Protein AF-A0A843HE97-F1 (afdb_monomer_lite)

pLDDT: mean 74.87, std 20.4, range [22.38, 97.94]

Secondary structure (DSSP, 8-state):
------HHHHHHHHHHHHHS-HHHHHHHHHHHHHSEEEEEEEETTEEEEEEEEETTEEEEEEEEEPPPPHHHHHHHHHHHTSHHHHHHHHTT---HHHHHHHHHTT---SPPGGGEEEEE-SSS--TT-HHHHHHHHHHHHHHHH-TTHHHHHTT---SS-------------------------------------------PPPBTTHHHH-------TTS-PPPGGGPPP-HHHHHHHHHTSTT--HHHHHHHHHHHHHHHHIIIIIIHHTGGGTTTSTTT---TT--TT----HHHHHHHHT-GGG----EEEE-TTS-EEEEE-SS--GGGT---HHHHHHHHHHHHH-SS----HHHHHHHHHHHHHHHHHHTT-EEEEEEEETTEEEEEEEE-TTSHHHHHHHHHHHHT--TTSEEETTEEPPHHHHHHHHHHHHHHHHHHHHHHTS-HHHHHHHTTSHHHHHHTT-TTS----

Radius of gyration: 26.3 Å; chains: 1; bounding box: 69×64×72 Å

Structure (mmCIF, N/CA/C/O backbone):
data_AF-A0A843HE97-F1
#
_entry.id   AF-A0A843HE97-F1
#
loop_
_atom_site.group_PDB
_atom_site.id
_atom_site.type_symbol
_atom_site.label_atom_id
_atom_site.label_alt_id
_atom_site.label_comp_id
_atom_site.label_asym_id
_atom_site.label_entity_id
_atom_site.label_seq_id
_atom_site.pdbx_PDB_ins_code
_atom_site.Cartn_x
_atom_site.Cartn_y
_atom_site.Cartn_z
_atom_site.occupancy
_atom_site.B_iso_or_equiv
_atom_site.auth_seq_id
_atom_site.auth_comp_id
_atom_site.auth_asym_id
_atom_site.auth_atom_id
_atom_site.pdbx_PDB_model_num
ATOM 1 N N . MET A 1 1 ? 25.487 17.478 -10.985 1.00 32.12 1 MET A N 1
ATOM 2 C CA . MET A 1 1 ? 25.080 17.901 -12.340 1.00 32.12 1 MET A CA 1
ATOM 3 C C . MET A 1 1 ? 23.581 18.150 -12.296 1.00 32.12 1 MET A C 1
ATOM 5 O O . MET A 1 1 ? 22.857 17.231 -11.945 1.00 32.12 1 MET A O 1
ATOM 9 N N . LYS A 1 2 ? 23.136 19.396 -12.489 1.00 36.72 2 LYS A N 1
ATOM 10 C CA . LYS A 1 2 ? 21.713 19.754 -12.587 1.00 36.72 2 LYS A CA 1
ATOM 11 C C . LYS A 1 2 ? 21.364 19.804 -14.073 1.00 36.72 2 LYS A C 1
ATOM 13 O O . LYS A 1 2 ? 21.473 20.862 -14.677 1.00 36.72 2 LYS A O 1
ATOM 18 N N . GLU A 1 3 ? 21.002 18.665 -14.642 1.00 47.72 3 GLU A N 1
ATOM 19 C CA . GLU A 1 3 ? 20.164 18.641 -15.840 1.00 47.72 3 GLU A CA 1
ATOM 20 C C . GLU A 1 3 ? 18.729 18.453 -15.365 1.00 47.72 3 GLU A C 1
ATOM 22 O O . GLU A 1 3 ? 18.424 17.564 -14.564 1.00 47.72 3 GLU A O 1
ATOM 27 N N . THR A 1 4 ? 17.860 19.373 -15.762 1.00 68.81 4 THR A N 1
ATOM 28 C CA . THR A 1 4 ? 16.446 19.343 -15.409 1.00 68.81 4 THR A CA 1
ATOM 29 C C . THR A 1 4 ? 15.796 18.248 -16.250 1.00 68.81 4 THR A C 1
ATOM 31 O O . THR A 1 4 ? 15.420 18.500 -17.387 1.00 68.81 4 THR A O 1
ATOM 34 N N . LEU A 1 5 ? 15.710 17.025 -15.713 1.00 80.75 5 LEU A N 1
ATOM 35 C CA . LEU A 1 5 ? 15.027 15.894 -16.359 1.00 80.75 5 LEU A CA 1
ATOM 36 C C . LEU A 1 5 ? 13.659 16.324 -16.902 1.00 80.75 5 LEU A C 1
ATOM 38 O O . LEU A 1 5 ? 12.946 17.042 -16.202 1.00 80.75 5 LEU A O 1
ATOM 42 N N . LEU A 1 6 ? 13.259 15.856 -18.084 1.00 86.88 6 LEU A N 1
ATOM 43 C CA . LEU A 1 6 ? 11.917 16.070 -18.636 1.00 86.88 6 LEU A CA 1
ATOM 44 C C . LEU A 1 6 ? 10.849 15.416 -17.744 1.00 86.88 6 LEU A C 1
ATOM 46 O O . LEU A 1 6 ? 11.136 14.495 -16.976 1.00 86.88 6 LEU A O 1
ATOM 50 N N . TRP A 1 7 ? 9.599 15.882 -17.821 1.00 87.69 7 TRP A N 1
ATOM 51 C CA . TRP A 1 7 ? 8.545 15.406 -16.915 1.00 87.69 7 TRP A CA 1
ATOM 52 C C . TRP A 1 7 ? 8.314 13.894 -17.034 1.00 87.69 7 TRP A C 1
ATOM 54 O O . TRP A 1 7 ? 8.219 13.224 -16.013 1.00 87.69 7 TRP A O 1
ATOM 64 N N . HIS A 1 8 ? 8.336 13.334 -18.245 1.00 85.75 8 HIS A N 1
ATOM 65 C CA . HIS A 1 8 ? 8.151 11.900 -18.484 1.00 85.75 8 HIS A CA 1
ATOM 66 C C . HIS A 1 8 ? 9.346 11.053 -18.022 1.00 85.75 8 HIS A C 1
ATOM 68 O O . HIS A 1 8 ? 9.160 9.913 -17.600 1.00 85.75 8 HIS A O 1
ATOM 74 N N . GLN A 1 9 ? 10.561 11.615 -18.022 1.00 89.19 9 GLN A N 1
ATOM 75 C CA . GLN A 1 9 ? 11.739 10.982 -17.417 1.00 89.19 9 GLN A CA 1
ATOM 76 C C . GLN A 1 9 ? 11.597 10.908 -15.894 1.00 89.19 9 GLN A C 1
ATOM 78 O O . GLN A 1 9 ? 11.837 9.858 -15.295 1.00 89.19 9 GLN A O 1
ATOM 83 N N . ARG A 1 10 ? 11.162 12.011 -15.265 1.00 86.50 10 ARG A N 1
ATOM 84 C CA . ARG A 1 10 ? 10.869 12.047 -13.823 1.00 86.50 10 ARG A CA 1
ATOM 85 C C . ARG A 1 10 ? 9.751 11.070 -13.474 1.00 86.50 10 ARG A C 1
ATOM 87 O O . ARG A 1 10 ? 9.948 10.234 -12.601 1.00 86.50 10 ARG A O 1
ATOM 94 N N . TYR A 1 11 ? 8.656 11.100 -14.233 1.00 83.88 11 TYR A N 1
ATOM 95 C CA . TYR A 1 11 ? 7.514 10.202 -14.078 1.00 83.88 11 TYR A CA 1
ATOM 96 C C . TYR A 1 11 ? 7.955 8.733 -14.128 1.00 83.88 11 TYR A C 1
ATOM 98 O O . TYR A 1 11 ? 7.588 7.944 -13.260 1.00 83.88 11 TYR A O 1
ATOM 106 N N . TRP A 1 12 ? 8.792 8.358 -15.101 1.00 88.69 12 TRP A N 1
ATOM 107 C CA . TRP A 1 12 ? 9.339 7.004 -15.186 1.00 88.69 12 TRP A CA 1
ATOM 108 C C . TRP A 1 12 ? 10.190 6.628 -13.973 1.00 88.69 12 TRP A C 1
ATOM 110 O O . TRP A 1 12 ? 9.986 5.562 -13.393 1.00 88.69 12 TRP A O 1
ATOM 120 N N . ILE A 1 13 ? 11.129 7.490 -13.567 1.00 85.31 13 ILE A N 1
ATOM 121 C CA . ILE A 1 13 ? 11.951 7.253 -12.373 1.00 85.31 13 ILE A CA 1
ATOM 122 C C . ILE A 1 13 ? 11.062 7.080 -11.138 1.00 85.31 13 ILE A C 1
ATOM 124 O O . ILE A 1 13 ? 11.325 6.204 -10.315 1.00 85.31 13 ILE A O 1
ATOM 128 N N . ASP A 1 14 ? 10.006 7.878 -11.010 1.00 79.75 14 ASP A N 1
ATOM 129 C CA . ASP A 1 14 ? 9.072 7.767 -9.899 1.00 79.75 14 ASP A CA 1
ATOM 130 C C . ASP A 1 14 ? 8.335 6.423 -9.946 1.00 79.75 14 ASP A C 1
ATOM 132 O O . ASP A 1 14 ? 8.301 5.732 -8.929 1.00 79.75 14 ASP A O 1
ATOM 136 N N . CYS A 1 15 ? 7.896 5.954 -11.123 1.00 77.69 15 CYS A N 1
ATOM 137 C CA . CYS A 1 15 ? 7.412 4.579 -11.308 1.00 77.69 15 CYS A CA 1
ATOM 138 C C . CYS A 1 15 ? 8.426 3.528 -10.821 1.00 77.69 15 CYS A C 1
ATOM 140 O O . CYS A 1 15 ? 8.042 2.592 -10.117 1.00 77.69 15 CYS A O 1
ATOM 142 N N . LEU A 1 16 ? 9.719 3.682 -11.134 1.00 81.00 16 LEU A N 1
ATOM 143 C CA . LEU A 1 16 ? 10.760 2.761 -10.660 1.00 81.00 16 LEU A CA 1
ATOM 144 C C . LEU A 1 16 ? 10.890 2.765 -9.133 1.00 81.00 16 LEU A C 1
ATOM 146 O O . LEU A 1 16 ? 11.023 1.694 -8.541 1.00 81.00 16 LEU A O 1
ATOM 150 N N . LYS A 1 17 ? 10.814 3.935 -8.484 1.00 75.25 17 LYS A N 1
ATOM 151 C CA . LYS A 1 17 ? 10.891 4.060 -7.016 1.00 75.25 17 LYS A CA 1
ATOM 152 C C . LYS A 1 17 ? 9.741 3.351 -6.297 1.00 75.25 17 LYS A C 1
ATOM 154 O O . LYS A 1 17 ? 9.944 2.871 -5.186 1.00 75.25 17 LYS A O 1
ATOM 159 N N . TYR A 1 18 ? 8.564 3.238 -6.918 1.00 67.12 18 TYR A N 1
ATOM 160 C CA . TYR A 1 18 ? 7.447 2.468 -6.347 1.00 67.12 18 TYR A CA 1
ATOM 161 C C . TYR A 1 18 ? 7.677 0.960 -6.364 1.00 67.12 18 TYR A C 1
ATOM 163 O O . TYR A 1 18 ? 7.114 0.231 -5.548 1.00 67.12 18 TYR A O 1
ATOM 171 N N . ILE A 1 19 ? 8.474 0.488 -7.318 1.00 64.75 19 ILE A N 1
ATOM 172 C CA . ILE A 1 19 ? 8.639 -0.933 -7.609 1.00 64.75 19 ILE A CA 1
ATOM 173 C C . ILE A 1 19 ? 9.939 -1.477 -7.000 1.00 64.75 19 ILE A C 1
ATOM 175 O O . ILE A 1 19 ? 10.031 -2.659 -6.657 1.00 64.75 19 ILE A O 1
ATOM 179 N N . ILE A 1 20 ? 10.959 -0.626 -6.885 1.00 70.12 20 ILE A N 1
ATOM 180 C CA . ILE A 1 20 ? 12.327 -1.006 -6.547 1.00 70.12 20 ILE A CA 1
ATOM 181 C C . ILE A 1 20 ? 12.731 -0.282 -5.258 1.00 70.12 20 ILE A C 1
ATOM 183 O O . ILE A 1 20 ? 12.726 0.949 -5.230 1.00 70.12 20 ILE A O 1
ATOM 187 N N . PRO A 1 21 ? 13.142 -1.011 -4.199 1.00 66.44 21 PRO A N 1
ATOM 188 C CA . PRO A 1 21 ? 13.618 -0.390 -2.967 1.00 66.44 21 PRO A CA 1
ATOM 189 C C . PRO A 1 21 ? 14.723 0.637 -3.239 1.00 66.44 21 PRO A C 1
ATOM 191 O O . PRO A 1 21 ? 15.669 0.334 -3.966 1.00 66.44 21 PRO A O 1
ATOM 194 N N . THR A 1 22 ? 14.658 1.813 -2.608 1.00 69.31 22 THR A N 1
ATOM 195 C CA . THR A 1 22 ? 15.558 2.953 -2.882 1.00 69.31 22 THR A CA 1
ATOM 196 C C . THR A 1 22 ? 17.038 2.573 -2.866 1.00 69.31 22 THR A C 1
ATOM 198 O O . THR A 1 22 ? 17.769 2.921 -3.786 1.00 69.31 22 THR A O 1
ATOM 201 N N . LYS A 1 23 ? 17.474 1.792 -1.867 1.00 70.75 23 LYS A N 1
ATOM 202 C CA . LYS A 1 23 ? 18.858 1.301 -1.768 1.00 70.75 23 LYS A CA 1
ATOM 203 C C . LYS A 1 23 ? 19.263 0.485 -2.998 1.00 70.75 23 LYS A C 1
ATOM 205 O O . LYS A 1 23 ? 20.333 0.695 -3.548 1.00 70.75 23 LYS A O 1
ATOM 210 N N . ARG A 1 24 ? 18.380 -0.402 -3.457 1.00 72.25 24 ARG A N 1
ATOM 211 C CA . ARG A 1 24 ? 18.616 -1.287 -4.601 1.00 72.25 24 ARG A CA 1
ATOM 212 C C . ARG A 1 24 ? 18.571 -0.532 -5.929 1.00 72.25 24 ARG A C 1
ATOM 214 O O . ARG A 1 24 ? 19.325 -0.857 -6.837 1.00 72.25 24 ARG A O 1
ATOM 221 N N . LEU A 1 25 ? 17.719 0.489 -6.028 1.00 78.25 25 LEU A N 1
ATOM 222 C CA . LEU A 1 25 ? 17.719 1.409 -7.161 1.00 78.25 25 LEU A CA 1
ATOM 223 C C . LEU A 1 25 ? 19.035 2.196 -7.217 1.00 78.25 25 LEU A C 1
ATOM 225 O O . LEU A 1 25 ? 19.633 2.278 -8.280 1.00 78.25 25 LEU A O 1
ATOM 229 N N . HIS A 1 26 ? 19.521 2.710 -6.083 1.00 78.62 26 HIS A N 1
ATOM 230 C CA . HIS A 1 26 ? 20.814 3.398 -6.009 1.00 78.62 26 HIS A CA 1
ATOM 231 C C . HIS A 1 26 ? 21.975 2.470 -6.389 1.00 78.62 26 HIS A C 1
ATOM 233 O O . HIS A 1 26 ? 22.773 2.826 -7.247 1.00 78.62 26 HIS A O 1
ATOM 239 N N . GLU A 1 27 ? 22.018 1.254 -5.838 1.00 79.31 27 GLU A N 1
ATOM 240 C CA . GLU A 1 27 ? 23.018 0.241 -6.203 1.00 79.31 27 GLU A CA 1
ATOM 241 C C . GLU A 1 27 ? 23.002 -0.061 -7.709 1.00 79.31 27 GLU A C 1
ATOM 243 O O . GLU A 1 27 ? 24.054 -0.186 -8.329 1.00 79.31 27 GLU A O 1
ATOM 248 N N . ALA A 1 28 ? 21.820 -0.145 -8.323 1.00 80.81 28 ALA A N 1
ATOM 249 C CA . ALA A 1 28 ? 21.696 -0.374 -9.757 1.00 80.81 28 ALA A CA 1
ATOM 250 C C . ALA A 1 28 ? 22.067 0.856 -10.605 1.00 80.81 28 ALA A C 1
ATOM 252 O O . ALA A 1 28 ? 22.564 0.697 -11.721 1.00 80.81 28 ALA A O 1
ATOM 253 N N . ILE A 1 29 ? 21.865 2.076 -10.099 1.00 84.12 29 ILE A N 1
ATOM 254 C CA . ILE A 1 29 ? 22.361 3.310 -10.729 1.00 84.12 29 ILE A CA 1
ATOM 255 C C . ILE A 1 29 ? 23.892 3.308 -10.715 1.00 84.12 29 ILE A C 1
ATOM 257 O O . ILE A 1 29 ? 24.510 3.496 -11.761 1.00 84.12 29 ILE A O 1
ATOM 261 N N . ASP A 1 30 ? 24.505 3.006 -9.571 1.00 85.00 30 ASP A N 1
ATOM 262 C CA . ASP A 1 30 ? 25.960 2.868 -9.456 1.00 85.00 30 ASP A CA 1
ATOM 263 C C . ASP A 1 30 ? 26.485 1.762 -10.382 1.00 85.00 30 ASP A C 1
ATOM 265 O O . ASP A 1 30 ? 27.490 1.940 -11.074 1.00 85.00 30 ASP A O 1
ATOM 269 N N . TYR A 1 31 ? 25.762 0.643 -10.470 1.00 85.31 31 TYR A N 1
ATOM 270 C CA . TYR A 1 31 ? 26.064 -0.442 -11.399 1.00 85.31 31 TYR A CA 1
ATOM 271 C C . TYR A 1 31 ? 26.010 0.025 -12.864 1.00 85.31 31 TYR A C 1
ATOM 273 O O . TYR A 1 31 ? 26.931 -0.254 -13.625 1.00 85.31 31 TYR A O 1
ATOM 281 N N . THR A 1 32 ? 24.986 0.798 -13.243 1.00 88.62 32 THR A N 1
ATOM 282 C CA . THR A 1 32 ? 24.838 1.388 -14.592 1.00 88.62 32 THR A CA 1
ATOM 283 C C . THR A 1 32 ? 25.996 2.334 -14.923 1.00 88.62 32 THR A C 1
ATOM 285 O O . THR A 1 32 ? 26.431 2.396 -16.066 1.00 88.62 32 THR A O 1
ATOM 288 N N . ASN A 1 33 ? 26.514 3.062 -13.931 1.00 85.12 33 ASN A N 1
ATOM 289 C CA . ASN A 1 33 ? 27.622 4.002 -14.118 1.00 85.12 33 ASN A CA 1
ATOM 290 C C . ASN A 1 33 ? 28.992 3.314 -14.216 1.00 85.12 33 ASN A C 1
ATOM 292 O O . ASN A 1 33 ? 29.942 3.910 -14.717 1.00 85.12 33 ASN A O 1
ATOM 296 N N . THR A 1 34 ? 29.110 2.089 -13.703 1.00 85.50 34 THR A N 1
ATOM 297 C CA . THR A 1 34 ? 30.376 1.341 -13.627 1.00 85.50 34 THR A CA 1
ATOM 298 C C . THR A 1 34 ? 30.510 0.258 -14.693 1.00 85.50 34 THR A C 1
ATOM 300 O O . THR A 1 34 ? 31.623 -0.201 -14.937 1.00 85.50 34 THR A O 1
ATOM 303 N N . HIS A 1 35 ? 29.412 -0.127 -15.344 1.00 88.62 35 HIS A N 1
ATOM 304 C CA . HIS A 1 35 ? 29.376 -1.184 -16.351 1.00 88.62 35 HIS A CA 1
ATOM 305 C C . HIS A 1 35 ? 28.859 -0.663 -17.687 1.00 88.62 35 HIS A C 1
ATOM 307 O O . HIS A 1 35 ? 28.004 0.221 -17.750 1.00 88.62 35 HIS A O 1
ATOM 313 N N . GLU A 1 36 ? 29.353 -1.247 -18.774 1.00 90.31 36 GLU A N 1
ATOM 314 C CA . GLU A 1 36 ? 28.964 -0.830 -20.114 1.00 90.31 36 GLU A CA 1
ATOM 315 C C . GLU A 1 36 ? 27.665 -1.528 -20.544 1.00 90.31 36 GLU A C 1
ATOM 317 O O . GLU A 1 36 ? 27.580 -2.759 -20.601 1.00 90.31 36 GLU A O 1
ATOM 322 N N . ILE A 1 37 ? 26.644 -0.727 -20.858 1.00 91.88 37 ILE A N 1
ATOM 323 C CA . ILE A 1 37 ? 25.381 -1.192 -21.438 1.00 91.88 37 ILE A CA 1
ATOM 324 C C . ILE A 1 37 ? 25.408 -0.875 -22.929 1.00 91.88 37 ILE A C 1
ATOM 326 O O . ILE A 1 37 ? 25.419 0.287 -23.332 1.00 91.88 37 ILE A O 1
ATOM 330 N N . THR A 1 38 ? 25.407 -1.921 -23.744 1.00 89.81 38 THR A N 1
ATOM 331 C CA . THR A 1 38 ? 25.521 -1.849 -25.201 1.00 89.81 38 THR A CA 1
ATOM 332 C C . THR A 1 38 ? 24.326 -2.521 -25.874 1.00 89.81 38 THR A C 1
ATOM 334 O O . THR A 1 38 ? 23.485 -3.145 -25.226 1.00 89.81 38 THR A O 1
ATOM 337 N N . ASP A 1 39 ? 24.236 -2.395 -27.200 1.00 89.00 39 ASP A N 1
ATOM 338 C CA . ASP A 1 39 ? 23.237 -3.098 -28.020 1.00 89.00 39 ASP A CA 1
ATOM 339 C C . ASP A 1 39 ? 21.775 -2.794 -27.625 1.00 89.00 39 ASP A C 1
ATOM 341 O O . ASP A 1 39 ? 20.895 -3.643 -27.777 1.00 89.00 39 ASP A O 1
ATOM 345 N N . MET A 1 40 ? 21.517 -1.583 -27.110 1.00 91.94 40 MET A N 1
ATOM 346 C CA . MET A 1 40 ? 20.174 -1.126 -26.746 1.00 91.94 40 MET A CA 1
ATOM 347 C C . MET A 1 40 ? 19.304 -0.974 -27.987 1.00 91.94 40 MET A C 1
ATOM 349 O O . MET A 1 40 ? 19.636 -0.231 -28.914 1.00 91.94 40 MET A O 1
ATOM 353 N N . LYS A 1 41 ? 18.209 -1.731 -28.033 1.00 89.75 41 LYS A N 1
ATOM 354 C CA . LYS A 1 41 ? 17.350 -1.838 -29.213 1.00 89.75 41 LYS A CA 1
ATOM 355 C C . LYS A 1 41 ? 15.893 -2.012 -28.824 1.00 89.75 41 LYS A C 1
ATOM 357 O O . LYS A 1 41 ? 15.559 -2.760 -27.907 1.00 89.75 41 LYS A O 1
ATOM 362 N N . VAL A 1 42 ? 15.029 -1.392 -29.618 1.00 88.56 42 VAL A N 1
ATOM 363 C CA . VAL A 1 42 ? 13.593 -1.666 -29.642 1.00 88.56 42 VAL A CA 1
ATOM 364 C C . VAL A 1 42 ? 13.320 -2.681 -30.745 1.00 88.56 42 VAL A C 1
ATOM 366 O O . VAL A 1 42 ? 13.674 -2.464 -31.905 1.00 88.56 42 VAL A O 1
ATOM 369 N N . LYS A 1 43 ? 12.696 -3.807 -30.398 1.00 85.31 43 LYS A N 1
ATOM 370 C CA . LYS A 1 43 ? 12.225 -4.807 -31.360 1.00 85.31 43 LYS A CA 1
ATOM 371 C C . LYS A 1 43 ? 10.798 -5.209 -31.017 1.00 85.31 43 LYS A C 1
ATOM 373 O O . LYS A 1 43 ? 10.566 -5.948 -30.062 1.00 85.31 43 LYS A O 1
ATOM 378 N N . ASP A 1 44 ? 9.851 -4.767 -31.842 1.00 88.31 44 ASP A N 1
ATOM 379 C CA . ASP A 1 44 ? 8.419 -4.953 -31.591 1.00 88.31 44 ASP A CA 1
ATOM 380 C C . ASP A 1 44 ? 8.038 -4.391 -30.206 1.00 88.31 44 ASP A C 1
ATOM 382 O O . ASP A 1 44 ? 8.264 -3.214 -29.950 1.00 88.31 44 ASP A O 1
ATOM 386 N N . ASN A 1 45 ? 7.529 -5.217 -29.291 1.00 91.81 45 ASN A N 1
ATOM 387 C CA . ASN A 1 45 ? 7.215 -4.816 -27.922 1.00 91.81 45 ASN A CA 1
ATOM 388 C C . ASN A 1 45 ? 8.335 -5.092 -26.906 1.00 91.81 45 ASN A C 1
ATOM 390 O O . ASN A 1 45 ? 8.061 -5.185 -25.710 1.00 91.81 45 ASN A O 1
ATOM 394 N N . HIS A 1 46 ? 9.572 -5.279 -27.369 1.00 92.06 46 HIS A N 1
ATOM 395 C CA . HIS A 1 46 ? 10.714 -5.614 -26.522 1.00 92.06 46 HIS A CA 1
ATOM 396 C C . HIS A 1 46 ? 11.750 -4.497 -26.545 1.00 92.06 46 HIS A C 1
ATOM 398 O O . HIS A 1 46 ? 12.165 -4.048 -27.614 1.00 92.06 46 HIS A O 1
ATOM 404 N N . PHE A 1 47 ? 12.214 -4.118 -25.361 1.00 93.00 47 PHE A N 1
ATOM 405 C CA . PHE A 1 47 ? 13.411 -3.317 -25.174 1.00 93.00 47 PHE A CA 1
ATOM 406 C C . PHE A 1 47 ? 14.541 -4.241 -24.717 1.00 93.00 47 PHE A C 1
ATOM 408 O O . PHE A 1 47 ? 14.417 -4.919 -23.694 1.00 93.00 47 PHE A O 1
ATOM 415 N N . THR A 1 48 ? 15.608 -4.335 -25.506 1.00 91.88 48 THR A N 1
ATOM 416 C CA . THR A 1 48 ? 16.694 -5.303 -25.301 1.00 91.88 48 THR A CA 1
ATOM 417 C C . THR A 1 48 ? 18.031 -4.604 -25.163 1.00 91.88 48 THR A C 1
ATOM 419 O O . THR A 1 48 ? 18.258 -3.629 -25.871 1.00 91.88 48 THR A O 1
ATOM 422 N N . ALA A 1 49 ? 18.926 -5.138 -24.336 1.00 94.75 49 ALA A N 1
ATOM 423 C CA . ALA A 1 49 ? 20.303 -4.666 -24.232 1.00 94.75 49 ALA A CA 1
ATOM 424 C C . ALA A 1 49 ? 21.260 -5.783 -23.804 1.00 94.75 49 ALA A C 1
ATOM 426 O O . ALA A 1 49 ? 20.839 -6.827 -23.293 1.00 94.75 49 ALA A O 1
ATOM 427 N N . LYS A 1 50 ? 22.556 -5.520 -23.967 1.00 92.06 50 LYS A N 1
ATOM 428 C CA . LYS A 1 50 ? 23.651 -6.338 -23.447 1.00 92.06 50 LYS A CA 1
ATOM 429 C C . LYS A 1 50 ? 24.409 -5.569 -22.383 1.00 92.06 50 LYS A C 1
ATOM 431 O O . LYS A 1 50 ? 24.802 -4.429 -22.605 1.00 92.06 50 LYS A O 1
ATOM 436 N N . ILE A 1 51 ? 24.630 -6.205 -21.241 1.00 92.38 51 ILE A N 1
ATOM 437 C CA . ILE A 1 51 ? 25.353 -5.603 -20.122 1.00 92.38 51 ILE A CA 1
ATOM 438 C C . ILE A 1 51 ? 26.660 -6.356 -19.931 1.00 92.38 51 ILE A C 1
ATOM 440 O O . ILE A 1 51 ? 26.649 -7.556 -19.649 1.00 92.38 51 ILE A O 1
ATOM 444 N N . MET A 1 52 ? 27.776 -5.657 -20.122 1.00 88.56 52 MET A N 1
ATOM 445 C CA . MET A 1 52 ? 29.111 -6.222 -19.951 1.00 88.56 52 MET A CA 1
ATOM 446 C C . MET A 1 52 ? 29.517 -6.098 -18.487 1.00 88.56 52 MET A C 1
ATOM 448 O O . MET A 1 52 ? 29.694 -4.991 -17.978 1.00 88.56 52 MET A O 1
ATOM 452 N N . HIS A 1 53 ? 29.625 -7.235 -17.803 1.00 82.38 53 HIS A N 1
ATOM 453 C CA . HIS A 1 53 ? 30.053 -7.261 -16.408 1.00 82.38 53 HIS A CA 1
ATOM 454 C C . HIS A 1 53 ? 31.582 -7.251 -16.289 1.00 82.38 53 HIS A C 1
ATOM 456 O O . HIS A 1 53 ? 32.138 -6.552 -15.448 1.00 82.38 53 HIS A O 1
ATOM 462 N N . ASP A 1 54 ? 32.247 -8.000 -17.168 1.00 82.94 54 ASP A N 1
ATOM 463 C CA . ASP A 1 54 ? 33.697 -8.051 -17.341 1.00 82.94 54 ASP A CA 1
ATOM 464 C C . ASP A 1 54 ? 34.033 -8.514 -18.773 1.00 82.94 54 ASP A C 1
ATOM 466 O O . ASP A 1 54 ? 33.132 -8.732 -19.587 1.00 82.94 54 ASP A O 1
ATOM 470 N N . GLU A 1 55 ? 35.322 -8.678 -19.091 1.00 77.88 55 GLU A N 1
ATOM 471 C CA . GLU A 1 55 ? 35.796 -9.077 -20.428 1.00 77.88 55 GLU A CA 1
ATOM 472 C C . GLU A 1 55 ? 35.212 -10.411 -20.934 1.00 77.88 55 GLU A C 1
ATOM 474 O O . GLU A 1 55 ? 35.160 -10.637 -22.142 1.00 77.88 55 GLU A O 1
ATOM 479 N N . ASN A 1 56 ? 34.763 -11.293 -20.034 1.00 81.81 56 ASN A N 1
ATOM 480 C CA . ASN A 1 56 ? 34.290 -12.639 -20.366 1.00 81.81 56 ASN A CA 1
ATOM 481 C C . ASN A 1 56 ? 32.790 -12.842 -20.108 1.00 81.81 56 ASN A C 1
ATOM 483 O O . ASN A 1 56 ? 32.249 -13.890 -20.472 1.00 81.81 56 ASN A O 1
ATOM 487 N N . THR A 1 57 ? 32.112 -11.870 -19.493 1.00 83.62 57 THR A N 1
ATOM 488 C CA . THR A 1 57 ? 30.742 -12.031 -19.002 1.00 83.62 57 THR A CA 1
ATOM 489 C C . THR A 1 57 ? 29.829 -10.943 -19.552 1.00 83.62 57 THR A C 1
ATOM 491 O O . THR A 1 57 ? 29.918 -9.773 -19.177 1.00 83.62 57 THR A O 1
ATOM 494 N N . VAL A 1 58 ? 28.890 -11.356 -20.406 1.00 89.56 58 VAL A N 1
ATOM 495 C CA . VAL A 1 58 ? 27.859 -10.491 -20.992 1.00 89.56 58 VAL A CA 1
ATOM 496 C C . VAL A 1 58 ? 26.485 -11.055 -20.663 1.00 89.56 58 VAL A C 1
ATOM 498 O O . VAL A 1 58 ? 26.223 -12.226 -20.929 1.00 89.56 58 VAL A O 1
ATOM 501 N N . PHE A 1 59 ? 25.606 -10.211 -20.126 1.00 89.06 59 PHE A N 1
ATOM 502 C CA . PHE A 1 59 ? 24.223 -10.570 -19.823 1.00 89.06 59 PHE A CA 1
ATOM 503 C C . PHE A 1 59 ? 23.259 -9.978 -20.849 1.00 89.06 59 PHE A C 1
ATOM 505 O O . PHE A 1 59 ? 23.290 -8.776 -21.123 1.00 89.06 59 PHE A O 1
ATOM 512 N N . ASN A 1 60 ? 22.372 -10.811 -21.388 1.00 87.56 60 ASN A N 1
ATOM 513 C CA . ASN A 1 60 ? 21.299 -10.394 -22.282 1.00 87.56 60 ASN A CA 1
ATOM 514 C C . ASN A 1 60 ? 20.055 -10.062 -21.459 1.00 87.56 60 ASN A C 1
ATOM 516 O O . ASN A 1 60 ? 19.511 -10.910 -20.750 1.00 87.56 60 ASN A O 1
ATOM 520 N N . CYS A 1 61 ? 19.595 -8.820 -21.574 1.00 90.56 61 CYS A N 1
ATOM 521 C CA . CYS A 1 61 ? 18.449 -8.308 -20.836 1.00 90.56 61 CYS A CA 1
ATOM 522 C C . CYS A 1 61 ? 17.323 -7.929 -21.794 1.00 90.56 61 CYS A C 1
ATOM 524 O O . CYS A 1 61 ? 17.559 -7.321 -22.840 1.00 90.56 61 CYS A O 1
ATOM 526 N N . VAL A 1 62 ? 16.095 -8.277 -21.422 1.00 88.19 62 VAL A N 1
ATOM 527 C CA . VAL A 1 62 ? 14.887 -8.036 -22.208 1.00 88.19 62 VAL A CA 1
ATOM 528 C C . VAL A 1 62 ? 13.767 -7.561 -21.289 1.00 88.19 62 VAL A C 1
ATOM 530 O O . VAL A 1 62 ? 13.457 -8.209 -20.288 1.00 88.19 62 VAL A O 1
ATOM 533 N N . ILE A 1 63 ? 13.133 -6.454 -21.669 1.00 90.06 63 ILE A N 1
ATOM 534 C CA . ILE A 1 63 ? 11.896 -5.942 -21.076 1.00 90.06 63 ILE A CA 1
ATOM 535 C C . ILE A 1 63 ? 10.813 -6.013 -22.153 1.00 90.06 63 ILE A C 1
ATOM 537 O O . ILE A 1 63 ? 10.883 -5.308 -23.160 1.00 90.06 63 ILE A O 1
ATOM 541 N N . ALA A 1 64 ? 9.822 -6.876 -21.958 1.00 86.19 64 ALA A N 1
ATOM 542 C CA . ALA A 1 64 ? 8.682 -7.045 -22.848 1.00 86.19 64 ALA A CA 1
ATOM 543 C C . ALA A 1 64 ? 7.464 -6.290 -22.309 1.00 86.19 64 ALA A C 1
ATOM 545 O O . ALA A 1 64 ? 7.068 -6.459 -21.159 1.00 86.19 64 ALA A O 1
ATOM 546 N N . PHE A 1 65 ? 6.835 -5.484 -23.159 1.00 87.12 65 PHE A N 1
ATOM 547 C CA . PHE A 1 65 ? 5.679 -4.671 -22.799 1.00 87.12 65 PHE A CA 1
ATOM 548 C C . PHE A 1 65 ? 4.391 -5.279 -23.345 1.00 87.12 65 PHE A C 1
ATOM 550 O O . PHE A 1 65 ? 4.314 -5.711 -24.498 1.00 87.12 65 PHE A O 1
ATOM 557 N N . LYS A 1 66 ? 3.323 -5.258 -22.543 1.00 85.06 66 LYS A N 1
ATOM 558 C CA . LYS A 1 66 ? 1.986 -5.596 -23.040 1.00 85.06 66 LYS A CA 1
ATOM 559 C C . LYS A 1 66 ? 1.515 -4.555 -24.063 1.00 85.06 66 LYS A C 1
ATOM 561 O O . LYS A 1 66 ? 1.393 -3.370 -23.731 1.00 85.06 66 LYS A O 1
ATOM 566 N N . LYS A 1 67 ? 1.207 -5.018 -25.279 1.00 90.38 67 LYS A N 1
ATOM 567 C CA . LYS A 1 67 ? 0.690 -4.192 -26.382 1.00 90.38 67 LYS A CA 1
ATOM 568 C C . LYS A 1 67 ? -0.706 -3.643 -26.089 1.00 90.38 67 LYS A C 1
ATOM 570 O O . LYS A 1 67 ? -1.510 -4.300 -25.429 1.00 90.38 67 LYS A O 1
ATOM 575 N N . PHE A 1 68 ? -1.006 -2.479 -26.659 1.00 90.25 68 PHE A N 1
ATOM 576 C CA . PHE A 1 68 ? -2.356 -1.926 -26.663 1.00 90.25 68 PHE A CA 1
ATOM 577 C C . PHE A 1 68 ? -3.316 -2.801 -27.475 1.00 90.25 68 PHE A C 1
ATOM 579 O O . PHE A 1 68 ? -3.007 -3.265 -28.578 1.00 90.25 68 PHE A O 1
ATOM 586 N N . THR A 1 69 ? -4.518 -2.971 -26.947 1.00 89.88 69 THR A N 1
ATOM 587 C CA . THR A 1 69 ? -5.674 -3.540 -27.633 1.00 89.88 69 THR A CA 1
ATOM 588 C C . THR A 1 69 ? -6.174 -2.603 -28.733 1.00 89.88 69 THR A C 1
ATOM 590 O O . THR A 1 69 ? -5.959 -1.392 -28.697 1.00 89.88 69 THR A O 1
ATOM 593 N N . ASN A 1 70 ? -6.919 -3.137 -29.704 1.00 92.06 70 ASN A N 1
ATOM 594 C CA . ASN A 1 70 ? -7.508 -2.320 -30.774 1.00 92.06 70 ASN A CA 1
ATOM 595 C C . ASN A 1 70 ? -8.436 -1.219 -30.231 1.00 92.06 70 ASN A C 1
ATOM 597 O O . ASN A 1 70 ? -8.484 -0.125 -30.790 1.00 92.06 70 ASN A O 1
ATOM 601 N N . LYS A 1 71 ? -9.131 -1.489 -29.117 1.00 89.94 71 LYS A N 1
ATOM 602 C CA . LYS A 1 71 ? -9.980 -0.507 -28.434 1.00 89.94 71 LYS A CA 1
ATOM 603 C C . LYS A 1 71 ? -9.150 0.652 -27.880 1.00 89.94 71 LYS A C 1
ATOM 605 O O . LYS A 1 71 ? -9.475 1.803 -28.151 1.00 89.94 71 LYS A O 1
ATOM 610 N N . GLU A 1 72 ? -8.067 0.354 -27.164 1.00 89.94 72 GLU A N 1
ATOM 611 C CA . GLU A 1 72 ? -7.152 1.376 -26.636 1.00 89.94 72 GLU A CA 1
ATOM 612 C C . GLU A 1 72 ? -6.536 2.199 -27.771 1.00 89.94 72 GLU A C 1
ATOM 614 O O . GLU A 1 72 ? -6.577 3.423 -27.720 1.00 89.94 72 GLU A O 1
ATOM 619 N N . LYS A 1 73 ? -6.078 1.557 -28.856 1.00 94.56 73 LYS A N 1
ATOM 620 C CA . LYS A 1 73 ? -5.549 2.263 -30.039 1.00 94.56 73 LYS A CA 1
ATOM 621 C C . LYS A 1 73 ? -6.572 3.216 -30.662 1.00 94.56 73 LYS A C 1
ATOM 623 O O . LYS A 1 73 ? -6.221 4.327 -31.045 1.00 94.56 73 LYS A O 1
ATOM 628 N N . SER A 1 74 ? -7.840 2.810 -30.751 1.00 90.69 74 SER A N 1
ATOM 629 C CA . SER A 1 74 ? -8.914 3.672 -31.264 1.00 90.69 74 SER A CA 1
ATOM 630 C C . SER A 1 74 ? -9.141 4.903 -30.383 1.00 90.69 74 SER A C 1
ATOM 632 O O . SER A 1 74 ? -9.374 6.000 -30.889 1.00 90.69 74 SER A O 1
ATOM 634 N N . ILE A 1 75 ? -9.059 4.734 -29.064 1.00 90.25 75 ILE A N 1
ATOM 635 C CA . ILE A 1 75 ? -9.192 5.835 -28.110 1.00 90.25 75 ILE A CA 1
ATOM 636 C C . ILE A 1 75 ? -7.981 6.772 -28.204 1.00 90.25 75 ILE A C 1
ATOM 638 O O . ILE A 1 75 ? -8.169 7.982 -28.298 1.00 90.25 75 ILE A O 1
ATOM 642 N N . ILE A 1 76 ? -6.760 6.227 -28.266 1.00 93.75 76 ILE A N 1
ATOM 643 C CA . ILE A 1 76 ? -5.526 7.009 -28.440 1.00 93.75 76 ILE A CA 1
ATOM 644 C C . ILE A 1 76 ? -5.600 7.847 -29.724 1.00 93.75 76 ILE A C 1
ATOM 646 O O . ILE A 1 76 ? -5.294 9.034 -29.689 1.00 93.75 76 ILE A O 1
ATOM 650 N N . ASN A 1 77 ? -6.069 7.273 -30.839 1.00 91.75 77 ASN A N 1
ATOM 651 C CA . ASN A 1 77 ? -6.294 8.011 -32.089 1.00 91.75 77 ASN A CA 1
ATOM 652 C C . ASN A 1 77 ? -7.275 9.178 -31.911 1.00 91.75 77 ASN A C 1
ATOM 654 O O . ASN A 1 77 ? -7.046 10.267 -32.433 1.00 91.75 77 ASN A O 1
ATOM 658 N N . THR A 1 78 ? -8.349 8.955 -31.152 1.00 91.56 78 THR A N 1
ATOM 659 C CA . THR A 1 78 ? -9.352 9.988 -30.869 1.00 91.56 78 THR A CA 1
ATOM 660 C C . THR A 1 78 ? -8.729 11.146 -30.089 1.00 91.56 78 THR A C 1
ATOM 662 O O . THR A 1 78 ? -8.907 12.298 -30.474 1.00 91.56 78 THR A O 1
ATOM 665 N N . ILE A 1 79 ? -7.943 10.856 -29.047 1.00 91.06 79 ILE A N 1
ATOM 666 C CA . ILE A 1 79 ? -7.250 11.881 -28.249 1.00 91.06 79 ILE A CA 1
ATOM 667 C C . ILE A 1 79 ? -6.209 12.611 -29.104 1.00 91.06 79 ILE A C 1
ATOM 669 O O . ILE A 1 79 ? -6.230 13.834 -29.184 1.00 91.06 79 ILE A O 1
ATOM 673 N N . LYS A 1 80 ? -5.349 11.871 -29.816 1.00 90.38 80 LYS A N 1
ATOM 674 C CA . LYS A 1 80 ? -4.318 12.427 -30.711 1.00 90.38 80 LYS A CA 1
ATOM 675 C C . LYS A 1 80 ? -4.895 13.387 -31.754 1.00 90.38 80 LYS A C 1
ATOM 677 O O . LYS A 1 80 ? -4.230 14.346 -32.126 1.00 90.38 80 LYS A O 1
ATOM 682 N N . SER A 1 81 ? -6.112 13.135 -32.238 1.00 86.81 81 SER A N 1
ATOM 683 C CA . SER A 1 81 ? -6.759 13.979 -33.250 1.00 86.81 81 SER A CA 1
ATOM 684 C C . SER A 1 81 ? -7.267 15.330 -32.728 1.00 86.81 81 SER A C 1
ATOM 686 O O . SER A 1 81 ? -7.645 16.182 -33.529 1.00 86.81 81 SER A O 1
ATOM 688 N N . GLN A 1 82 ? -7.276 15.548 -31.409 1.00 89.00 82 GLN A N 1
ATOM 689 C CA . GLN A 1 82 ? -7.706 16.815 -30.827 1.00 89.00 82 GLN A CA 1
ATOM 690 C C . GLN A 1 82 ? -6.687 17.928 -31.120 1.00 89.00 82 GLN A C 1
ATOM 692 O O . GLN A 1 82 ? -5.480 17.752 -30.935 1.00 89.00 82 GLN A O 1
ATOM 697 N N . ASN A 1 83 ? -7.180 19.112 -31.503 1.00 86.25 83 ASN A N 1
ATOM 698 C CA . ASN A 1 83 ? -6.341 20.256 -31.888 1.00 86.25 83 ASN A CA 1
ATOM 699 C C . ASN A 1 83 ? -5.288 20.632 -30.832 1.00 86.25 83 ASN A C 1
ATOM 701 O O . ASN A 1 83 ? -4.188 21.035 -31.198 1.00 86.25 83 ASN A O 1
ATOM 705 N N . LYS A 1 84 ? -5.601 20.461 -29.540 1.00 91.25 84 LYS A N 1
ATOM 706 C CA . LYS A 1 84 ? -4.702 20.808 -28.430 1.00 91.25 84 LYS A CA 1
ATOM 707 C C . LYS A 1 84 ? -3.447 19.935 -28.307 1.00 91.25 84 LYS A C 1
ATOM 709 O O . LYS A 1 84 ? -2.503 20.376 -27.676 1.00 91.25 84 LYS A O 1
ATOM 714 N N . TYR A 1 85 ? -3.421 18.736 -28.894 1.00 91.00 85 TYR A N 1
ATOM 715 C CA . TYR A 1 85 ? -2.264 17.827 -28.817 1.00 91.00 85 TYR A CA 1
ATOM 716 C C . TYR A 1 85 ? -1.539 17.657 -30.143 1.00 91.00 85 TYR A C 1
ATOM 718 O O . TYR A 1 85 ? -0.411 17.174 -30.183 1.00 91.00 85 TYR A O 1
ATOM 726 N N . ARG A 1 86 ? -2.203 18.019 -31.243 1.00 85.88 86 ARG A N 1
ATOM 727 C CA . ARG A 1 86 ? -1.710 17.759 -32.589 1.00 85.88 86 ARG A CA 1
ATOM 728 C C . ARG A 1 86 ? -0.333 18.383 -32.821 1.00 85.88 86 ARG A C 1
ATOM 730 O O . ARG A 1 86 ? 0.560 17.678 -33.274 1.00 85.88 86 ARG A O 1
ATOM 737 N N . LYS A 1 87 ? -0.181 19.670 -32.492 1.00 86.94 87 LYS A N 1
ATOM 738 C CA . LYS A 1 87 ? 1.071 20.409 -32.690 1.00 86.94 87 LYS A CA 1
ATOM 739 C C . LYS A 1 87 ? 2.197 19.847 -31.823 1.00 86.94 87 LYS A C 1
ATOM 741 O O . LYS A 1 87 ? 3.244 19.515 -32.355 1.00 86.94 87 LYS A O 1
ATOM 746 N N . ASP A 1 88 ? 1.947 19.647 -30.531 1.00 89.62 88 ASP A N 1
ATOM 747 C CA . ASP A 1 88 ? 2.957 19.109 -29.615 1.00 89.62 88 ASP A CA 1
ATOM 748 C C . ASP A 1 88 ? 3.456 17.727 -30.067 1.00 89.62 88 ASP A C 1
ATOM 750 O O . ASP A 1 88 ? 4.657 17.487 -30.119 1.00 89.62 88 ASP A O 1
ATOM 754 N N . ILE A 1 89 ? 2.550 16.830 -30.479 1.00 89.81 89 ILE A N 1
ATOM 755 C CA . ILE A 1 89 ? 2.925 15.497 -30.978 1.00 89.81 89 ILE A CA 1
ATOM 756 C C . ILE A 1 89 ? 3.699 15.583 -32.305 1.00 89.81 89 ILE A C 1
ATOM 758 O O . ILE A 1 89 ? 4.615 14.787 -32.521 1.00 89.81 89 ILE A O 1
ATOM 762 N N . GLU A 1 90 ? 3.340 16.516 -33.197 1.00 86.06 90 GLU A N 1
ATOM 763 C CA . GLU A 1 90 ? 4.087 16.795 -34.435 1.00 86.06 90 GLU A CA 1
ATOM 764 C C . GLU A 1 90 ? 5.505 17.314 -34.131 1.00 86.06 90 GLU A C 1
ATOM 766 O O . GLU A 1 90 ? 6.460 16.864 -34.763 1.00 86.06 90 GLU A O 1
ATOM 771 N N . ASP A 1 91 ? 5.650 18.155 -33.106 1.00 87.06 91 ASP A N 1
ATOM 772 C CA . ASP A 1 91 ? 6.921 18.713 -32.625 1.00 87.06 91 ASP A CA 1
ATOM 773 C C . ASP A 1 91 ? 7.715 17.729 -31.729 1.00 87.06 91 ASP A C 1
ATOM 775 O O . ASP A 1 91 ? 8.723 18.094 -31.126 1.00 87.06 91 ASP A O 1
ATOM 779 N N . ASN A 1 92 ? 7.290 16.460 -31.654 1.00 87.69 92 ASN A N 1
ATOM 780 C CA . ASN A 1 92 ? 7.883 15.402 -30.825 1.00 87.69 92 ASN A CA 1
ATOM 781 C C . ASN A 1 92 ? 7.877 15.706 -29.312 1.00 87.69 92 ASN A C 1
ATOM 783 O O . ASN A 1 92 ? 8.680 15.166 -28.555 1.00 87.69 92 ASN A O 1
ATOM 787 N N . ILE A 1 93 ? 6.961 16.557 -28.856 1.00 89.00 93 ILE A N 1
ATOM 788 C CA . ILE A 1 93 ? 6.753 16.901 -27.451 1.00 89.00 93 ILE A CA 1
ATOM 789 C C . ILE A 1 93 ? 5.655 15.996 -26.903 1.00 89.00 93 ILE A C 1
ATOM 791 O O . ILE A 1 93 ? 4.546 15.967 -27.431 1.00 89.00 93 ILE A O 1
ATOM 795 N N . PHE A 1 94 ? 5.937 15.271 -25.818 1.00 91.44 94 PHE A N 1
ATOM 796 C CA . PHE A 1 94 ? 4.922 14.500 -25.104 1.00 91.44 94 PHE A CA 1
ATOM 797 C C . PHE A 1 94 ? 4.254 15.380 -24.034 1.00 91.44 94 PHE A C 1
ATOM 799 O O . PHE A 1 94 ? 4.915 15.705 -23.048 1.00 91.44 94 PHE A O 1
ATOM 806 N N . PRO A 1 95 ? 2.974 15.783 -24.174 1.00 90.94 95 PRO A N 1
ATOM 807 C CA . PRO A 1 95 ? 2.317 16.635 -23.183 1.00 90.94 95 PRO A CA 1
ATOM 808 C C . PRO A 1 95 ? 1.862 15.824 -21.965 1.00 90.94 95 PRO A C 1
ATOM 810 O O . PRO A 1 95 ? 1.243 14.771 -22.119 1.00 90.94 95 PRO A O 1
ATOM 813 N N . GLU A 1 96 ? 2.083 16.340 -20.755 1.00 87.94 96 GLU A N 1
ATOM 814 C CA . GLU A 1 96 ? 1.603 15.714 -19.508 1.00 87.94 96 GLU A CA 1
ATOM 815 C C . GLU A 1 96 ? 0.073 15.563 -19.511 1.00 87.94 96 GLU A C 1
ATOM 817 O O . GLU A 1 96 ? -0.467 14.493 -19.234 1.00 87.94 96 GLU A O 1
ATOM 822 N N . THR A 1 97 ? -0.625 16.579 -20.021 1.00 86.38 97 THR A N 1
ATOM 823 C CA . THR A 1 97 ? -2.083 16.573 -20.197 1.00 86.38 97 THR A CA 1
ATOM 824 C C . THR A 1 97 ? -2.582 15.524 -21.199 1.00 86.38 97 THR A C 1
ATOM 826 O O . THR A 1 97 ? -3.771 15.203 -21.202 1.00 86.38 97 THR A O 1
ATOM 829 N N . PHE A 1 98 ? -1.721 14.983 -22.072 1.00 89.56 98 PHE A N 1
ATOM 830 C CA . PHE A 1 98 ? -2.068 13.848 -22.935 1.00 89.56 98 PHE A CA 1
ATOM 831 C C . PHE A 1 98 ? -2.072 12.541 -22.140 1.00 89.56 98 PHE A C 1
ATOM 833 O O . PHE A 1 98 ? -2.964 11.711 -22.320 1.00 89.56 98 PHE A O 1
ATOM 840 N N . LEU A 1 99 ? -1.089 12.356 -21.250 1.00 86.25 99 LEU A N 1
ATOM 841 C CA . LEU A 1 99 ? -1.046 11.208 -20.346 1.00 86.25 99 LEU A CA 1
ATOM 842 C C . LEU A 1 99 ? -2.248 11.207 -19.402 1.00 86.25 99 LEU A C 1
ATOM 844 O O . LEU A 1 99 ? -2.840 10.148 -19.189 1.00 86.25 99 LEU A O 1
ATOM 848 N N . ASP A 1 100 ? -2.629 12.376 -18.887 1.00 79.25 100 ASP A N 1
ATOM 849 C CA . ASP A 1 100 ? -3.819 12.512 -18.054 1.00 79.25 100 ASP A CA 1
ATOM 850 C C . ASP A 1 100 ? -5.050 11.982 -18.789 1.00 79.25 100 ASP A C 1
ATOM 852 O O . ASP A 1 100 ? -5.666 11.040 -18.300 1.00 79.25 100 ASP A O 1
ATOM 856 N N . GLU A 1 101 ? -5.334 12.450 -20.013 1.00 83.00 101 GLU A N 1
ATOM 857 C CA . GLU A 1 101 ? -6.476 11.967 -20.808 1.00 83.00 101 GLU A CA 1
ATOM 858 C C . GLU A 1 101 ? -6.464 10.458 -21.084 1.00 83.00 101 GLU A C 1
ATOM 860 O O . GLU A 1 101 ? -7.526 9.827 -21.142 1.00 83.00 101 GLU A O 1
ATOM 865 N N . LEU A 1 102 ? -5.284 9.858 -21.260 1.00 83.00 102 LEU A N 1
ATOM 866 C CA . LEU A 1 102 ? -5.169 8.405 -21.379 1.00 83.00 102 LEU A CA 1
ATOM 867 C C . LEU A 1 102 ? -5.580 7.711 -20.080 1.00 83.00 102 LEU A C 1
ATOM 869 O O . LEU A 1 102 ? -6.386 6.774 -20.115 1.00 83.00 102 LEU A O 1
ATOM 873 N N . ASN A 1 103 ? -5.083 8.200 -18.944 1.00 76.62 103 ASN A N 1
ATOM 874 C CA . ASN A 1 103 ? -5.414 7.668 -17.627 1.00 76.62 103 ASN A CA 1
ATOM 875 C C . ASN A 1 103 ? -6.916 7.808 -17.326 1.00 76.62 103 ASN A C 1
ATOM 877 O O . ASN A 1 103 ? -7.523 6.831 -16.885 1.00 76.62 103 ASN A O 1
ATOM 881 N N . MET A 1 104 ? -7.546 8.941 -17.676 1.00 70.06 104 MET A N 1
ATOM 882 C CA . MET A 1 104 ? -9.001 9.147 -17.527 1.00 70.06 104 MET A CA 1
ATOM 883 C C . MET A 1 104 ? -9.823 8.068 -18.249 1.00 70.06 104 MET A C 1
ATOM 885 O O . MET A 1 104 ? -10.938 7.734 -17.851 1.00 70.06 104 MET A O 1
ATOM 889 N N . ARG A 1 105 ? -9.281 7.509 -19.338 1.00 73.06 105 ARG A N 1
ATOM 890 C CA . ARG A 1 105 ? -9.934 6.485 -20.166 1.00 73.06 105 ARG A CA 1
ATOM 891 C C . ARG A 1 105 ? -9.468 5.064 -19.844 1.00 73.06 105 ARG A C 1
ATOM 893 O O . ARG A 1 105 ? -9.733 4.151 -20.630 1.00 73.06 105 ARG A O 1
ATOM 900 N N . ASN A 1 106 ? -8.819 4.869 -18.693 1.00 75.19 106 ASN A N 1
ATOM 901 C CA . ASN A 1 106 ? -8.242 3.604 -18.233 1.00 75.19 106 ASN A CA 1
ATOM 902 C C . ASN A 1 106 ? -7.181 3.025 -19.188 1.00 75.19 106 ASN A C 1
ATOM 904 O O . ASN A 1 106 ? -7.045 1.807 -19.302 1.00 75.19 106 ASN A O 1
ATOM 908 N N . ILE A 1 107 ? -6.437 3.885 -19.892 1.00 80.81 107 ILE A N 1
ATOM 909 C CA . ILE A 1 107 ? -5.337 3.477 -20.771 1.00 80.81 107 ILE A CA 1
ATOM 910 C C . ILE A 1 107 ? -4.017 3.728 -20.058 1.00 80.81 107 ILE A C 1
ATOM 912 O O . ILE A 1 107 ? -3.529 4.850 -19.980 1.00 80.81 107 ILE A O 1
ATOM 916 N N . THR A 1 108 ? -3.411 2.654 -19.567 1.00 81.75 108 THR A N 1
ATOM 917 C CA . THR A 1 108 ? -2.146 2.731 -18.837 1.00 81.75 108 THR A CA 1
ATOM 918 C C . THR A 1 108 ? -0.956 2.710 -19.802 1.00 81.75 108 THR A C 1
ATOM 920 O O . THR A 1 108 ? -0.628 1.669 -20.387 1.00 81.75 108 THR A O 1
ATOM 923 N N . LEU A 1 109 ? -0.292 3.860 -19.965 1.00 85.44 109 LEU A N 1
ATOM 924 C CA . LEU A 1 109 ? 0.934 3.980 -20.764 1.00 85.44 109 LEU A CA 1
ATOM 925 C C . LEU A 1 109 ? 2.163 3.488 -19.991 1.00 85.44 109 LEU A C 1
ATOM 927 O O . LEU A 1 109 ? 2.847 2.568 -20.443 1.00 85.44 109 LEU A O 1
ATOM 931 N N . PHE A 1 110 ? 2.418 4.086 -18.826 1.00 80.12 110 PHE A N 1
ATOM 932 C CA . PHE A 1 110 ? 3.548 3.730 -17.974 1.00 80.12 110 PHE A CA 1
ATOM 933 C C . PHE A 1 110 ? 3.284 2.379 -17.303 1.00 80.12 110 PHE A C 1
ATOM 935 O O . PHE A 1 110 ? 2.230 2.186 -16.698 1.00 80.12 110 PHE A O 1
ATOM 942 N N . PRO A 1 111 ? 4.192 1.406 -17.435 1.00 63.22 111 PRO A N 1
ATOM 943 C CA . PRO A 1 111 ? 3.977 0.073 -16.914 1.00 63.22 111 PRO A CA 1
ATOM 944 C C . PRO A 1 111 ? 3.917 0.084 -15.386 1.00 63.22 111 PRO A C 1
ATOM 946 O O . PRO A 1 111 ? 4.780 0.633 -14.709 1.00 63.22 111 PRO A O 1
ATOM 949 N N . SER A 1 112 ? 2.941 -0.637 -14.847 1.00 62.56 112 SER A N 1
ATOM 950 C CA . SER A 1 112 ? 3.117 -1.290 -13.554 1.00 62.56 112 SER A CA 1
ATOM 951 C C . SER A 1 112 ? 3.991 -2.532 -13.764 1.00 62.56 112 SER A C 1
ATOM 953 O O . SER A 1 112 ? 3.900 -3.161 -14.824 1.00 62.56 112 SER A O 1
ATOM 955 N N . ILE A 1 113 ? 4.807 -2.921 -12.774 1.00 54.66 113 ILE A N 1
ATOM 956 C CA . ILE A 1 113 ? 5.668 -4.123 -12.843 1.00 54.66 113 ILE A CA 1
ATOM 957 C C . ILE A 1 113 ? 4.879 -5.394 -13.209 1.00 54.66 113 ILE A C 1
ATOM 959 O O . ILE A 1 113 ? 5.439 -6.364 -13.702 1.00 54.66 113 ILE A O 1
ATOM 963 N N . PHE A 1 114 ? 3.560 -5.377 -12.996 1.00 49.72 114 PHE A N 1
ATOM 964 C CA . PHE A 1 114 ? 2.644 -6.475 -13.294 1.00 49.72 114 PHE A CA 1
ATOM 965 C C . PHE A 1 114 ? 2.281 -6.618 -14.782 1.00 49.72 114 PHE A C 1
ATOM 967 O O . PHE A 1 114 ? 1.688 -7.625 -15.157 1.00 49.72 114 PHE A O 1
ATOM 974 N N . ASN A 1 115 ? 2.615 -5.637 -15.629 1.00 60.03 115 ASN A N 1
ATOM 975 C CA . ASN A 1 115 ? 2.272 -5.608 -17.059 1.00 60.03 115 ASN A CA 1
ATOM 976 C C . ASN A 1 115 ? 3.504 -5.650 -17.984 1.00 60.03 115 ASN A C 1
ATOM 978 O O . ASN A 1 115 ? 3.386 -5.341 -19.178 1.00 60.03 115 ASN A O 1
ATOM 982 N N . ILE A 1 116 ? 4.667 -5.999 -17.429 1.00 74.38 116 ILE A N 1
ATOM 983 C CA . ILE A 1 116 ? 5.920 -6.181 -18.161 1.00 74.38 116 ILE A CA 1
ATOM 984 C C . ILE A 1 116 ? 6.521 -7.545 -17.842 1.00 74.38 116 ILE A C 1
ATOM 986 O O . ILE A 1 116 ? 6.547 -7.969 -16.688 1.00 74.38 116 ILE A O 1
ATOM 990 N N . ASP A 1 117 ? 7.021 -8.215 -18.873 1.00 73.00 117 ASP A N 1
ATOM 991 C CA . ASP A 1 117 ? 7.758 -9.463 -18.735 1.00 73.00 117 ASP A CA 1
ATOM 992 C C . ASP A 1 117 ? 9.255 -9.146 -18.746 1.00 73.00 117 ASP A C 1
ATOM 994 O O . ASP A 1 117 ? 9.761 -8.488 -19.658 1.00 73.00 117 ASP A O 1
ATOM 998 N N . LEU A 1 118 ? 9.970 -9.593 -17.716 1.00 82.19 118 LEU A N 1
ATOM 999 C CA . LEU A 1 118 ? 11.391 -9.303 -17.521 1.00 82.19 118 LEU A CA 1
ATOM 1000 C C . LEU A 1 118 ? 12.193 -10.583 -17.695 1.00 82.19 118 LEU A C 1
ATOM 1002 O O . LEU A 1 118 ? 11.906 -11.591 -17.048 1.00 82.19 118 LEU A O 1
ATOM 1006 N N . ASN A 1 119 ? 13.211 -10.539 -18.549 1.00 79.25 119 ASN A N 1
ATOM 1007 C CA . ASN A 1 119 ? 14.086 -11.676 -18.776 1.00 79.25 119 ASN A CA 1
ATOM 1008 C C . ASN A 1 119 ? 15.552 -11.240 -18.786 1.00 79.25 119 ASN A C 1
ATOM 1010 O O . ASN A 1 119 ? 15.938 -10.324 -19.510 1.00 79.25 119 ASN A O 1
ATOM 1014 N N . CYS A 1 120 ? 16.359 -11.916 -17.978 1.00 84.31 120 CYS A N 1
ATOM 1015 C CA . CYS A 1 120 ? 17.804 -11.774 -17.944 1.00 84.31 120 CYS A CA 1
ATOM 1016 C C . CYS A 1 120 ? 18.411 -13.168 -17.799 1.00 84.31 120 CYS A C 1
ATOM 1018 O O . CYS A 1 120 ? 17.966 -13.957 -16.967 1.00 84.31 120 CYS A O 1
ATOM 1020 N N . ASP A 1 121 ? 19.446 -13.458 -18.577 1.00 82.62 121 ASP A N 1
ATOM 1021 C CA . ASP A 1 121 ? 20.170 -14.734 -18.556 1.00 82.62 121 ASP A CA 1
ATOM 1022 C C . ASP A 1 121 ? 21.165 -14.869 -17.386 1.00 82.62 121 ASP A C 1
ATOM 1024 O O . ASP A 1 121 ? 21.959 -15.808 -17.336 1.00 82.62 121 ASP A O 1
ATOM 1028 N N . CYS A 1 122 ? 21.123 -13.962 -16.407 1.00 83.25 122 CYS A N 1
ATOM 1029 C CA . CYS A 1 122 ? 21.975 -14.055 -15.231 1.00 83.25 122 CYS A CA 1
ATOM 1030 C C . CYS A 1 122 ? 21.535 -15.187 -14.285 1.00 83.25 122 CYS A C 1
ATOM 1032 O O . CYS A 1 122 ? 20.352 -15.378 -14.013 1.00 83.25 122 CYS A O 1
ATOM 1034 N N . ASN A 1 123 ? 22.503 -15.875 -13.673 1.00 58.88 123 ASN A N 1
ATOM 1035 C CA . ASN A 1 123 ? 22.264 -16.990 -12.739 1.00 58.88 123 ASN A CA 1
ATOM 1036 C C . ASN A 1 123 ? 21.551 -16.594 -11.427 1.00 58.88 123 ASN A C 1
ATOM 1038 O O . ASN A 1 123 ? 21.234 -17.453 -10.600 1.00 58.88 123 ASN A O 1
ATOM 1042 N N . LYS A 1 124 ? 21.299 -15.298 -11.199 1.00 56.66 124 LYS A N 1
ATOM 1043 C CA . LYS A 1 124 ? 20.450 -14.832 -10.101 1.00 56.66 124 LYS A CA 1
ATOM 1044 C C . LYS A 1 124 ? 18.993 -15.007 -10.554 1.00 56.66 124 LYS A C 1
ATOM 1046 O O . LYS A 1 124 ? 18.493 -14.155 -11.275 1.00 56.66 124 LYS A O 1
ATOM 1051 N N . ASN A 1 125 ? 18.306 -16.065 -10.105 1.00 43.69 125 ASN A N 1
ATOM 1052 C CA . ASN A 1 125 ? 16.852 -16.277 -10.278 1.00 43.69 125 ASN A CA 1
ATOM 1053 C C . ASN A 1 125 ? 16.024 -15.163 -9.587 1.00 43.69 125 ASN A C 1
ATOM 1055 O O . ASN A 1 125 ? 15.353 -15.393 -8.582 1.00 43.69 125 ASN A O 1
ATOM 1059 N N . LYS A 1 126 ? 16.115 -13.926 -10.081 1.00 53.94 126 LYS A N 1
ATOM 1060 C CA . LYS A 1 126 ? 15.450 -12.726 -9.568 1.00 53.94 126 LYS A CA 1
ATOM 1061 C C . LYS A 1 126 ? 14.807 -11.998 -10.747 1.00 53.94 126 LYS A C 1
ATOM 1063 O O . LYS A 1 126 ? 15.510 -11.608 -11.671 1.00 53.94 126 LYS A O 1
ATOM 1068 N N . LEU A 1 127 ? 13.496 -11.763 -10.664 1.00 60.91 127 LEU A N 1
ATOM 1069 C CA . LEU A 1 127 ? 12.722 -11.018 -11.670 1.00 60.91 127 LEU A CA 1
ATOM 1070 C C . LEU A 1 127 ? 13.283 -9.594 -11.902 1.00 60.91 127 LEU A C 1
ATOM 1072 O O . LEU A 1 127 ? 13.274 -9.101 -13.021 1.00 60.91 127 LEU A O 1
ATOM 1076 N N . LEU A 1 128 ? 13.831 -8.967 -10.850 1.00 73.69 128 LEU A N 1
ATOM 1077 C CA . LEU A 1 128 ? 14.494 -7.652 -10.861 1.00 73.69 128 LEU A CA 1
ATOM 1078 C C . LEU A 1 128 ? 15.954 -7.770 -10.389 1.00 73.69 128 LEU A C 1
ATOM 1080 O O . LEU A 1 128 ? 16.336 -7.325 -9.295 1.00 73.69 128 LEU A O 1
ATOM 1084 N N . CYS A 1 129 ? 16.778 -8.454 -11.182 1.00 83.00 129 CYS A N 1
ATOM 1085 C CA . CYS A 1 129 ? 18.225 -8.454 -10.981 1.00 83.00 129 CYS A CA 1
ATOM 1086 C C . CYS A 1 129 ? 18.818 -7.059 -11.253 1.00 83.00 129 CYS A C 1
ATOM 1088 O O . CYS A 1 129 ? 18.156 -6.190 -11.821 1.00 83.00 129 CYS A O 1
ATOM 1090 N N . ASP A 1 130 ? 20.067 -6.850 -10.839 1.00 84.25 130 ASP A N 1
ATOM 1091 C CA . ASP A 1 130 ? 20.730 -5.545 -10.960 1.00 84.25 130 ASP A CA 1
ATOM 1092 C C . ASP A 1 130 ? 20.794 -5.112 -12.441 1.00 84.25 130 ASP A C 1
ATOM 1094 O O . ASP A 1 130 ? 20.514 -3.963 -12.753 1.00 84.25 130 ASP A O 1
ATOM 1098 N N . HIS A 1 131 ? 20.969 -6.067 -13.365 1.00 89.19 131 HIS A N 1
ATOM 1099 C CA . HIS A 1 131 ? 20.952 -5.840 -14.814 1.00 89.19 131 HIS A CA 1
ATOM 1100 C C . HIS A 1 131 ? 19.607 -5.322 -15.350 1.00 89.19 131 HIS A C 1
ATOM 1102 O O . HIS A 1 131 ? 19.577 -4.376 -16.135 1.00 89.19 131 HIS A O 1
ATOM 1108 N N . ILE A 1 132 ? 18.482 -5.911 -14.923 1.00 89.06 132 ILE A N 1
ATOM 1109 C CA . ILE A 1 132 ? 17.146 -5.458 -15.343 1.00 89.06 132 ILE A CA 1
ATOM 1110 C C . ILE A 1 132 ? 16.873 -4.056 -14.809 1.00 89.06 132 ILE A C 1
ATOM 1112 O O . ILE A 1 132 ? 16.372 -3.213 -15.548 1.00 89.06 132 ILE A O 1
ATOM 1116 N N . ILE A 1 133 ? 17.231 -3.787 -13.551 1.00 88.75 133 ILE A N 1
ATOM 1117 C CA . ILE A 1 133 ? 17.043 -2.459 -12.962 1.00 88.75 133 ILE A CA 1
ATOM 1118 C C . ILE A 1 133 ? 17.909 -1.429 -13.693 1.00 88.75 133 ILE A C 1
ATOM 1120 O O . ILE A 1 133 ? 17.416 -0.351 -14.015 1.00 88.75 133 ILE A O 1
ATOM 1124 N N . SER A 1 134 ? 19.161 -1.766 -14.015 1.00 91.38 134 SER A N 1
ATOM 1125 C CA . SER A 1 134 ? 20.035 -0.915 -14.823 1.00 91.38 134 SER A CA 1
ATOM 1126 C C . SER A 1 134 ? 19.454 -0.647 -16.210 1.00 91.38 134 SER A C 1
ATOM 1128 O O . SER A 1 134 ? 19.463 0.496 -16.657 1.00 91.38 134 SER A O 1
ATOM 1130 N N . LEU A 1 135 ? 18.870 -1.654 -16.872 1.00 92.38 135 LEU A N 1
ATOM 1131 C CA . LEU A 1 135 ? 18.204 -1.466 -18.164 1.00 92.38 135 LEU A CA 1
ATOM 1132 C C . LEU A 1 135 ? 16.956 -0.571 -18.052 1.00 92.38 135 LEU A C 1
ATOM 1134 O O . LEU A 1 135 ? 16.772 0.331 -18.868 1.00 92.38 135 LEU A O 1
ATOM 1138 N N . MET A 1 136 ? 16.127 -0.770 -17.022 1.00 90.50 136 MET A N 1
ATOM 1139 C CA . MET A 1 136 ? 14.972 0.090 -16.737 1.00 90.50 136 MET A CA 1
ATOM 1140 C C . MET A 1 136 ? 15.401 1.529 -16.442 1.00 90.50 136 MET A C 1
ATOM 1142 O O . MET A 1 136 ? 14.769 2.470 -16.913 1.00 90.50 136 MET A O 1
ATOM 1146 N N . TYR A 1 137 ? 16.481 1.719 -15.685 1.00 90.94 137 TYR A N 1
ATOM 1147 C CA . TYR A 1 137 ? 17.032 3.042 -15.422 1.00 90.94 137 TYR A CA 1
ATOM 1148 C C . TYR A 1 137 ? 17.565 3.680 -16.707 1.00 90.94 137 TYR A C 1
ATOM 1150 O O . TYR A 1 137 ? 17.268 4.845 -16.970 1.00 90.94 137 TYR A O 1
ATOM 1158 N N . LYS A 1 138 ? 18.271 2.917 -17.550 1.00 91.31 138 LYS A N 1
ATOM 1159 C CA . LYS A 1 138 ? 18.834 3.419 -18.807 1.00 91.31 138 LYS A CA 1
ATOM 1160 C C . LYS A 1 138 ? 17.757 3.875 -19.794 1.00 91.31 138 LYS A C 1
ATOM 1162 O O . LYS A 1 138 ? 17.939 4.890 -20.458 1.00 91.31 138 LYS A O 1
ATOM 1167 N N . MET A 1 139 ? 16.601 3.213 -19.786 1.00 91.19 139 MET A N 1
ATOM 1168 C CA . MET A 1 139 ? 15.417 3.620 -20.546 1.00 91.19 139 MET A CA 1
ATOM 1169 C C . MET A 1 139 ? 14.958 5.060 -20.242 1.00 91.19 139 MET A C 1
ATOM 1171 O O . MET A 1 139 ? 14.398 5.710 -21.117 1.00 91.19 139 MET A O 1
ATOM 1175 N N . THR A 1 140 ? 15.247 5.597 -19.047 1.00 90.38 140 THR A N 1
ATOM 1176 C CA . THR A 1 140 ? 14.973 7.007 -18.707 1.00 90.38 140 THR A CA 1
ATOM 1177 C C . THR A 1 140 ? 15.626 7.969 -19.698 1.00 90.38 140 THR A C 1
ATOM 1179 O O . THR A 1 140 ? 15.022 8.963 -20.092 1.00 90.38 140 THR A O 1
ATOM 1182 N N . PHE A 1 141 ? 16.865 7.686 -20.097 1.00 88.31 141 PHE A N 1
ATOM 1183 C CA . PHE A 1 141 ? 17.621 8.554 -20.998 1.00 88.31 141 PHE A CA 1
ATOM 1184 C C . PHE A 1 141 ? 17.129 8.420 -22.439 1.00 88.31 141 PHE A C 1
ATOM 1186 O O . PHE A 1 141 ? 17.075 9.406 -23.157 1.00 88.31 141 PHE A O 1
ATOM 1193 N N . GLU A 1 142 ? 16.636 7.241 -22.823 1.00 89.50 142 GLU A N 1
ATOM 1194 C CA . GLU A 1 142 ? 16.047 7.020 -24.150 1.00 89.50 142 GLU A CA 1
ATOM 1195 C C . GLU A 1 142 ? 14.771 7.842 -24.386 1.00 89.50 142 GLU A C 1
ATOM 1197 O O . GLU A 1 142 ? 14.401 8.101 -25.529 1.00 89.50 142 GLU A O 1
ATOM 1202 N N . PHE A 1 143 ? 14.088 8.284 -23.323 1.00 88.38 143 PHE A N 1
ATOM 1203 C CA . PHE A 1 143 ? 12.934 9.172 -23.470 1.00 88.38 143 PHE A CA 1
ATOM 1204 C C . PHE A 1 143 ? 13.288 10.621 -23.796 1.00 88.38 143 PHE A C 1
ATOM 1206 O O . PHE A 1 143 ? 12.387 11.407 -24.091 1.00 88.38 143 PHE A O 1
ATOM 1213 N N . GLU A 1 144 ? 14.557 11.003 -23.680 1.00 84.94 144 GLU A N 1
ATOM 1214 C CA . GLU A 1 144 ? 15.020 12.300 -24.167 1.00 84.94 144 GLU A CA 1
ATOM 1215 C C . GLU A 1 144 ? 14.999 12.316 -25.696 1.00 84.94 144 GLU A C 1
ATOM 1217 O O . GLU A 1 144 ? 14.393 13.199 -26.298 1.00 84.94 144 GLU A O 1
ATOM 1222 N N . ASP A 1 145 ? 15.557 11.268 -26.303 1.00 84.38 145 ASP A N 1
ATOM 1223 C CA . ASP A 1 145 ? 15.632 11.114 -27.755 1.00 84.38 145 ASP A CA 1
ATOM 1224 C C . ASP A 1 145 ? 14.280 10.711 -28.368 1.00 84.38 145 ASP A C 1
ATOM 1226 O O . ASP A 1 145 ? 13.915 11.159 -29.459 1.00 84.38 145 ASP A O 1
ATOM 1230 N N . ASN A 1 146 ? 13.506 9.877 -27.665 1.00 88.81 146 ASN A N 1
ATOM 1231 C CA . ASN A 1 146 ? 12.174 9.455 -28.090 1.00 88.81 146 ASN A CA 1
ATOM 1232 C C . ASN A 1 146 ? 11.146 9.519 -26.942 1.00 88.81 146 ASN A C 1
ATOM 1234 O O . ASN A 1 146 ? 10.898 8.513 -26.262 1.00 88.81 146 ASN A O 1
ATOM 1238 N N . PRO A 1 147 ? 10.453 10.661 -26.772 1.00 91.00 147 PRO A N 1
ATOM 1239 C CA . PRO A 1 147 ? 9.406 10.828 -25.761 1.00 91.00 147 PRO A CA 1
ATOM 1240 C C . PRO A 1 147 ? 8.226 9.852 -25.895 1.00 91.00 147 PRO A C 1
ATOM 1242 O O . PRO A 1 147 ? 7.496 9.625 -24.929 1.00 91.00 147 PRO A O 1
ATOM 1245 N N . PHE A 1 148 ? 8.041 9.234 -27.068 1.00 92.50 148 PHE A N 1
ATOM 1246 C CA . PHE A 1 148 ? 6.946 8.303 -27.354 1.00 92.50 148 PHE A CA 1
ATOM 1247 C C . PHE A 1 148 ? 7.368 6.830 -27.387 1.00 92.50 148 PHE A C 1
ATOM 1249 O O . PHE A 1 148 ? 6.552 5.968 -27.726 1.00 92.50 148 PHE A O 1
ATOM 1256 N N . LEU A 1 149 ? 8.591 6.511 -26.954 1.00 91.94 149 LEU A N 1
ATOM 1257 C CA . LEU A 1 149 ? 9.150 5.157 -26.926 1.00 91.94 149 LEU A CA 1
ATOM 1258 C C . LEU A 1 149 ? 8.211 4.115 -26.285 1.00 91.94 149 LEU A C 1
ATOM 1260 O O . LEU A 1 149 ? 8.074 2.996 -26.782 1.00 91.94 149 LEU A O 1
ATOM 1264 N N . LEU A 1 150 ? 7.513 4.473 -25.202 1.00 91.81 150 LEU A N 1
ATOM 1265 C CA . LEU A 1 150 ? 6.558 3.566 -24.551 1.00 91.81 150 LEU A CA 1
ATOM 1266 C C . LEU A 1 150 ? 5.347 3.229 -25.430 1.00 91.81 150 LEU A C 1
ATOM 1268 O O . LEU A 1 150 ? 4.821 2.120 -25.331 1.00 91.81 150 LEU A O 1
ATOM 1272 N N . PHE A 1 151 ? 4.899 4.138 -26.298 1.00 92.81 151 PHE A N 1
ATOM 1273 C CA . PHE A 1 151 ? 3.833 3.829 -27.251 1.00 92.81 151 PHE A CA 1
ATOM 1274 C C . PHE A 1 151 ? 4.318 2.809 -28.280 1.00 92.81 151 PHE A C 1
ATOM 1276 O O . PHE A 1 151 ? 3.615 1.825 -28.534 1.00 92.81 151 PHE A O 1
ATOM 1283 N N . GLU A 1 152 ? 5.533 2.996 -28.805 1.00 91.94 152 GLU A N 1
ATOM 1284 C CA . GLU A 1 152 ? 6.143 2.084 -29.779 1.00 91.94 152 GLU A CA 1
ATOM 1285 C C . GLU A 1 152 ? 6.284 0.676 -29.199 1.00 91.94 152 GLU A C 1
ATOM 1287 O O . GLU A 1 152 ? 5.802 -0.292 -29.791 1.00 91.94 152 GLU A O 1
ATOM 1292 N N . LEU A 1 153 ? 6.821 0.572 -27.979 1.00 92.19 153 LEU A N 1
ATOM 1293 C CA . LEU A 1 153 ? 6.939 -0.688 -27.239 1.00 92.19 153 LEU A CA 1
ATOM 1294 C C . LEU A 1 153 ? 5.579 -1.320 -26.919 1.00 92.19 153 LEU A C 1
ATOM 1296 O O . LEU A 1 153 ? 5.474 -2.530 -26.744 1.00 92.19 153 LEU A O 1
ATOM 1300 N N . LYS A 1 154 ? 4.499 -0.539 -26.886 1.00 92.19 154 LYS A N 1
ATOM 1301 C CA . LYS A 1 154 ? 3.127 -1.053 -26.755 1.00 92.19 154 LYS A CA 1
ATOM 1302 C C . LYS A 1 154 ? 2.441 -1.245 -28.113 1.00 92.19 154 LYS A C 1
ATOM 1304 O O . LYS A 1 154 ? 1.229 -1.478 -28.177 1.00 92.19 154 LYS A O 1
ATOM 1309 N N . GLY A 1 155 ? 3.207 -1.234 -29.202 1.00 90.31 155 GLY A N 1
ATOM 1310 C CA . GLY A 1 155 ? 2.757 -1.536 -30.557 1.00 90.31 155 GLY A CA 1
ATOM 1311 C C . GLY A 1 155 ? 1.891 -0.440 -31.173 1.00 90.31 155 GLY A C 1
ATOM 1312 O O . GLY A 1 155 ? 0.941 -0.755 -31.905 1.00 90.31 155 GLY A O 1
ATOM 1313 N N . TYR A 1 156 ? 2.155 0.822 -30.838 1.00 91.19 156 TYR A N 1
ATOM 1314 C CA . TYR A 1 156 ? 1.446 1.976 -31.371 1.00 91.19 156 TYR A CA 1
ATOM 1315 C C . TYR A 1 156 ? 2.408 3.125 -31.684 1.00 91.19 156 TYR A C 1
ATOM 1317 O O . TYR A 1 156 ? 3.168 3.559 -30.831 1.00 91.19 156 TYR A O 1
ATOM 1325 N N . GLN A 1 157 ? 2.352 3.653 -32.902 1.00 87.94 157 GLN A N 1
ATOM 1326 C CA . GLN A 1 157 ? 3.257 4.711 -33.342 1.00 87.94 157 GLN A CA 1
ATOM 1327 C C . GLN A 1 157 ? 2.540 6.061 -33.248 1.00 87.94 157 GLN A C 1
ATOM 1329 O O . GLN A 1 157 ? 1.610 6.339 -34.012 1.00 87.94 157 GLN A O 1
ATOM 1334 N N . LEU A 1 158 ? 2.902 6.860 -32.239 1.00 85.12 158 LEU A N 1
ATOM 1335 C CA . LEU A 1 158 ? 2.208 8.115 -31.938 1.00 85.12 158 LEU A CA 1
ATOM 1336 C C . LEU A 1 158 ? 2.688 9.265 -32.834 1.00 85.12 158 LEU A C 1
ATOM 1338 O O . LEU A 1 158 ? 1.843 10.005 -33.329 1.00 85.12 158 LEU A O 1
ATOM 1342 N N . SER A 1 159 ? 3.983 9.375 -33.116 1.00 78.62 159 SER A N 1
ATOM 1343 C CA . SER A 1 159 ? 4.577 10.346 -34.047 1.00 78.62 159 SER A CA 1
ATOM 1344 C C . SER A 1 159 ? 5.219 9.636 -35.250 1.00 78.62 159 SER A C 1
ATOM 1346 O O . SER A 1 159 ? 5.352 8.412 -35.278 1.00 78.62 159 SER A O 1
ATOM 1348 N N . SER A 1 160 ? 5.587 10.399 -36.282 1.00 62.19 160 SER A N 1
ATOM 1349 C CA . SER A 1 160 ? 6.341 9.893 -37.441 1.00 62.19 160 SER A CA 1
ATOM 1350 C C . SER A 1 160 ? 7.843 9.734 -37.174 1.00 62.19 160 SER A C 1
ATOM 1352 O O . SER A 1 160 ? 8.536 9.128 -37.989 1.00 62.19 160 SER A O 1
ATOM 1354 N N . SER A 1 161 ? 8.348 10.266 -36.058 1.00 56.44 161 SER A N 1
ATOM 1355 C CA . SER A 1 161 ? 9.699 10.013 -35.558 1.00 56.44 161 SER A CA 1
ATOM 1356 C C . SER A 1 161 ? 9.761 8.585 -35.015 1.00 56.44 161 SER A C 1
ATOM 1358 O O . SER A 1 161 ? 9.289 8.303 -33.925 1.00 56.44 161 SER A O 1
ATOM 1360 N N . SER A 1 162 ? 10.294 7.652 -35.801 1.00 53.69 162 SER A N 1
ATOM 1361 C CA . SER A 1 162 ? 10.674 6.331 -35.295 1.00 53.69 162 SER A CA 1
ATOM 1362 C C . SER A 1 162 ? 11.943 6.436 -34.454 1.00 53.69 162 SER A C 1
ATOM 1364 O O . SER A 1 162 ? 12.822 7.231 -34.793 1.00 53.69 162 SER A O 1
ATOM 1366 N N . TYR A 1 163 ? 12.087 5.585 -33.432 1.00 44.84 163 TYR A N 1
ATOM 1367 C CA . TYR A 1 163 ? 13.369 5.361 -32.758 1.00 44.84 163 TYR A CA 1
ATOM 1368 C C . TYR A 1 163 ? 14.452 4.990 -33.792 1.00 44.84 163 TYR A C 1
ATOM 1370 O O . TYR A 1 163 ? 14.528 3.855 -34.271 1.00 44.84 163 TYR A O 1
ATOM 1378 N N . ASN A 1 164 ? 15.262 5.969 -34.196 1.00 43.72 164 ASN A N 1
ATOM 1379 C CA . ASN A 1 164 ? 16.323 5.781 -35.174 1.00 43.72 164 ASN A CA 1
ATOM 1380 C C . ASN A 1 164 ? 17.593 5.333 -34.447 1.00 43.72 164 ASN A C 1
ATOM 1382 O O . ASN A 1 164 ? 18.214 6.094 -33.714 1.00 43.72 164 ASN A O 1
ATOM 1386 N N . GLN A 1 165 ? 18.002 4.091 -34.711 1.00 41.72 165 GLN A N 1
ATOM 1387 C CA . GLN A 1 165 ? 19.359 3.604 -34.477 1.00 41.72 165 GLN A CA 1
ATOM 1388 C C . GLN A 1 165 ? 20.337 4.485 -35.264 1.00 41.72 165 GLN A C 1
ATOM 1390 O O . GLN A 1 165 ? 20.497 4.221 -36.447 1.00 41.72 165 GLN A O 1
ATOM 1395 N N . ASN A 1 166 ? 20.919 5.536 -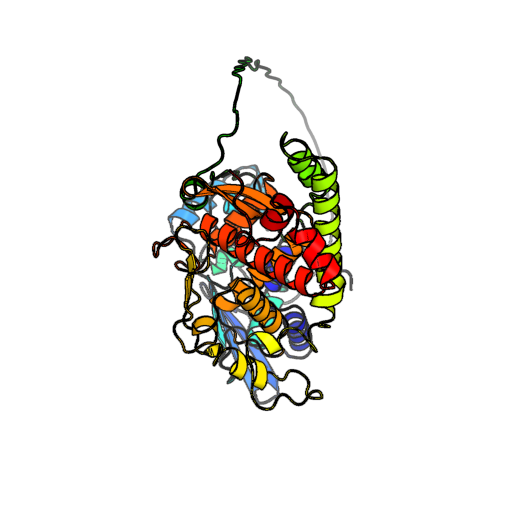34.672 1.00 31.53 166 ASN A N 1
ATOM 1396 C CA . ASN A 1 166 ? 22.167 6.190 -35.113 1.00 31.53 166 ASN A CA 1
ATOM 1397 C C . ASN A 1 166 ? 22.542 7.342 -34.158 1.00 31.53 166 ASN A C 1
ATOM 1399 O O . ASN A 1 166 ? 22.170 8.491 -34.379 1.00 31.53 166 ASN A O 1
ATOM 1403 N N . ASN A 1 167 ? 23.338 7.045 -33.130 1.00 29.33 167 ASN A N 1
ATOM 1404 C CA . ASN A 1 167 ? 24.016 8.064 -32.328 1.00 29.33 167 ASN A CA 1
ATOM 1405 C C . ASN A 1 167 ? 25.328 8.493 -33.003 1.00 29.33 167 ASN A C 1
ATOM 1407 O O . ASN A 1 167 ? 26.367 7.950 -32.654 1.00 29.33 167 ASN A O 1
ATOM 1411 N N . GLU A 1 168 ? 25.298 9.476 -33.919 1.00 28.45 168 GLU A N 1
ATOM 1412 C CA . GLU A 1 168 ? 26.460 10.332 -34.255 1.00 28.45 168 GLU A CA 1
ATOM 1413 C C . GLU A 1 168 ? 26.053 11.755 -34.753 1.00 28.45 168 GLU A C 1
ATOM 1415 O O . GLU A 1 168 ? 25.657 11.938 -35.897 1.00 28.45 168 GLU A O 1
ATOM 1420 N N . LYS A 1 169 ? 26.261 12.769 -33.886 1.00 28.53 169 LYS A N 1
ATOM 1421 C CA . LYS A 1 169 ? 26.675 14.190 -34.124 1.00 28.53 169 LYS A CA 1
ATOM 1422 C C . LYS A 1 169 ? 25.896 15.174 -35.049 1.00 28.53 169 LYS A C 1
ATOM 1424 O O . LYS A 1 169 ? 25.991 15.072 -36.268 1.00 28.53 169 LYS A O 1
ATOM 1429 N N . LYS A 1 170 ? 25.443 16.303 -34.440 1.00 25.98 170 LYS A N 1
ATOM 1430 C CA . LYS A 1 170 ? 25.669 17.776 -34.730 1.00 25.98 170 LYS A CA 1
ATOM 1431 C C . LYS A 1 170 ? 24.399 18.607 -34.411 1.00 25.98 170 LYS A C 1
ATOM 1433 O O . LYS A 1 170 ? 23.358 18.308 -34.969 1.00 25.98 170 LYS A O 1
ATOM 1438 N N . ILE A 1 171 ? 24.345 19.541 -33.444 1.00 24.72 171 ILE A N 1
ATOM 1439 C CA . ILE A 1 171 ? 24.891 20.929 -33.336 1.00 24.72 171 ILE A CA 1
ATOM 1440 C C . ILE A 1 171 ? 24.641 21.819 -34.576 1.00 24.72 171 ILE A C 1
ATOM 1442 O O . ILE A 1 171 ? 25.409 21.703 -35.527 1.00 24.72 171 ILE A O 1
ATOM 1446 N N . SER A 1 172 ? 23.638 22.724 -34.534 1.00 26.06 172 SER A N 1
ATOM 1447 C CA . SER A 1 172 ? 23.800 24.199 -34.370 1.00 26.06 172 SER A CA 1
ATOM 1448 C C . SER A 1 172 ? 22.581 25.057 -34.804 1.00 26.06 172 SER A C 1
ATOM 1450 O O . SER A 1 172 ? 22.194 24.987 -35.965 1.00 26.06 172 SER A O 1
ATOM 1452 N N . LEU A 1 173 ? 22.159 25.948 -33.884 1.00 22.86 173 LEU A N 1
ATOM 1453 C CA . LEU A 1 173 ? 21.807 27.388 -34.020 1.00 22.86 173 LEU A CA 1
ATOM 1454 C C . LEU A 1 173 ? 20.515 27.836 -34.754 1.00 22.86 173 LEU A C 1
ATOM 1456 O O . LEU A 1 173 ? 20.402 27.687 -35.965 1.00 22.86 173 LEU A O 1
ATOM 1460 N N . GLU A 1 174 ? 19.594 28.415 -33.953 1.00 22.45 174 GLU A N 1
ATOM 1461 C CA . GLU A 1 174 ? 19.041 29.803 -33.997 1.00 22.45 174 GLU A CA 1
ATOM 1462 C C . GLU A 1 174 ? 18.909 30.470 -35.395 1.00 22.45 174 GLU A C 1
ATOM 1464 O O . GLU A 1 174 ? 19.836 30.444 -36.193 1.00 22.45 174 GLU A O 1
ATOM 1469 N N . ASP A 1 175 ? 17.833 31.155 -35.798 1.00 22.72 175 ASP A N 1
ATOM 1470 C CA . ASP A 1 175 ? 17.009 32.119 -35.066 1.00 22.72 175 ASP A CA 1
ATOM 1471 C C . ASP A 1 175 ? 15.777 32.550 -35.912 1.00 22.72 175 ASP A C 1
ATOM 1473 O O . ASP A 1 175 ? 15.706 32.321 -37.119 1.00 22.72 175 ASP A O 1
ATOM 1477 N N . THR A 1 176 ? 14.818 33.188 -35.242 1.00 22.42 176 THR A N 1
ATOM 1478 C CA . THR A 1 176 ? 13.474 33.672 -35.667 1.00 22.42 176 THR A CA 1
ATOM 1479 C C . THR A 1 176 ? 13.538 34.999 -36.496 1.00 22.42 176 THR A C 1
ATOM 1481 O O . THR A 1 176 ? 14.650 35.330 -36.907 1.00 22.42 176 THR A O 1
ATOM 1484 N N . PRO A 1 177 ? 12.485 35.847 -36.747 1.00 31.33 177 PRO A N 1
ATOM 1485 C CA . PRO A 1 177 ? 11.044 35.839 -36.370 1.00 31.33 177 PRO A CA 1
ATOM 1486 C C . PRO A 1 177 ? 10.040 36.503 -37.389 1.00 31.33 177 PRO A C 1
ATOM 1488 O O . PRO A 1 177 ? 10.433 36.938 -38.470 1.00 31.33 177 PRO A O 1
ATOM 1491 N N . LYS A 1 178 ? 8.777 36.690 -36.924 1.00 24.73 178 LYS A N 1
ATOM 1492 C CA . LYS A 1 178 ? 7.761 37.753 -37.241 1.00 24.73 178 LYS A CA 1
ATOM 1493 C C . LYS A 1 178 ? 6.747 37.509 -38.371 1.00 24.73 178 LYS A C 1
ATOM 1495 O O . LYS A 1 178 ? 7.102 36.928 -39.383 1.00 24.73 178 LYS A O 1
ATOM 1500 N N . GLU A 1 179 ? 5.501 37.999 -38.350 1.00 22.38 179 GLU A N 1
ATOM 1501 C CA . GLU A 1 179 ? 4.537 38.597 -37.387 1.00 22.38 179 GLU A CA 1
ATOM 1502 C C . GLU A 1 179 ? 3.183 38.721 -38.146 1.00 22.38 179 GLU A C 1
ATOM 1504 O O . GLU A 1 179 ? 3.167 38.573 -39.369 1.00 22.38 179 GLU A O 1
ATOM 1509 N N . ASP A 1 180 ? 2.110 39.073 -37.417 1.00 23.36 180 ASP A N 1
ATOM 1510 C CA . ASP A 1 180 ? 0.850 39.710 -37.874 1.00 23.36 180 ASP A CA 1
ATOM 1511 C C . ASP A 1 180 ? -0.228 38.821 -38.540 1.00 23.36 180 ASP A C 1
ATOM 1513 O O . ASP A 1 180 ? 0.056 37.973 -39.372 1.00 23.36 180 ASP A O 1
ATOM 1517 N N . SER A 1 181 ? -1.539 38.970 -38.299 1.00 23.72 181 SER A N 1
ATOM 1518 C CA . SER A 1 181 ? -2.340 39.915 -37.499 1.00 23.72 181 SER A CA 1
ATOM 1519 C C . SER A 1 181 ? -3.821 39.459 -37.496 1.00 23.72 181 SER A C 1
ATOM 1521 O O . SER A 1 181 ? -4.233 38.724 -38.389 1.00 23.72 181 SER A O 1
ATOM 1523 N N . ASN A 1 182 ? -4.579 39.925 -36.490 1.00 25.70 182 ASN A N 1
ATOM 1524 C CA . ASN A 1 182 ? -5.975 40.409 -36.526 1.00 25.70 182 ASN A CA 1
ATOM 1525 C C . ASN A 1 182 ? -7.097 39.601 -37.231 1.00 25.70 182 ASN A C 1
ATOM 1527 O O . ASN A 1 182 ? -7.120 39.477 -38.447 1.00 25.70 182 ASN A O 1
ATOM 1531 N N . ASP A 1 183 ? -8.134 39.173 -36.495 1.00 24.58 183 ASP A N 1
ATOM 1532 C CA . ASP A 1 183 ? -9.318 39.998 -36.150 1.00 24.58 183 ASP A CA 1
ATOM 1533 C C . ASP A 1 183 ? -10.512 39.146 -35.649 1.00 24.58 183 ASP A C 1
ATOM 1535 O O . ASP A 1 183 ? -10.951 38.198 -36.293 1.00 24.58 183 ASP A O 1
ATOM 1539 N N . ASN A 1 184 ? -11.014 39.544 -34.474 1.00 25.77 184 ASN A N 1
ATOM 1540 C CA . ASN A 1 184 ? -12.404 39.667 -34.001 1.00 25.77 184 ASN A CA 1
ATOM 1541 C C . ASN A 1 184 ? -13.530 38.777 -34.577 1.00 25.77 184 ASN A C 1
ATOM 1543 O O . ASN A 1 184 ? -13.857 38.863 -35.757 1.00 25.77 184 ASN A O 1
ATOM 1547 N N . ALA A 1 185 ? -14.291 38.133 -33.680 1.00 25.00 185 ALA A N 1
ATOM 1548 C CA . ALA A 1 185 ? -15.706 38.478 -33.455 1.00 25.00 185 ALA A CA 1
ATOM 1549 C C . ALA A 1 185 ? -16.305 37.701 -32.268 1.00 25.00 185 ALA A C 1
ATOM 1551 O O . ALA A 1 185 ? -16.199 36.478 -32.179 1.00 25.00 185 ALA A O 1
ATOM 1552 N N . ASP A 1 186 ? -16.965 38.456 -31.395 1.00 23.31 186 ASP A N 1
ATOM 1553 C CA . ASP A 1 186 ? -17.738 38.025 -30.237 1.00 23.31 186 ASP A CA 1
ATOM 1554 C C . ASP A 1 186 ? -18.956 37.167 -30.602 1.00 23.31 186 ASP A C 1
ATOM 1556 O O . ASP A 1 186 ? -19.636 37.418 -31.601 1.00 23.31 186 ASP A O 1
ATOM 1560 N N . MET A 1 187 ? -19.315 36.234 -29.714 1.00 24.58 187 MET A N 1
ATOM 1561 C CA . MET A 1 187 ? -20.709 35.814 -29.557 1.00 24.58 187 MET A CA 1
ATOM 1562 C C . MET A 1 187 ? -20.965 35.290 -28.133 1.00 24.58 187 MET A C 1
ATOM 1564 O O . MET A 1 187 ? -20.689 34.137 -27.809 1.00 24.58 187 MET A O 1
ATOM 1568 N N . GLU A 1 188 ? -21.500 36.162 -27.276 1.00 22.92 188 GLU A N 1
ATOM 1569 C CA . GLU A 1 188 ? -22.173 35.795 -26.026 1.00 22.92 188 GLU A CA 1
ATOM 1570 C C . GLU A 1 188 ? -23.529 35.144 -26.329 1.00 22.92 188 GLU A C 1
ATOM 1572 O O . GLU A 1 188 ? -24.334 35.743 -27.043 1.00 22.92 188 GLU A O 1
ATOM 1577 N N . ILE A 1 189 ? -23.835 33.992 -25.713 1.00 23.78 189 ILE A N 1
ATOM 1578 C CA . ILE A 1 189 ? -25.214 33.621 -25.345 1.00 23.78 189 ILE A CA 1
ATOM 1579 C C . ILE A 1 189 ? -25.226 32.940 -23.964 1.00 23.78 189 ILE A C 1
ATOM 1581 O O . ILE A 1 189 ? -24.671 31.863 -23.768 1.00 23.78 189 ILE A O 1
ATOM 1585 N N . ASN A 1 190 ? -25.906 33.635 -23.049 1.00 23.02 190 ASN A N 1
ATOM 1586 C CA . ASN A 1 190 ? -26.482 33.279 -21.748 1.00 23.02 190 ASN A CA 1
ATOM 1587 C C . ASN A 1 190 ? -26.504 31.806 -21.296 1.00 23.02 190 ASN A C 1
ATOM 1589 O O . ASN A 1 190 ? -27.132 30.944 -21.911 1.00 23.02 190 ASN A O 1
ATOM 1593 N N . VAL A 1 191 ? -25.962 31.604 -20.090 1.00 22.77 191 VAL A N 1
ATOM 1594 C CA . VAL A 1 191 ? -26.190 30.456 -19.204 1.00 22.77 191 VAL A CA 1
ATOM 1595 C C . VAL A 1 191 ? -27.476 30.693 -18.415 1.00 22.77 191 VAL A C 1
ATOM 1597 O O . VAL A 1 191 ? -27.545 31.597 -17.582 1.00 22.77 191 VAL A O 1
ATOM 1600 N N . ASP A 1 192 ? -28.487 29.867 -18.668 1.00 23.14 192 ASP A N 1
ATOM 1601 C CA . ASP A 1 192 ? -29.697 29.828 -17.855 1.00 23.14 192 ASP A CA 1
ATOM 1602 C C . ASP A 1 192 ? -29.435 29.015 -16.581 1.00 23.14 192 ASP A C 1
ATOM 1604 O O . ASP A 1 192 ? -28.873 27.917 -16.602 1.00 23.14 192 ASP A O 1
ATOM 1608 N N . THR A 1 193 ? -29.796 29.607 -15.448 1.00 23.81 193 THR A N 1
ATOM 1609 C CA . THR A 1 193 ? -29.479 29.119 -14.106 1.00 23.81 193 THR A CA 1
ATOM 1610 C C . THR A 1 193 ? -30.670 28.328 -13.582 1.00 23.81 193 THR A C 1
ATOM 1612 O O . THR A 1 193 ? -31.740 28.897 -13.383 1.00 23.81 193 THR A O 1
ATOM 1615 N N . GLN A 1 194 ? -30.495 27.042 -13.278 1.00 24.72 194 GLN A N 1
ATOM 1616 C CA . GLN A 1 194 ? -31.451 26.308 -12.449 1.00 24.72 194 GLN A CA 1
ATOM 1617 C C . GLN A 1 194 ? -30.762 25.755 -11.205 1.00 24.72 194 GLN A C 1
ATOM 1619 O O . GLN A 1 194 ? -30.049 24.757 -11.232 1.00 24.72 194 GLN A O 1
ATOM 1624 N N . LYS A 1 195 ? -31.013 26.467 -10.101 1.00 23.59 195 LYS A N 1
ATOM 1625 C CA . LYS A 1 195 ? -30.906 25.980 -8.729 1.00 23.59 195 LYS A CA 1
ATOM 1626 C C . LYS A 1 195 ? -31.883 24.822 -8.524 1.00 23.59 195 LYS A C 1
ATOM 1628 O O . LYS A 1 195 ? -33.067 24.967 -8.824 1.00 23.59 195 LYS A O 1
ATOM 1633 N N . GLN A 1 196 ? -31.412 23.752 -7.898 1.00 24.94 196 GLN A N 1
ATOM 1634 C CA . GLN A 1 196 ? -32.244 22.906 -7.051 1.00 24.94 196 GLN A CA 1
ATOM 1635 C C . GLN A 1 196 ? -31.528 22.712 -5.717 1.00 24.94 196 GLN A C 1
ATOM 1637 O O . GLN A 1 196 ? -30.542 21.988 -5.622 1.00 24.94 196 GLN A O 1
ATOM 1642 N N . ASP A 1 197 ? -32.043 23.411 -4.708 1.00 24.50 197 ASP A N 1
ATOM 1643 C CA . ASP A 1 197 ? -31.922 23.027 -3.308 1.00 24.50 197 ASP A CA 1
ATOM 1644 C C . ASP A 1 197 ? -32.781 21.775 -3.070 1.00 24.50 197 ASP A C 1
ATOM 1646 O O . ASP A 1 197 ? -33.938 21.734 -3.496 1.00 24.50 197 ASP A O 1
ATOM 1650 N N . SER A 1 198 ? -32.257 20.795 -2.331 1.00 26.58 198 SER A N 1
ATOM 1651 C CA . SER A 1 198 ? -33.090 19.972 -1.448 1.00 26.58 198 SER A CA 1
ATOM 1652 C C . SER A 1 198 ? -32.264 19.345 -0.321 1.00 26.58 198 SER A C 1
ATOM 1654 O O . SER A 1 198 ? -31.447 18.450 -0.533 1.00 26.58 198 SER A O 1
ATOM 1656 N N . ASP A 1 199 ? -32.542 19.875 0.861 1.00 23.59 199 ASP A N 1
ATOM 1657 C CA . ASP A 1 199 ? -32.288 19.447 2.233 1.00 23.59 199 ASP A CA 1
ATOM 1658 C C . ASP A 1 199 ? -32.020 17.958 2.558 1.00 23.59 199 ASP A C 1
ATOM 1660 O O . ASP A 1 199 ? -32.641 17.036 2.034 1.00 23.59 199 ASP A O 1
ATOM 1664 N N . ALA A 1 200 ? -31.202 17.806 3.613 1.00 30.61 200 ALA A N 1
ATOM 1665 C CA . ALA A 1 200 ? -31.191 16.747 4.633 1.00 30.61 200 ALA A CA 1
ATOM 1666 C C . ALA A 1 200 ? -30.668 15.341 4.261 1.00 30.61 200 ALA A C 1
ATOM 1668 O O . ALA A 1 200 ? -31.429 14.387 4.129 1.00 30.61 200 ALA A O 1
ATOM 1669 N N . ASN A 1 201 ? -29.340 15.164 4.295 1.00 27.61 201 ASN A N 1
ATOM 1670 C CA . ASN A 1 201 ? -28.716 13.848 4.489 1.00 27.61 201 ASN A CA 1
ATOM 1671 C C . ASN A 1 201 ? -28.204 13.717 5.932 1.00 27.61 201 ASN A C 1
ATOM 1673 O O . ASN A 1 201 ? -27.046 14.000 6.233 1.00 27.61 201 ASN A O 1
ATOM 1677 N N . MET A 1 202 ? -29.068 13.263 6.841 1.00 28.77 202 MET A N 1
ATOM 1678 C CA . MET A 1 202 ? -28.597 12.650 8.082 1.00 28.77 202 MET A CA 1
ATOM 1679 C C . MET A 1 202 ? -27.926 11.332 7.678 1.00 28.77 202 MET A C 1
ATOM 1681 O O . MET A 1 202 ? -28.619 10.377 7.337 1.00 28.77 202 MET A O 1
ATOM 1685 N N . GLN A 1 203 ? -26.590 11.306 7.613 1.00 47.78 203 GLN A N 1
ATOM 1686 C CA . GLN A 1 203 ? -25.827 10.108 7.248 1.00 47.78 203 GLN A CA 1
ATOM 1687 C C . GLN A 1 203 ? -26.201 8.957 8.191 1.00 47.78 203 GLN A C 1
ATOM 1689 O O . GLN A 1 203 ? -25.800 8.921 9.353 1.00 47.78 203 GLN A O 1
ATOM 1694 N N . THR A 1 204 ? -26.995 8.009 7.700 1.00 60.53 204 THR A N 1
ATOM 1695 C CA . THR A 1 204 ? -27.282 6.765 8.413 1.00 60.53 204 THR A CA 1
ATOM 1696 C C . THR A 1 204 ? -25.994 5.956 8.527 1.00 60.53 204 THR A C 1
ATOM 1698 O O . THR A 1 204 ? -25.326 5.719 7.521 1.00 60.53 204 THR A O 1
ATOM 1701 N N . ILE A 1 205 ? -25.640 5.536 9.745 1.00 73.06 205 ILE A N 1
ATOM 1702 C CA . ILE A 1 205 ? -24.458 4.700 10.002 1.00 73.06 205 ILE A CA 1
ATOM 1703 C C . ILE A 1 205 ? -24.548 3.426 9.150 1.00 73.06 205 ILE A C 1
ATOM 1705 O O . ILE A 1 205 ? -25.535 2.693 9.239 1.00 73.06 205 ILE A O 1
ATOM 1709 N N . LYS A 1 206 ? -23.506 3.174 8.348 1.00 83.12 206 LYS A N 1
ATOM 1710 C CA . LYS A 1 206 ? -23.390 2.017 7.447 1.00 83.12 206 LYS A CA 1
ATOM 1711 C C . LYS A 1 206 ? -23.461 0.696 8.214 1.00 83.12 206 LYS A C 1
ATOM 1713 O O . LYS A 1 206 ? -22.910 0.584 9.316 1.00 83.12 206 LYS A O 1
ATOM 1718 N N . ASP A 1 207 ? -24.074 -0.325 7.621 1.00 85.88 207 ASP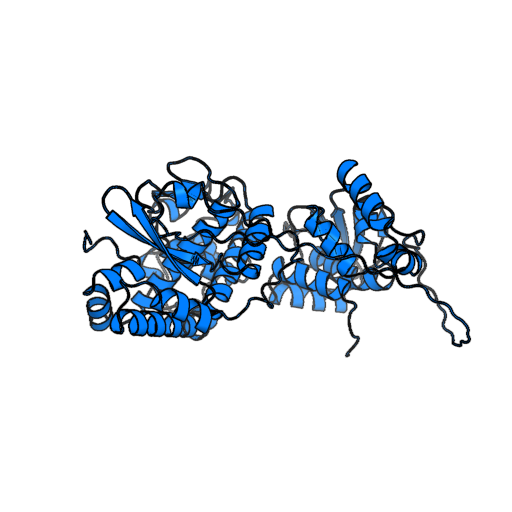 A N 1
ATOM 1719 C CA . ASP A 1 207 ? -23.940 -1.692 8.121 1.00 85.88 207 ASP A CA 1
ATOM 1720 C C . ASP A 1 207 ? -22.617 -2.340 7.664 1.00 85.88 207 ASP A C 1
ATOM 1722 O O . ASP A 1 207 ? -21.851 -1.784 6.872 1.00 85.88 207 ASP A O 1
ATOM 1726 N N . ILE A 1 208 ? -22.297 -3.523 8.196 1.00 85.25 208 ILE A N 1
ATOM 1727 C CA . ILE A 1 208 ? -21.046 -4.204 7.844 1.00 85.25 208 ILE A CA 1
ATOM 1728 C C . ILE A 1 208 ? -20.967 -4.632 6.365 1.00 85.25 208 ILE A C 1
ATOM 1730 O O . ILE A 1 208 ? -19.876 -4.792 5.832 1.00 85.25 208 ILE A O 1
ATOM 1734 N N . ASN A 1 209 ? -22.085 -4.860 5.682 1.00 85.62 209 ASN A N 1
ATOM 1735 C CA . ASN A 1 209 ? -22.064 -5.179 4.256 1.00 85.62 209 ASN A CA 1
ATOM 1736 C C . ASN A 1 209 ? -21.834 -3.910 3.428 1.00 85.62 209 ASN A C 1
ATOM 1738 O O . ASN A 1 209 ? -21.072 -3.953 2.463 1.00 85.62 209 ASN A O 1
ATOM 1742 N N . ASP A 1 210 ? -22.419 -2.782 3.829 1.00 84.31 210 ASP A N 1
ATOM 1743 C CA . ASP A 1 210 ? -22.250 -1.497 3.149 1.00 84.31 210 ASP A CA 1
ATOM 1744 C C . ASP A 1 210 ? -20.778 -1.086 3.067 1.00 84.31 210 ASP A C 1
ATOM 1746 O O . ASP A 1 210 ? -20.317 -0.629 2.022 1.00 84.31 210 ASP A O 1
ATOM 1750 N N . ILE A 1 211 ? -20.002 -1.325 4.131 1.00 86.38 211 ILE A N 1
ATOM 1751 C CA . ILE A 1 211 ? -18.567 -1.003 4.147 1.00 86.38 211 ILE A CA 1
ATOM 1752 C C . ILE A 1 211 ? -17.711 -1.867 3.201 1.00 86.38 211 ILE A C 1
ATOM 1754 O O . ILE A 1 211 ? -16.541 -1.538 2.987 1.00 86.38 211 ILE A O 1
ATOM 1758 N N . PHE A 1 212 ? -18.255 -2.973 2.676 1.00 84.75 212 PHE A N 1
ATOM 1759 C CA . PHE A 1 212 ? -17.573 -3.883 1.746 1.00 84.75 212 PHE A CA 1
ATOM 1760 C C . PHE A 1 212 ? -18.139 -3.861 0.326 1.00 84.75 212 PHE A C 1
ATOM 1762 O O . PHE A 1 212 ? -17.432 -4.266 -0.591 1.00 84.75 212 PHE A O 1
ATOM 1769 N N . TYR A 1 213 ? -19.396 -3.456 0.135 1.00 81.06 213 TYR A N 1
ATOM 1770 C CA . TYR A 1 213 ? -20.076 -3.552 -1.163 1.00 81.06 213 TYR A CA 1
ATOM 1771 C C . TYR A 1 213 ? -20.629 -2.217 -1.677 1.00 81.06 213 TYR A C 1
ATOM 1773 O O . TYR A 1 213 ? -20.929 -2.122 -2.863 1.00 81.06 213 TYR A O 1
ATOM 1781 N N . ASN A 1 214 ? -20.714 -1.189 -0.826 1.00 71.19 214 ASN A N 1
ATOM 1782 C CA . ASN A 1 214 ? -21.257 0.132 -1.150 1.00 71.19 214 ASN A CA 1
ATOM 1783 C C . ASN A 1 214 ? -20.241 1.240 -0.814 1.00 71.19 214 ASN A C 1
ATOM 1785 O O . ASN A 1 214 ? -20.578 2.244 -0.186 1.00 71.19 214 ASN A O 1
ATOM 1789 N N . ASP A 1 215 ? -18.976 1.073 -1.214 1.00 60.28 215 ASP A N 1
ATOM 1790 C CA . ASP A 1 215 ? -17.900 2.017 -0.865 1.00 60.28 215 ASP A CA 1
ATOM 1791 C C . ASP A 1 215 ? -17.904 3.336 -1.660 1.00 60.28 215 ASP A C 1
ATOM 1793 O O . ASP A 1 215 ? -16.999 4.149 -1.480 1.00 60.28 215 ASP A O 1
ATOM 1797 N N . GLY A 1 216 ? -18.950 3.586 -2.458 1.00 52.44 216 GLY A N 1
ATOM 1798 C CA . GLY A 1 216 ? -19.145 4.833 -3.190 1.00 52.44 216 GLY A CA 1
ATOM 1799 C C . GLY A 1 216 ? -17.973 5.105 -4.125 1.00 52.44 216 GLY A C 1
ATOM 1800 O O . GLY A 1 216 ? -17.044 5.838 -3.787 1.00 52.44 216 GLY A O 1
ATOM 1801 N N . SER A 1 217 ? -18.011 4.536 -5.328 1.00 45.16 217 SER A N 1
ATOM 1802 C CA . SER A 1 217 ? -17.053 4.892 -6.367 1.00 45.16 217 SER A CA 1
ATOM 1803 C C . SER A 1 217 ? -17.284 6.348 -6.779 1.00 45.16 217 SER A C 1
ATOM 1805 O O . SER A 1 217 ? -18.089 6.632 -7.667 1.00 45.16 217 SER A O 1
ATOM 1807 N N . ILE A 1 218 ? -16.584 7.288 -6.148 1.00 43.50 218 ILE A N 1
ATOM 1808 C CA . ILE A 1 218 ? -16.369 8.597 -6.755 1.00 43.50 218 ILE A CA 1
ATOM 1809 C C . ILE A 1 218 ? -15.370 8.339 -7.881 1.00 43.50 218 ILE A C 1
ATOM 1811 O O . ILE A 1 218 ? -14.157 8.295 -7.670 1.00 43.50 218 ILE A O 1
ATOM 1815 N N . ILE A 1 219 ? -15.902 8.052 -9.067 1.00 43.56 219 ILE A N 1
ATOM 1816 C CA . ILE A 1 219 ? -15.135 8.040 -10.307 1.00 43.56 219 ILE A CA 1
ATOM 1817 C C . ILE A 1 219 ? -14.970 9.511 -10.691 1.00 43.56 219 ILE A C 1
ATOM 1819 O O . ILE A 1 219 ? -15.664 10.013 -11.567 1.00 43.56 219 ILE A O 1
ATOM 1823 N N . ASP A 1 220 ? -14.115 10.227 -9.966 1.00 41.84 220 ASP A N 1
ATOM 1824 C CA . ASP A 1 220 ? -13.655 11.537 -10.414 1.00 41.84 220 ASP A CA 1
ATOM 1825 C C . ASP A 1 220 ? -12.510 11.269 -11.393 1.00 41.84 220 ASP A C 1
ATOM 1827 O O . ASP A 1 220 ? -11.350 11.121 -11.005 1.00 41.84 220 ASP A O 1
ATOM 1831 N N . THR A 1 221 ? -12.869 11.046 -12.660 1.00 42.47 221 THR A N 1
ATOM 1832 C CA . THR A 1 221 ? -11.920 10.746 -13.739 1.00 42.47 221 THR A CA 1
ATOM 1833 C C . THR A 1 221 ? -10.992 11.912 -14.054 1.00 42.47 221 THR A C 1
ATOM 1835 O O . THR A 1 221 ? -10.051 11.696 -14.798 1.00 42.47 221 THR A O 1
ATOM 1838 N N . ASP A 1 222 ? -11.218 13.110 -13.511 1.00 41.66 222 ASP A N 1
ATOM 1839 C CA . ASP A 1 222 ? -10.518 14.341 -13.910 1.00 41.66 222 ASP A CA 1
ATOM 1840 C C . ASP A 1 222 ? -9.183 14.579 -13.187 1.00 41.66 222 ASP A C 1
ATOM 1842 O O . ASP A 1 222 ? -8.460 15.522 -13.510 1.00 41.66 222 ASP A O 1
ATOM 1846 N N . LYS A 1 223 ? -8.813 13.737 -12.216 1.00 47.72 223 LYS A N 1
ATOM 1847 C CA . LYS A 1 223 ? -7.537 13.862 -11.497 1.00 47.72 223 LYS A CA 1
ATOM 1848 C C . LYS A 1 223 ? -6.576 12.794 -12.008 1.00 47.72 223 LYS A C 1
ATOM 1850 O O . LYS A 1 223 ? -6.838 11.606 -11.846 1.00 47.72 223 LYS A O 1
ATOM 1855 N N . GLY A 1 224 ? -5.496 13.238 -12.656 1.00 50.84 224 GLY A N 1
ATOM 1856 C CA . GLY A 1 224 ? -4.418 12.407 -13.196 1.00 50.84 224 GLY A CA 1
ATOM 1857 C C . GLY A 1 224 ? -3.726 11.515 -12.156 1.00 50.84 224 GLY A C 1
ATOM 1858 O O . GLY A 1 224 ? -4.226 11.272 -11.057 1.00 50.84 224 GLY A O 1
ATOM 1859 N N . HIS A 1 225 ? -2.555 10.975 -12.493 1.00 55.50 225 HIS A N 1
ATOM 1860 C CA . HIS A 1 225 ? -1.906 10.003 -11.613 1.00 55.50 225 HIS A CA 1
ATOM 1861 C C . HIS A 1 225 ? -1.444 10.634 -10.283 1.00 55.50 225 HIS A C 1
ATOM 1863 O O . HIS A 1 225 ? -0.618 11.542 -10.279 1.00 55.50 225 HIS A O 1
ATOM 1869 N N . VAL A 1 226 ? -1.916 10.122 -9.139 1.00 58.22 226 VAL A N 1
ATOM 1870 C CA . VAL A 1 226 ? -1.492 10.591 -7.810 1.00 58.22 226 VAL A CA 1
ATOM 1871 C C . VAL A 1 226 ? -0.211 9.880 -7.372 1.00 58.22 226 VAL A C 1
ATOM 1873 O O . VAL A 1 226 ? -0.126 8.655 -7.350 1.00 58.22 226 VAL A O 1
ATOM 1876 N N . PHE A 1 227 ? 0.800 10.666 -7.012 1.00 61.78 227 PHE A N 1
ATOM 1877 C CA . PHE A 1 227 ? 2.047 10.184 -6.422 1.00 61.78 227 PHE A CA 1
ATOM 1878 C C . PHE A 1 227 ? 1.969 10.235 -4.894 1.00 61.78 227 PHE A C 1
ATOM 1880 O O . PHE A 1 227 ? 1.373 11.162 -4.346 1.00 61.78 227 PHE A O 1
ATOM 1887 N N . ILE A 1 228 ? 2.605 9.280 -4.205 1.00 62.41 228 ILE A N 1
ATOM 1888 C CA . ILE A 1 228 ? 2.669 9.241 -2.731 1.00 62.41 228 ILE A CA 1
ATOM 1889 C C . ILE A 1 228 ? 3.252 10.548 -2.172 1.00 62.41 228 ILE A C 1
ATOM 1891 O O . ILE A 1 228 ? 2.732 11.084 -1.199 1.00 62.41 228 ILE A O 1
ATOM 1895 N N . ASP A 1 229 ? 4.276 11.101 -2.827 1.00 60.59 229 ASP A N 1
ATOM 1896 C CA . ASP A 1 229 ? 4.937 12.343 -2.400 1.00 60.59 229 ASP A CA 1
ATOM 1897 C C . ASP A 1 229 ? 4.004 13.572 -2.445 1.00 60.59 229 ASP A C 1
ATOM 1899 O O . ASP A 1 229 ? 4.259 14.573 -1.777 1.00 60.59 229 ASP A O 1
ATOM 1903 N N . ASN A 1 230 ? 2.899 13.480 -3.193 1.00 69.31 230 ASN A N 1
ATOM 1904 C CA . ASN A 1 230 ? 1.907 14.543 -3.362 1.00 69.31 230 ASN A CA 1
ATOM 1905 C C . ASN A 1 230 ? 0.682 14.361 -2.450 1.00 69.31 230 ASN A C 1
ATOM 1907 O O . ASN A 1 230 ? -0.339 15.023 -2.654 1.00 69.31 230 ASN A O 1
ATOM 1911 N N . LEU A 1 231 ? 0.745 13.451 -1.473 1.00 75.19 231 LEU A N 1
ATOM 1912 C CA . LEU A 1 231 ? -0.345 13.258 -0.527 1.00 75.19 231 LEU A CA 1
ATOM 1913 C C . LEU A 1 231 ? -0.555 14.519 0.333 1.00 75.19 231 LEU A C 1
ATOM 1915 O O . LEU A 1 231 ? 0.411 15.016 0.927 1.00 75.19 231 LEU A O 1
ATOM 1919 N N . PRO A 1 232 ? -1.795 15.044 0.408 1.00 79.31 232 PRO A N 1
ATOM 1920 C CA . PRO A 1 232 ? -2.090 16.209 1.230 1.00 79.31 232 PRO A CA 1
ATOM 1921 C C . PRO A 1 232 ? -1.942 15.854 2.709 1.00 79.31 232 PRO A C 1
ATOM 1923 O O . PRO A 1 232 ? -2.327 14.763 3.115 1.00 79.31 232 PRO A O 1
ATOM 1926 N N . ASP A 1 233 ? -1.408 16.773 3.512 1.00 87.25 233 ASP A N 1
ATOM 1927 C CA . ASP A 1 233 ? -1.558 16.680 4.964 1.00 87.25 233 ASP A CA 1
ATOM 1928 C C . ASP A 1 233 ? -2.971 17.148 5.321 1.00 87.25 233 ASP A C 1
ATOM 1930 O O . ASP A 1 233 ? -3.337 18.270 4.977 1.00 87.25 233 ASP A O 1
ATOM 1934 N N . LEU A 1 234 ? -3.768 16.271 5.929 1.00 88.38 234 LEU A N 1
ATOM 1935 C CA . LEU A 1 234 ? -5.186 16.500 6.219 1.00 88.38 234 LEU A CA 1
ATOM 1936 C C . LEU A 1 234 ? -5.451 16.678 7.715 1.00 88.38 234 LEU A C 1
ATOM 1938 O O . LEU A 1 234 ? -6.547 16.372 8.175 1.00 88.38 234 LEU A O 1
ATOM 1942 N N . TYR A 1 235 ? -4.457 17.107 8.497 1.00 85.88 235 TYR A N 1
ATOM 1943 C CA . TYR A 1 235 ? -4.592 17.244 9.950 1.00 85.88 235 TYR A CA 1
ATOM 1944 C C . TYR A 1 235 ? -5.813 18.085 10.350 1.00 85.88 235 TYR A C 1
ATOM 1946 O O . TYR A 1 235 ? -6.681 17.609 11.084 1.00 85.88 235 TYR A O 1
ATOM 1954 N N . GLU A 1 236 ? -5.920 19.300 9.809 1.00 83.75 236 GLU A N 1
ATOM 1955 C CA . GLU A 1 236 ? -7.008 20.231 10.121 1.00 83.75 236 GLU A CA 1
ATOM 1956 C C . GLU A 1 236 ? -8.359 19.719 9.609 1.00 83.75 236 GLU A C 1
ATOM 1958 O O . GLU A 1 236 ? -9.355 19.746 10.331 1.00 83.75 236 GLU A O 1
ATOM 1963 N N . GLU A 1 237 ? -8.427 19.217 8.374 1.00 84.56 237 GLU A N 1
ATOM 1964 C CA . GLU A 1 237 ? -9.657 18.675 7.790 1.00 84.56 237 GLU A CA 1
ATOM 1965 C C . GLU A 1 237 ? -10.162 17.460 8.570 1.00 84.56 237 GLU A C 1
ATOM 1967 O O . GLU A 1 237 ? -11.348 17.379 8.895 1.00 84.56 237 GLU A O 1
ATOM 1972 N N . THR A 1 238 ? -9.261 16.538 8.906 1.00 77.25 238 THR A N 1
ATOM 1973 C CA . THR A 1 238 ? -9.566 15.332 9.674 1.00 77.25 238 THR A CA 1
ATOM 1974 C C . THR A 1 238 ? -10.051 15.691 11.074 1.00 77.25 238 THR A C 1
ATOM 1976 O O . THR A 1 238 ? -11.099 15.189 11.487 1.00 77.25 238 THR A O 1
ATOM 1979 N N . LEU A 1 239 ? -9.365 16.588 11.792 1.00 79.75 239 LEU A N 1
ATOM 1980 C CA . LEU A 1 239 ? -9.809 17.024 13.118 1.00 79.75 239 LEU A CA 1
ATOM 1981 C C . LEU A 1 239 ? -11.155 17.744 13.067 1.00 79.75 239 LEU A C 1
ATOM 1983 O O . LEU A 1 239 ? -12.035 17.438 13.867 1.00 79.75 239 LEU A O 1
ATOM 1987 N N . ASN A 1 240 ? -11.363 18.640 12.101 1.00 80.25 240 ASN A N 1
ATOM 1988 C CA . ASN A 1 240 ? -12.638 19.337 11.942 1.00 80.25 240 ASN A CA 1
ATOM 1989 C C . ASN A 1 240 ? -13.786 18.369 11.627 1.00 80.25 240 ASN A C 1
ATOM 1991 O O . ASN A 1 240 ? -14.868 18.485 12.206 1.00 80.25 240 ASN A O 1
ATOM 1995 N N . MET A 1 241 ? -13.556 17.375 10.762 1.00 75.25 241 MET A N 1
ATOM 1996 C CA . MET A 1 241 ? -14.550 16.339 10.472 1.00 75.25 241 MET A CA 1
ATOM 1997 C C . MET A 1 241 ? -14.891 15.514 11.710 1.00 75.25 241 MET A C 1
ATOM 1999 O O . MET A 1 241 ? -16.068 15.258 11.963 1.00 75.25 241 MET A O 1
ATOM 2003 N N . ILE A 1 242 ? -13.888 15.127 12.492 1.00 69.25 242 ILE A N 1
ATOM 2004 C CA . ILE A 1 242 ? -14.070 14.376 13.735 1.00 69.25 242 ILE A CA 1
ATOM 2005 C C . ILE A 1 242 ? -14.856 15.228 14.747 1.00 69.25 242 ILE A C 1
ATOM 2007 O O . ILE A 1 242 ? -15.901 14.801 15.229 1.00 69.25 242 ILE A O 1
ATOM 2011 N N . ASN A 1 243 ? -14.451 16.475 14.974 1.00 70.12 243 ASN A N 1
ATOM 2012 C CA . ASN A 1 243 ? -15.099 17.385 15.926 1.00 70.12 243 ASN A CA 1
ATOM 2013 C C . ASN A 1 243 ? -16.534 17.767 15.529 1.00 70.12 243 ASN A C 1
ATOM 2015 O O . ASN A 1 243 ? -17.348 18.104 16.386 1.00 70.12 243 ASN A O 1
ATOM 2019 N N . SER A 1 244 ? -16.872 17.702 14.239 1.00 65.88 244 SER A N 1
ATOM 2020 C CA . SER A 1 244 ? -18.229 17.983 13.752 1.00 65.88 244 SER A CA 1
ATOM 2021 C C . SER A 1 244 ? -19.249 16.876 14.065 1.00 65.88 244 SER A C 1
ATOM 2023 O O . SER A 1 244 ? -20.457 17.086 13.921 1.00 65.88 244 SER A O 1
ATOM 2025 N N . GLN A 1 245 ? -18.799 15.696 14.505 1.00 65.75 245 GLN A N 1
ATOM 2026 C CA . GLN A 1 245 ? -19.679 14.589 14.867 1.00 65.75 245 GLN A CA 1
ATOM 2027 C C . GLN A 1 245 ? -20.193 14.792 16.295 1.00 65.75 245 GLN A C 1
ATOM 2029 O O . GLN A 1 245 ? -19.448 14.641 17.254 1.00 65.75 245 GLN A O 1
ATOM 2034 N N . GLY A 1 246 ? -21.484 15.105 16.454 1.00 56.72 246 GLY A N 1
ATOM 2035 C CA . GLY A 1 246 ? -22.107 15.506 17.732 1.00 56.72 246 GLY A CA 1
ATOM 2036 C C . GLY A 1 246 ? -22.070 14.502 18.901 1.00 56.72 246 GLY A C 1
ATOM 2037 O O . GLY A 1 246 ? -22.731 14.733 19.909 1.00 56.72 246 GLY A O 1
ATOM 2038 N N . PHE A 1 247 ? -21.335 13.394 18.780 1.00 62.84 247 PHE A N 1
ATOM 2039 C CA . PHE A 1 247 ? -21.041 12.432 19.849 1.00 62.84 247 PHE A CA 1
ATOM 2040 C C . PHE A 1 247 ? -19.570 12.461 20.315 1.00 62.84 247 PHE A C 1
ATOM 2042 O O . PHE A 1 247 ? -19.209 11.688 21.201 1.00 62.84 247 PHE A O 1
ATOM 2049 N N . ILE A 1 248 ? -18.726 13.313 19.725 1.00 67.00 248 ILE A N 1
ATOM 2050 C CA . ILE A 1 248 ? -17.321 13.510 20.097 1.00 67.00 248 ILE A CA 1
ATOM 2051 C C . ILE A 1 248 ? -17.232 14.731 21.018 1.00 67.00 248 ILE A C 1
ATOM 2053 O O . ILE A 1 248 ? -17.622 15.831 20.636 1.00 67.00 248 ILE A O 1
ATOM 2057 N N . ASP A 1 249 ? -16.772 14.520 22.253 1.00 72.44 249 ASP A N 1
ATOM 2058 C CA . ASP A 1 249 ? -16.533 15.586 23.230 1.00 72.44 249 ASP A CA 1
ATOM 2059 C C . ASP A 1 249 ? -15.066 16.064 23.208 1.00 72.44 249 ASP A C 1
ATOM 2061 O O . ASP A 1 249 ? -14.207 15.457 22.566 1.00 72.44 249 ASP A O 1
ATOM 2065 N N . GLU A 1 250 ? -14.761 17.142 23.942 1.00 75.50 250 GLU A N 1
ATOM 2066 C CA . GLU A 1 250 ? -13.402 17.711 24.028 1.00 75.50 250 GLU A CA 1
ATOM 2067 C C . GLU A 1 250 ? -12.345 16.692 24.501 1.00 75.50 250 GLU A C 1
ATOM 2069 O O . GLU A 1 250 ? -11.176 16.772 24.117 1.00 75.50 250 GLU A O 1
ATOM 2074 N N . ASN A 1 251 ? -12.738 15.710 25.320 1.00 80.81 251 ASN A N 1
ATOM 2075 C CA . ASN A 1 251 ? -11.838 14.665 25.807 1.00 80.81 251 ASN A CA 1
ATOM 2076 C C . ASN A 1 251 ? -11.463 13.701 24.672 1.00 80.81 251 ASN A C 1
ATOM 2078 O O . ASN A 1 251 ? -10.287 13.377 24.501 1.00 80.81 251 ASN A O 1
ATOM 2082 N N . ILE A 1 252 ? -12.435 13.287 23.857 1.00 80.00 252 ILE A N 1
ATOM 2083 C CA . ILE A 1 252 ? -12.192 12.431 22.693 1.00 80.00 252 ILE A CA 1
ATOM 2084 C C . ILE A 1 252 ? -11.385 13.165 21.619 1.00 80.00 252 ILE A C 1
ATOM 2086 O O . ILE A 1 252 ? -10.479 12.557 21.051 1.00 80.00 252 ILE A O 1
ATOM 2090 N N . THR A 1 253 ? -11.640 14.455 21.383 1.00 81.25 253 THR A N 1
ATOM 2091 C CA . THR A 1 253 ? -10.813 15.278 20.484 1.00 81.25 253 THR A CA 1
ATOM 2092 C C . THR A 1 253 ? -9.354 15.283 20.932 1.00 81.25 253 THR A C 1
ATOM 2094 O O . THR A 1 253 ? -8.476 14.893 20.165 1.00 81.25 253 THR A O 1
ATOM 2097 N N . SER A 1 254 ? -9.096 15.612 22.202 1.00 85.06 254 SER A N 1
ATOM 2098 C CA . SER A 1 254 ? -7.739 15.616 22.763 1.00 85.06 254 SER A CA 1
ATOM 2099 C C . SER A 1 254 ? -7.080 14.230 22.715 1.00 85.06 254 SER A C 1
ATOM 2101 O O . SER A 1 254 ? -5.881 14.106 22.458 1.00 85.06 254 SER A O 1
ATOM 2103 N N . PHE A 1 255 ? -7.861 13.165 22.917 1.00 87.75 255 PHE A N 1
ATOM 2104 C CA . PHE A 1 255 ? -7.381 11.795 22.765 1.00 87.75 255 PHE A CA 1
ATOM 2105 C C . PHE A 1 255 ? -6.964 11.484 21.319 1.00 87.75 255 PHE A C 1
ATOM 2107 O O . PHE A 1 255 ? -5.913 10.878 21.116 1.00 87.75 255 PHE A O 1
ATOM 2114 N N . ILE A 1 256 ? -7.753 11.890 20.321 1.00 86.75 256 ILE A N 1
ATOM 2115 C CA . ILE A 1 256 ? -7.443 11.659 18.904 1.00 86.75 256 ILE A CA 1
ATOM 2116 C C . ILE A 1 256 ? -6.199 12.444 18.488 1.00 86.75 256 ILE A C 1
ATOM 2118 O O . ILE A 1 256 ? -5.318 11.865 17.857 1.00 86.75 256 ILE A O 1
ATOM 2122 N N . GLU A 1 257 ? -6.082 13.710 18.890 1.00 87.06 257 GLU A N 1
ATOM 2123 C CA . GLU A 1 257 ? -4.870 14.510 18.675 1.00 87.06 257 GLU A CA 1
ATOM 2124 C C . GLU A 1 257 ? -3.640 13.812 19.267 1.00 87.06 257 GLU A C 1
ATOM 2126 O O . GLU A 1 257 ? -2.642 13.598 18.578 1.00 87.06 257 GLU A O 1
ATOM 2131 N N . SER A 1 258 ? -3.736 13.363 20.523 1.00 88.56 258 SER A N 1
ATOM 2132 C CA . SER A 1 258 ? -2.653 12.625 21.176 1.00 88.56 258 SER A CA 1
ATOM 2133 C C . SER A 1 258 ? -2.330 11.310 20.464 1.00 88.56 258 SER A C 1
ATOM 2135 O O . SER A 1 258 ? -1.157 10.958 20.352 1.00 88.56 258 SER A O 1
ATOM 2137 N N . LEU A 1 259 ? -3.335 10.582 19.968 1.00 89.56 259 LEU A N 1
ATOM 2138 C CA . LEU A 1 259 ? -3.131 9.355 19.200 1.00 89.56 259 LEU A CA 1
ATOM 2139 C C . LEU A 1 259 ? -2.375 9.635 17.897 1.00 89.56 259 LEU A C 1
ATOM 2141 O O . LEU A 1 259 ? -1.430 8.912 17.597 1.00 89.56 259 LEU A O 1
ATOM 2145 N N . LEU A 1 260 ? -2.765 10.666 17.145 1.00 87.69 260 LEU A N 1
ATOM 2146 C CA . LEU A 1 260 ? -2.108 11.040 15.890 1.00 87.69 260 LEU A CA 1
ATOM 2147 C C . LEU A 1 260 ? -0.645 11.443 16.116 1.00 87.69 260 LEU A C 1
ATOM 2149 O O . LEU A 1 260 ? 0.231 10.935 15.420 1.00 87.69 260 LEU A O 1
ATOM 2153 N N . ILE A 1 261 ? -0.373 12.252 17.146 1.00 86.25 261 ILE A N 1
ATOM 2154 C CA . ILE A 1 261 ? 0.993 12.635 17.539 1.00 86.25 261 ILE A CA 1
ATOM 2155 C C . ILE A 1 261 ? 1.820 11.397 17.911 1.00 86.25 261 ILE A C 1
ATOM 2157 O O . ILE A 1 261 ? 2.912 11.197 17.385 1.00 86.25 261 ILE A O 1
ATOM 2161 N N . ASN A 1 262 ? 1.280 10.520 18.765 1.00 88.19 262 ASN A N 1
ATOM 2162 C CA . ASN A 1 262 ? 1.972 9.298 19.180 1.00 88.19 262 ASN A CA 1
ATOM 2163 C C . ASN A 1 262 ? 2.260 8.366 17.993 1.00 88.19 262 ASN A C 1
ATOM 2165 O O . ASN A 1 262 ? 3.294 7.700 17.970 1.00 88.19 262 ASN A O 1
ATOM 2169 N N . LEU A 1 263 ? 1.356 8.300 17.011 1.00 89.62 263 LEU A N 1
ATOM 2170 C CA . LEU A 1 263 ? 1.560 7.518 15.795 1.00 89.62 263 LEU A CA 1
ATOM 2171 C C . LEU A 1 263 ? 2.678 8.097 14.924 1.00 89.62 263 LEU A C 1
ATOM 2173 O O . LEU A 1 263 ? 3.508 7.325 14.440 1.00 89.62 263 LEU A O 1
ATOM 2177 N N . ASP A 1 264 ? 2.727 9.417 14.737 1.00 83.81 264 ASP A N 1
ATOM 2178 C CA . ASP A 1 264 ? 3.809 10.060 13.985 1.00 83.81 264 ASP A CA 1
ATOM 2179 C C . ASP A 1 264 ? 5.167 9.847 14.673 1.00 83.81 264 ASP A C 1
ATOM 2181 O O . ASP A 1 264 ? 6.123 9.383 14.040 1.00 83.81 264 ASP A O 1
ATOM 2185 N N . ASP A 1 265 ? 5.228 10.044 15.993 1.00 82.88 265 ASP A N 1
ATOM 2186 C CA . ASP A 1 265 ? 6.420 9.774 16.801 1.00 82.88 265 ASP A CA 1
ATOM 2187 C C . ASP A 1 265 ? 6.855 8.306 16.702 1.00 82.88 265 ASP A C 1
ATOM 2189 O O . ASP A 1 265 ? 8.033 8.016 16.471 1.00 82.88 265 ASP A O 1
ATOM 2193 N N . TYR A 1 266 ? 5.917 7.364 16.819 1.00 83.31 266 TYR A N 1
ATOM 2194 C CA . TYR A 1 266 ? 6.191 5.932 16.695 1.00 83.31 266 TYR A CA 1
ATOM 2195 C C . TYR A 1 266 ? 6.753 5.577 15.310 1.00 83.31 266 TYR A C 1
ATOM 2197 O O . TYR A 1 266 ? 7.710 4.803 15.186 1.00 83.31 266 TYR A O 1
ATOM 2205 N N . ILE A 1 267 ? 6.205 6.166 14.243 1.00 82.19 267 ILE A N 1
ATOM 2206 C CA . ILE A 1 267 ? 6.684 5.930 12.880 1.00 82.19 267 ILE A CA 1
ATOM 2207 C C . ILE A 1 267 ? 8.087 6.524 12.677 1.00 82.19 267 ILE A C 1
ATOM 2209 O O . ILE A 1 267 ? 8.974 5.859 12.122 1.00 82.19 267 ILE A O 1
ATOM 2213 N N . ASN A 1 268 ? 8.312 7.758 13.124 1.00 78.62 268 ASN A N 1
ATOM 2214 C CA . ASN A 1 268 ? 9.558 8.484 12.886 1.00 78.62 268 ASN A CA 1
ATOM 2215 C C . ASN A 1 268 ? 10.711 8.021 13.783 1.00 78.62 268 ASN A C 1
ATOM 2217 O O . ASN A 1 268 ? 11.863 8.049 13.337 1.00 78.62 268 ASN A O 1
ATOM 2221 N N . ASN A 1 269 ? 10.417 7.542 14.993 1.00 75.75 269 ASN A N 1
ATOM 2222 C CA . ASN A 1 269 ? 11.423 7.113 15.959 1.00 75.75 269 ASN A CA 1
ATOM 2223 C C . ASN A 1 269 ? 11.585 5.592 15.985 1.00 75.75 269 ASN A C 1
ATOM 2225 O O . ASN A 1 269 ? 12.688 5.098 15.747 1.00 75.75 269 ASN A O 1
ATOM 2229 N N . ASP A 1 270 ? 10.517 4.828 16.205 1.00 72.06 270 ASP A N 1
ATOM 2230 C CA . ASP A 1 270 ? 10.640 3.394 16.492 1.00 72.06 270 ASP A CA 1
ATOM 2231 C C . ASP A 1 270 ? 10.713 2.548 15.224 1.00 72.06 270 ASP A C 1
ATOM 2233 O O . ASP A 1 270 ? 11.623 1.722 15.071 1.00 72.06 270 ASP A O 1
ATOM 2237 N N . ILE A 1 271 ? 9.798 2.783 14.279 1.00 72.94 271 ILE A N 1
ATOM 2238 C CA . ILE A 1 271 ? 9.772 2.076 12.989 1.00 72.94 271 ILE A CA 1
ATOM 2239 C C . ILE A 1 271 ? 11.011 2.429 12.160 1.00 72.94 271 ILE A C 1
ATOM 2241 O O . ILE A 1 271 ? 11.651 1.548 11.570 1.00 72.94 271 ILE A O 1
ATOM 2245 N N . LYS A 1 272 ? 11.386 3.713 12.112 1.00 67.75 272 LYS A N 1
ATOM 2246 C CA . LYS A 1 272 ? 12.545 4.170 11.335 1.00 67.75 272 LYS A CA 1
ATOM 2247 C C . LYS A 1 272 ? 13.856 3.596 11.872 1.00 67.75 272 LYS A C 1
ATOM 2249 O O . LYS A 1 272 ? 14.621 3.042 11.077 1.00 67.75 272 LYS A O 1
ATOM 2254 N N . ASN A 1 273 ? 14.078 3.682 13.188 1.00 59.53 273 ASN A N 1
ATOM 2255 C CA . ASN A 1 273 ? 15.320 3.253 13.840 1.00 59.53 273 ASN A CA 1
ATOM 2256 C C . ASN A 1 273 ? 15.333 1.766 14.228 1.00 59.53 273 ASN A C 1
ATOM 2258 O O . ASN A 1 273 ? 16.337 1.284 14.748 1.00 59.53 273 ASN A O 1
ATOM 2262 N N . HIS A 1 274 ? 14.246 1.029 13.975 1.00 60.41 274 HIS A N 1
ATOM 2263 C CA . HIS A 1 274 ? 14.130 -0.396 14.290 1.00 60.41 274 HIS A CA 1
ATOM 2264 C C . HIS A 1 274 ? 14.430 -0.708 15.776 1.00 60.41 274 HIS A C 1
ATOM 2266 O O . HIS A 1 274 ? 14.959 -1.770 16.121 1.00 60.41 274 HIS A O 1
ATOM 2272 N N . ILE A 1 275 ? 14.063 0.213 16.679 1.00 52.50 275 ILE A N 1
ATOM 2273 C CA . ILE A 1 275 ? 14.243 0.082 18.147 1.00 52.50 275 ILE A CA 1
ATOM 2274 C C . ILE A 1 275 ? 13.456 -1.119 18.708 1.00 52.50 275 ILE A C 1
ATOM 2276 O O . ILE A 1 275 ? 13.762 -1.680 19.757 1.00 52.50 275 ILE A O 1
ATOM 2280 N N . LEU A 1 276 ? 12.512 -1.594 17.908 1.00 52.00 276 LEU A N 1
ATOM 2281 C CA . LEU A 1 276 ? 11.657 -2.765 18.018 1.00 52.00 276 LEU A CA 1
ATOM 2282 C C . LEU A 1 276 ? 12.372 -4.109 18.328 1.00 52.00 276 LEU A C 1
ATOM 2284 O O . LEU A 1 276 ? 11.711 -5.106 18.612 1.00 52.00 276 LEU A O 1
ATOM 2288 N N . ASN A 1 277 ? 13.708 -4.148 18.372 1.00 43.34 277 ASN A N 1
ATOM 2289 C CA . ASN A 1 277 ? 14.523 -5.363 18.486 1.00 43.34 277 ASN A CA 1
ATOM 2290 C C . ASN A 1 277 ? 14.584 -6.082 19.844 1.00 43.34 277 ASN A C 1
ATOM 2292 O O . ASN A 1 277 ? 15.093 -7.199 19.861 1.00 43.34 277 ASN A O 1
ATOM 2296 N N . MET A 1 278 ? 14.116 -5.530 20.970 1.00 41.59 278 MET A N 1
ATOM 2297 C CA . MET A 1 278 ? 14.426 -6.169 22.269 1.00 41.59 278 MET A CA 1
ATOM 2298 C C . MET A 1 278 ? 13.255 -6.812 23.022 1.00 41.59 278 MET A C 1
ATOM 2300 O O . MET A 1 278 ? 13.479 -7.845 23.649 1.00 41.59 278 MET A O 1
ATOM 2304 N N . ASN A 1 279 ? 12.018 -6.301 22.937 1.00 40.03 279 ASN A N 1
ATOM 2305 C CA . ASN A 1 279 ? 10.959 -6.752 23.861 1.00 40.03 279 ASN A CA 1
ATOM 2306 C C . ASN A 1 279 ? 9.638 -7.237 23.231 1.00 40.03 279 ASN A C 1
ATOM 2308 O O . ASN A 1 279 ? 8.946 -8.008 23.880 1.00 40.03 279 ASN A O 1
ATOM 2312 N N . TYR A 1 280 ? 9.274 -6.866 21.995 1.00 43.56 280 TYR A N 1
ATOM 2313 C CA . TYR A 1 280 ? 7.874 -7.031 21.541 1.00 43.56 280 TYR A CA 1
ATOM 2314 C C . TYR A 1 280 ? 7.642 -8.032 20.399 1.00 43.56 280 TYR A C 1
ATOM 2316 O O . TYR A 1 280 ? 6.547 -8.583 20.274 1.00 43.56 280 TYR A O 1
ATOM 2324 N N . TYR A 1 281 ? 8.655 -8.316 19.573 1.00 48.47 281 TYR A N 1
ATOM 2325 C CA . TYR A 1 281 ? 8.528 -9.262 18.448 1.00 48.47 281 TYR A CA 1
ATOM 2326 C C . TYR A 1 281 ? 8.653 -10.720 18.893 1.00 48.47 281 TYR A C 1
ATOM 2328 O O . TYR A 1 281 ? 8.174 -11.618 18.196 1.00 48.47 281 TYR A O 1
ATOM 2336 N N . ASN A 1 282 ? 9.268 -10.933 20.059 1.00 43.84 282 ASN A N 1
ATOM 2337 C CA . ASN A 1 282 ? 9.538 -12.245 20.639 1.00 43.84 282 ASN A CA 1
ATOM 2338 C C . ASN A 1 282 ? 8.295 -12.877 21.288 1.00 43.84 282 ASN A C 1
ATOM 2340 O O . ASN A 1 282 ? 8.249 -14.098 21.432 1.00 43.84 282 ASN A O 1
ATOM 2344 N N . ASP A 1 283 ? 7.259 -12.092 21.602 1.00 44.03 283 ASP A N 1
ATOM 2345 C CA . ASP A 1 283 ? 6.069 -12.611 22.290 1.00 44.03 283 ASP A CA 1
ATOM 2346 C C . ASP A 1 283 ? 5.095 -13.349 21.358 1.00 44.03 283 ASP A C 1
ATOM 2348 O O . ASP A 1 283 ? 4.382 -14.254 21.796 1.00 44.03 283 ASP A O 1
ATOM 2352 N N . PHE A 1 284 ? 5.070 -13.030 20.056 1.00 42.75 284 PHE A N 1
ATOM 2353 C CA . PHE A 1 284 ? 4.177 -13.721 19.115 1.00 42.75 284 PHE A CA 1
ATOM 2354 C C . PHE A 1 284 ? 4.774 -15.002 18.542 1.00 42.75 284 PHE A C 1
ATOM 2356 O O . PHE A 1 284 ? 4.034 -15.939 18.259 1.00 42.75 284 PHE A O 1
ATOM 2363 N N . ILE A 1 285 ? 6.090 -15.077 18.346 1.00 46.47 285 ILE A N 1
ATOM 2364 C CA . ILE A 1 285 ? 6.742 -16.246 17.751 1.00 46.47 285 ILE A CA 1
ATOM 2365 C C . ILE A 1 285 ? 8.024 -16.516 18.533 1.00 46.47 285 ILE A C 1
ATOM 2367 O O . ILE A 1 285 ? 9.059 -15.911 18.273 1.00 46.47 285 ILE A O 1
ATOM 2371 N N . TYR A 1 286 ? 7.958 -17.462 19.470 1.00 39.62 286 TYR A N 1
ATOM 2372 C CA . TYR A 1 286 ? 9.152 -18.017 20.096 1.00 39.62 286 TYR A CA 1
ATOM 2373 C C . TYR A 1 286 ? 9.980 -18.743 19.030 1.00 39.62 286 TYR A C 1
ATOM 2375 O O . TYR A 1 286 ? 9.573 -19.796 18.530 1.00 39.62 286 TYR A O 1
ATOM 2383 N N . THR A 1 287 ? 11.138 -18.197 18.678 1.00 42.75 287 THR A N 1
ATOM 2384 C CA . THR A 1 287 ? 12.164 -18.925 17.928 1.00 42.75 287 THR A CA 1
ATOM 2385 C C . THR A 1 287 ? 13.194 -19.470 18.918 1.00 42.75 287 THR A C 1
ATOM 2387 O O . THR A 1 287 ? 13.836 -18.680 19.618 1.00 42.75 287 THR A O 1
ATOM 2390 N N . PRO A 1 288 ? 13.389 -20.793 19.008 1.00 34.41 288 PRO A N 1
ATOM 2391 C CA . PRO A 1 288 ? 14.452 -21.351 19.834 1.00 34.41 288 PRO A CA 1
ATOM 2392 C C . PRO A 1 288 ? 15.817 -20.807 19.371 1.00 34.41 288 PRO A C 1
ATOM 2394 O O . PRO A 1 288 ? 16.091 -20.809 18.174 1.00 34.41 288 PRO A O 1
ATOM 2397 N N . ASN A 1 289 ? 16.668 -20.379 20.311 1.00 40.81 289 ASN A N 1
ATOM 2398 C CA . ASN A 1 289 ? 18.052 -19.904 20.101 1.00 40.81 289 ASN A CA 1
ATOM 2399 C C . ASN A 1 289 ? 18.255 -18.479 19.541 1.00 40.81 289 ASN A C 1
ATOM 2401 O O . ASN A 1 289 ? 19.289 -18.211 18.927 1.00 40.81 289 ASN A O 1
ATOM 2405 N N . GLN A 1 290 ? 17.348 -17.529 19.789 1.00 46.12 290 GLN A N 1
ATOM 2406 C CA . GLN A 1 290 ? 17.708 -16.111 19.638 1.00 46.12 290 GLN A CA 1
ATOM 2407 C C . GLN A 1 290 ? 18.747 -15.711 20.693 1.00 46.12 290 GLN A C 1
ATOM 2409 O O . GLN A 1 290 ? 18.432 -15.509 21.865 1.00 46.12 290 GLN A O 1
ATOM 2414 N N . ASN A 1 291 ? 20.001 -15.601 20.264 1.00 43.00 291 ASN A N 1
ATOM 2415 C CA . ASN A 1 291 ? 21.049 -14.963 21.045 1.00 43.00 291 ASN A CA 1
ATOM 2416 C C . ASN A 1 291 ? 20.831 -13.443 20.976 1.00 43.00 291 ASN A C 1
ATOM 2418 O O . ASN A 1 291 ? 20.690 -12.907 19.876 1.00 43.00 291 ASN A O 1
ATOM 2422 N N . LYS A 1 292 ? 20.798 -12.754 22.124 1.00 46.62 292 LYS A N 1
ATOM 2423 C CA . LYS A 1 292 ? 20.484 -11.309 22.220 1.00 46.62 292 LYS A CA 1
ATOM 2424 C C . LYS A 1 292 ? 21.427 -10.407 21.405 1.00 46.62 292 LYS A C 1
ATOM 2426 O O . LYS A 1 292 ? 21.066 -9.276 21.103 1.00 46.62 292 LYS A O 1
ATOM 2431 N N . ASP A 1 293 ? 22.587 -10.931 21.010 1.00 44.66 293 ASP A N 1
ATOM 2432 C CA . ASP A 1 293 ? 23.652 -10.196 20.321 1.00 44.66 293 ASP A CA 1
ATOM 2433 C C . ASP A 1 293 ? 23.712 -10.431 18.798 1.00 44.66 293 ASP A C 1
ATOM 2435 O O . ASP A 1 293 ? 24.587 -9.890 18.117 1.00 44.66 293 ASP A O 1
ATOM 2439 N N . HIS A 1 294 ? 22.819 -11.242 18.216 1.00 43.09 294 HIS A N 1
ATOM 2440 C CA . HIS A 1 294 ? 22.826 -11.483 16.770 1.00 43.09 294 HIS A CA 1
ATOM 2441 C C . HIS A 1 294 ? 21.905 -10.512 16.028 1.00 43.09 294 HIS A C 1
ATOM 2443 O O . HIS A 1 294 ? 20.690 -10.515 16.207 1.00 43.09 294 HIS A O 1
ATOM 2449 N N . LYS A 1 295 ? 22.501 -9.707 15.136 1.00 45.84 295 LYS A N 1
ATOM 2450 C CA . LYS A 1 295 ? 21.781 -8.910 14.132 1.00 45.84 295 LYS A CA 1
ATOM 2451 C C . LYS A 1 295 ? 20.815 -9.819 13.363 1.00 45.84 295 LYS A C 1
ATOM 2453 O O . LYS A 1 295 ? 21.195 -10.928 12.990 1.00 45.84 295 LYS A O 1
ATOM 2458 N N . HIS A 1 296 ? 19.590 -9.352 13.121 1.00 49.03 296 HIS A N 1
ATOM 2459 C CA . HIS A 1 296 ? 18.589 -10.055 12.316 1.00 49.03 296 HIS A CA 1
ATOM 2460 C C . HIS A 1 296 ? 19.146 -10.354 10.918 1.00 49.03 296 HIS A C 1
ATOM 2462 O O . HIS A 1 296 ? 19.160 -9.495 10.046 1.00 49.03 296 HIS A O 1
ATOM 2468 N N . THR A 1 297 ? 19.652 -11.569 10.711 1.00 49.12 297 THR A N 1
ATOM 2469 C CA . THR A 1 297 ? 20.119 -12.024 9.398 1.00 49.12 297 THR A CA 1
ATOM 2470 C C . THR A 1 297 ? 18.927 -12.493 8.551 1.00 49.12 297 THR A C 1
ATOM 2472 O O . THR A 1 297 ? 17.920 -12.936 9.113 1.00 49.12 297 THR A O 1
ATOM 2475 N N . PRO A 1 298 ? 19.022 -12.487 7.206 1.00 48.59 298 PRO A N 1
ATOM 2476 C CA . PRO A 1 298 ? 17.986 -13.026 6.309 1.00 48.59 298 PRO A CA 1
ATOM 2477 C C . PRO A 1 298 ? 17.533 -14.463 6.644 1.00 48.59 298 PRO A C 1
ATOM 2479 O O . PRO A 1 298 ? 16.376 -14.833 6.440 1.00 48.59 298 PRO A O 1
ATOM 2482 N N . ILE A 1 299 ? 18.424 -15.265 7.240 1.00 49.31 299 ILE A N 1
ATOM 2483 C CA . ILE A 1 299 ? 18.143 -16.626 7.725 1.00 49.31 299 ILE A CA 1
ATOM 2484 C C . ILE A 1 299 ? 17.033 -16.618 8.789 1.00 49.31 299 ILE A C 1
ATOM 2486 O O . ILE A 1 299 ? 16.167 -17.495 8.801 1.00 49.31 299 ILE A O 1
ATOM 2490 N N . TYR A 1 300 ? 17.024 -15.606 9.659 1.00 63.53 300 TYR A N 1
ATOM 2491 C CA . TYR A 1 300 ? 16.047 -15.478 10.733 1.00 63.53 300 TYR A CA 1
ATOM 2492 C C . TYR A 1 300 ? 14.656 -15.100 10.208 1.00 63.53 300 TYR A C 1
ATOM 2494 O O . TYR A 1 300 ? 13.662 -15.669 10.654 1.00 63.53 300 TYR A O 1
ATOM 2502 N N . PHE A 1 301 ? 14.584 -14.217 9.208 1.00 72.38 301 PHE A N 1
ATOM 2503 C CA . PHE A 1 301 ? 13.327 -13.836 8.557 1.00 72.38 301 PHE A CA 1
ATOM 2504 C C . PHE A 1 301 ? 12.632 -15.048 7.918 1.00 72.38 301 PHE A C 1
ATOM 2506 O O . PHE A 1 301 ? 11.465 -15.330 8.197 1.00 72.38 301 PHE A O 1
ATOM 2513 N N . ASN A 1 302 ? 13.370 -15.834 7.129 1.00 69.75 302 ASN A N 1
ATOM 2514 C CA . ASN A 1 302 ? 12.812 -17.007 6.456 1.00 69.75 302 ASN A CA 1
ATOM 2515 C C . ASN A 1 302 ? 12.415 -18.130 7.420 1.00 69.75 302 ASN A C 1
ATOM 2517 O O . ASN A 1 302 ? 11.416 -18.818 7.183 1.00 69.75 302 ASN A O 1
ATOM 2521 N N . TYR A 1 303 ? 13.150 -18.302 8.522 1.00 70.06 303 TYR A N 1
ATOM 2522 C CA . TYR A 1 303 ? 12.755 -19.218 9.591 1.00 70.06 303 TYR A CA 1
ATOM 2523 C C . TYR A 1 303 ? 11.485 -18.738 10.308 1.00 70.06 303 TYR A C 1
ATOM 2525 O O . TYR A 1 303 ? 10.554 -19.521 10.508 1.00 70.06 303 TYR A O 1
ATOM 2533 N N . LYS A 1 304 ? 11.421 -17.446 10.652 1.00 74.81 304 LYS A N 1
ATOM 2534 C CA . LYS A 1 304 ? 10.305 -16.837 11.382 1.00 74.81 304 LYS A CA 1
ATOM 2535 C C . LYS A 1 304 ? 9.014 -16.802 10.574 1.00 74.81 304 LYS A C 1
ATOM 2537 O O . LYS A 1 304 ? 7.951 -16.991 11.150 1.00 74.81 304 LYS A O 1
ATOM 2542 N N . TRP A 1 305 ? 9.060 -16.581 9.267 1.00 80.31 305 TRP A N 1
ATOM 2543 C CA . TRP A 1 305 ? 7.837 -16.446 8.465 1.00 80.31 305 TRP A CA 1
ATOM 2544 C C . TRP A 1 305 ? 7.494 -17.696 7.652 1.00 80.31 305 TRP A C 1
ATOM 2546 O O . TRP A 1 305 ? 6.355 -17.849 7.216 1.00 80.31 305 TRP A O 1
ATOM 2556 N N . GLY A 1 306 ? 8.418 -18.656 7.567 1.00 75.38 306 GLY A N 1
ATOM 2557 C CA . GLY A 1 306 ? 8.190 -19.948 6.927 1.00 75.38 306 GLY A CA 1
ATOM 2558 C C . GLY A 1 306 ? 8.391 -19.887 5.418 1.00 75.38 306 GLY A C 1
ATOM 2559 O O . GLY A 1 306 ? 7.423 -19.990 4.671 1.00 75.38 306 GLY A O 1
ATOM 2560 N N . GLN A 1 307 ? 9.655 -19.750 4.995 1.00 78.56 307 GLN A N 1
ATOM 2561 C CA . GLN A 1 307 ? 10.101 -19.780 3.589 1.00 78.56 307 GLN A CA 1
ATOM 2562 C C . GLN A 1 307 ? 9.210 -18.905 2.698 1.00 78.56 307 GLN A C 1
ATOM 2564 O O . GLN A 1 307 ? 8.416 -19.408 1.903 1.00 78.56 307 GLN A O 1
ATOM 2569 N N . VAL A 1 308 ? 9.307 -17.588 2.887 1.00 82.62 308 VAL A N 1
ATOM 2570 C CA . VAL A 1 308 ? 8.436 -16.580 2.254 1.00 82.62 308 VAL A CA 1
ATOM 2571 C C . VAL A 1 308 ? 8.496 -16.654 0.723 1.00 82.62 308 VAL A C 1
ATOM 2573 O O . VAL A 1 308 ? 7.497 -16.464 0.035 1.00 82.62 308 VAL A O 1
ATOM 2576 N N . ASP A 1 309 ? 9.644 -17.058 0.193 1.00 79.31 309 ASP A N 1
ATOM 2577 C CA . ASP A 1 309 ? 9.909 -17.423 -1.200 1.00 79.31 309 ASP A CA 1
ATOM 2578 C C . ASP A 1 309 ? 8.994 -18.532 -1.766 1.00 79.31 309 ASP A C 1
ATOM 2580 O O . ASP A 1 309 ? 8.840 -18.636 -2.982 1.00 79.31 309 ASP A O 1
ATOM 2584 N N . LYS A 1 310 ? 8.333 -19.332 -0.919 1.00 83.19 310 LYS A N 1
ATOM 2585 C CA . LYS A 1 310 ? 7.369 -20.372 -1.328 1.00 83.19 310 LYS A CA 1
ATOM 2586 C C . LYS A 1 310 ? 5.907 -19.945 -1.235 1.00 83.19 310 LYS A C 1
ATOM 2588 O O . LYS A 1 310 ? 5.026 -20.756 -1.535 1.00 83.19 310 LYS A O 1
ATOM 2593 N N . TRP A 1 311 ? 5.622 -18.725 -0.787 1.00 86.31 311 TRP A N 1
ATOM 2594 C CA . TRP A 1 311 ? 4.247 -18.249 -0.680 1.00 86.31 311 TRP A CA 1
ATOM 2595 C C . TRP A 1 311 ? 3.656 -18.062 -2.072 1.00 86.31 311 TRP A C 1
ATOM 2597 O O . TRP A 1 311 ? 4.250 -17.424 -2.939 1.00 86.31 311 TRP A O 1
ATOM 2607 N N . LYS A 1 312 ? 2.474 -18.640 -2.286 1.00 83.00 312 LYS A N 1
ATOM 2608 C CA . LYS A 1 312 ? 1.790 -18.596 -3.588 1.00 83.00 312 LYS A CA 1
ATOM 2609 C C . LYS A 1 312 ? 0.882 -17.380 -3.713 1.00 83.00 312 LYS A C 1
ATOM 2611 O O . LYS A 1 312 ? 0.687 -16.855 -4.801 1.00 83.00 312 LYS A O 1
ATOM 2616 N N . TYR A 1 313 ? 0.308 -16.972 -2.592 1.00 86.31 313 TYR A N 1
ATOM 2617 C CA . TYR A 1 313 ? -0.603 -15.847 -2.451 1.00 86.31 313 TYR A CA 1
ATOM 2618 C C . TYR A 1 313 ? -0.532 -15.352 -1.004 1.00 86.31 313 TYR A C 1
ATOM 2620 O O . TYR A 1 313 ? 0.151 -15.952 -0.178 1.00 86.31 313 TYR A O 1
ATOM 2628 N N . LEU A 1 314 ? -1.234 -14.268 -0.695 1.00 91.88 314 LEU A N 1
ATOM 2629 C CA . LEU A 1 314 ? -1.602 -13.904 0.667 1.00 91.88 314 LEU A CA 1
ATOM 2630 C C . LEU A 1 314 ? -3.083 -13.538 0.637 1.00 91.88 314 LEU A C 1
ATOM 2632 O O . LEU A 1 314 ? -3.483 -12.660 -0.121 1.00 91.88 314 LEU A O 1
ATOM 2636 N N . SER A 1 315 ? -3.889 -14.251 1.418 1.00 94.12 315 SER A N 1
ATOM 2637 C CA . SER A 1 315 ? -5.336 -14.078 1.464 1.00 94.12 315 SER A CA 1
ATOM 2638 C C . SER A 1 315 ? -5.804 -13.951 2.904 1.00 94.12 315 SER A C 1
ATOM 2640 O O . SER A 1 315 ? -5.556 -14.828 3.739 1.00 94.12 315 SER A O 1
ATOM 2642 N N . ILE A 1 316 ? -6.485 -12.849 3.204 1.00 96.38 316 ILE A N 1
ATOM 2643 C CA . ILE A 1 316 ? -7.005 -12.544 4.533 1.00 96.38 316 ILE A CA 1
ATOM 2644 C C . ILE A 1 316 ? -8.522 -12.681 4.502 1.00 96.38 316 ILE A C 1
ATOM 2646 O O . ILE A 1 316 ? -9.199 -11.999 3.738 1.00 96.38 316 ILE A O 1
ATOM 2650 N N . ASN A 1 317 ? -9.073 -13.531 5.368 1.00 95.44 317 ASN A N 1
ATOM 2651 C CA . ASN A 1 317 ? -10.519 -13.633 5.529 1.00 95.44 317 ASN A CA 1
ATOM 2652 C C . ASN A 1 317 ? -10.982 -12.880 6.774 1.00 95.44 317 ASN A C 1
ATOM 2654 O O . ASN A 1 317 ? -10.661 -13.267 7.905 1.00 95.44 317 ASN A O 1
ATOM 2658 N N . ILE A 1 318 ? -11.816 -11.874 6.565 1.00 94.00 318 ILE A N 1
ATOM 2659 C CA . ILE A 1 318 ? -12.547 -11.154 7.597 1.00 94.00 318 ILE A CA 1
ATOM 2660 C C . ILE A 1 318 ? -13.897 -11.840 7.803 1.00 94.00 318 ILE A C 1
ATOM 2662 O O . ILE A 1 318 ? -14.596 -12.189 6.854 1.00 94.00 318 ILE A O 1
ATOM 2666 N N . ASN A 1 319 ? -14.254 -12.113 9.052 1.00 89.88 319 ASN A N 1
ATOM 2667 C CA . ASN A 1 319 ? -15.559 -12.684 9.386 1.00 89.88 319 ASN A CA 1
ATOM 2668 C C . ASN A 1 319 ? -16.604 -11.576 9.621 1.00 89.88 319 ASN A C 1
ATOM 2670 O O . ASN A 1 319 ? -16.283 -10.390 9.672 1.00 89.88 319 ASN A O 1
ATOM 2674 N N . GLY A 1 320 ? -17.853 -11.978 9.857 1.00 81.81 320 GLY A N 1
ATOM 2675 C CA . GLY A 1 320 ? -18.957 -11.066 10.158 1.00 81.81 320 GLY A CA 1
ATOM 2676 C C . GLY A 1 320 ? -18.708 -10.099 11.317 1.00 81.81 320 GLY A C 1
ATOM 2677 O O . GLY A 1 320 ? -19.344 -9.069 11.360 1.00 81.81 320 GLY A O 1
ATOM 2678 N N . ASN A 1 321 ? -17.772 -10.353 12.233 1.00 83.38 321 ASN A N 1
ATOM 2679 C CA . ASN A 1 321 ? -17.481 -9.411 13.313 1.00 83.38 321 ASN A CA 1
ATOM 2680 C C . ASN A 1 321 ? -16.269 -8.513 13.014 1.00 83.38 321 ASN A C 1
ATOM 2682 O O . ASN A 1 321 ? -15.662 -8.003 13.944 1.00 83.38 321 ASN A O 1
ATOM 2686 N N . TYR A 1 322 ? -15.888 -8.334 11.749 1.00 88.19 322 TYR A N 1
ATOM 2687 C CA . TYR A 1 322 ? -14.717 -7.548 11.347 1.00 88.19 322 TYR A CA 1
ATOM 2688 C C . TYR A 1 322 ? -13.405 -8.005 12.022 1.00 88.19 322 TYR A C 1
ATOM 2690 O O . TYR A 1 322 ? -12.530 -7.202 12.329 1.00 88.19 322 TYR A O 1
ATOM 2698 N N . SER A 1 323 ? -13.260 -9.306 12.300 1.00 88.75 323 SER A N 1
ATOM 2699 C CA . SER A 1 323 ? -12.003 -9.878 12.800 1.00 88.75 323 SER A CA 1
ATOM 2700 C C . SER A 1 323 ? -11.344 -10.761 11.753 1.00 88.75 323 SER A C 1
ATOM 2702 O O . SER A 1 323 ? -12.005 -11.483 11.000 1.00 88.75 323 SER A O 1
ATOM 2704 N N . ILE A 1 324 ? -10.013 -10.773 11.774 1.00 92.81 324 ILE A N 1
ATOM 2705 C CA . ILE A 1 324 ? -9.205 -11.684 10.968 1.00 92.81 324 ILE A CA 1
ATOM 2706 C C . ILE A 1 324 ? -9.460 -13.120 11.433 1.00 92.81 324 ILE A C 1
ATOM 2708 O O . ILE A 1 324 ? -9.089 -13.526 12.533 1.00 92.81 324 ILE A O 1
ATOM 2712 N N . SER A 1 325 ? -10.098 -13.905 10.574 1.00 91.75 325 SER A N 1
ATOM 2713 C CA . SER A 1 325 ? -10.425 -15.308 10.839 1.00 91.75 325 SER A CA 1
ATOM 2714 C C . SER A 1 325 ? -9.403 -16.280 10.250 1.00 91.75 325 SER A C 1
ATOM 2716 O O . SER A 1 325 ? -9.183 -17.358 10.815 1.00 91.75 325 SER A O 1
ATOM 2718 N N . THR A 1 326 ? -8.745 -15.897 9.152 1.00 92.69 326 THR A N 1
ATOM 2719 C CA . THR A 1 326 ? -7.615 -16.611 8.545 1.00 92.69 326 THR A CA 1
ATOM 2720 C C . THR A 1 326 ? -6.690 -15.631 7.833 1.00 92.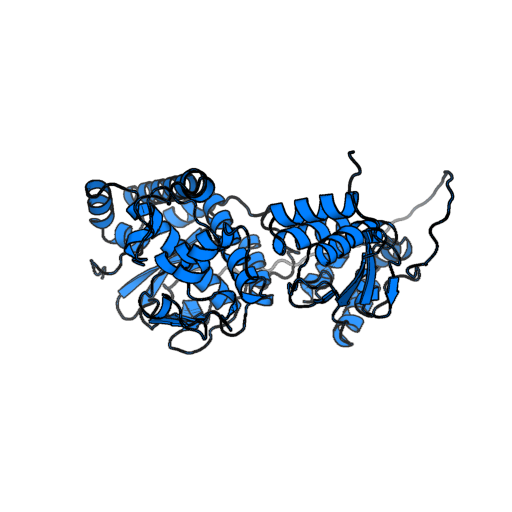69 326 THR A C 1
ATOM 2722 O O . THR A 1 326 ? -7.160 -14.663 7.241 1.00 92.69 326 THR A O 1
ATOM 2725 N N . ILE A 1 327 ? -5.394 -15.930 7.856 1.00 93.31 327 ILE A N 1
ATOM 2726 C CA . ILE A 1 327 ? -4.404 -15.406 6.915 1.00 93.31 327 ILE A CA 1
ATOM 2727 C C . ILE A 1 327 ? -3.764 -16.652 6.299 1.00 93.31 327 ILE A C 1
ATOM 2729 O O . ILE A 1 327 ? -3.163 -17.451 7.018 1.00 93.31 327 ILE A O 1
ATOM 2733 N N . ASP A 1 328 ? -3.984 -16.866 5.007 1.00 91.12 328 ASP A N 1
ATOM 2734 C CA . ASP A 1 328 ? -3.468 -18.013 4.263 1.00 91.12 328 ASP A CA 1
ATOM 2735 C C . ASP A 1 328 ? -2.473 -17.537 3.210 1.00 91.12 328 ASP A C 1
ATOM 2737 O O . ASP A 1 328 ? -2.726 -16.570 2.495 1.00 91.12 328 ASP A O 1
ATOM 2741 N N . VAL A 1 329 ? -1.342 -18.230 3.128 1.00 90.81 329 VAL A N 1
ATOM 2742 C CA . VAL A 1 329 ? -0.258 -17.919 2.192 1.00 90.81 329 VAL A CA 1
ATOM 2743 C C . VAL A 1 329 ? 0.033 -19.057 1.203 1.00 90.81 329 VAL A C 1
ATOM 2745 O O . VAL A 1 329 ? 1.004 -19.021 0.441 1.00 90.81 329 VAL A O 1
ATOM 2748 N N . GLY A 1 330 ? -0.784 -20.118 1.228 1.00 87.69 330 GLY A N 1
ATOM 2749 C CA . GLY A 1 330 ? -0.620 -21.302 0.380 1.00 87.69 330 GLY A CA 1
ATOM 2750 C C . GLY A 1 330 ? 0.594 -22.169 0.740 1.00 87.69 330 GLY A C 1
ATOM 2751 O O . GLY A 1 330 ? 0.976 -23.050 -0.034 1.00 87.69 330 GLY A O 1
ATOM 2752 N N . ALA A 1 331 ? 1.211 -21.913 1.896 1.00 87.12 331 ALA A N 1
ATOM 2753 C CA . ALA A 1 331 ? 2.388 -22.596 2.420 1.00 87.12 331 ALA A CA 1
ATOM 2754 C C . ALA A 1 331 ? 2.374 -22.600 3.959 1.00 87.12 331 ALA A C 1
ATOM 2756 O O . ALA A 1 331 ? 1.552 -21.943 4.600 1.00 87.12 331 ALA A O 1
ATOM 2757 N N . LYS A 1 332 ? 3.298 -23.349 4.574 1.00 83.50 332 LYS A N 1
ATOM 2758 C CA . LYS A 1 332 ? 3.464 -23.353 6.032 1.00 83.50 332 LYS A CA 1
ATOM 2759 C C . LYS A 1 332 ? 4.002 -21.996 6.487 1.00 83.50 332 LYS A C 1
ATOM 2761 O O . LYS A 1 332 ? 5.123 -21.646 6.143 1.00 83.50 332 LYS A O 1
ATOM 2766 N N . SER A 1 333 ? 3.244 -21.291 7.317 1.00 85.75 333 SER A N 1
ATOM 2767 C CA . SER A 1 333 ? 3.655 -20.016 7.908 1.00 85.75 333 SER A CA 1
ATOM 2768 C C . SER A 1 333 ? 3.131 -19.870 9.333 1.00 85.75 333 SER A C 1
ATOM 2770 O O . SER A 1 333 ? 2.240 -20.605 9.776 1.00 85.75 333 SER A O 1
ATOM 2772 N N . ASN A 1 334 ? 3.665 -18.894 10.067 1.00 79.69 334 ASN A N 1
ATOM 2773 C CA . ASN A 1 334 ? 3.214 -18.618 11.432 1.00 79.69 334 ASN A CA 1
ATOM 2774 C C . ASN A 1 334 ? 1.834 -17.947 11.510 1.00 79.69 334 ASN A C 1
ATOM 2776 O O . ASN A 1 334 ? 1.202 -17.976 12.570 1.00 79.69 334 ASN A O 1
ATOM 2780 N N . PHE A 1 335 ? 1.304 -17.477 10.378 1.00 85.00 335 PHE A N 1
ATOM 2781 C CA . PHE A 1 335 ? -0.076 -17.007 10.256 1.00 85.00 335 PHE A CA 1
ATOM 2782 C C . PHE A 1 335 ? -1.127 -18.096 10.533 1.00 85.00 335 PHE A C 1
ATOM 2784 O O . PHE A 1 335 ? -2.262 -17.793 10.904 1.00 85.00 335 PHE A O 1
ATOM 2791 N N . ILE A 1 336 ? -0.751 -19.377 10.428 1.00 75.56 336 ILE A N 1
ATOM 2792 C CA . ILE A 1 336 ? -1.629 -20.499 10.793 1.00 75.56 336 ILE A CA 1
ATOM 2793 C C . ILE A 1 336 ? -1.950 -20.471 12.295 1.00 75.56 336 ILE A C 1
ATOM 2795 O O . ILE A 1 336 ? -3.083 -20.752 12.694 1.00 75.56 336 ILE A O 1
ATOM 2799 N N . LYS A 1 337 ? -0.960 -20.123 13.127 1.00 73.25 337 LYS A N 1
ATOM 2800 C CA . LYS A 1 337 ? -1.071 -20.150 14.592 1.00 73.25 337 LYS A CA 1
ATOM 2801 C C . LYS A 1 337 ? -1.593 -18.832 15.161 1.00 73.25 337 LYS A C 1
ATOM 2803 O O . LYS A 1 337 ? -2.368 -18.850 16.114 1.00 73.25 337 LYS A O 1
ATOM 2808 N N . TYR A 1 338 ? -1.200 -17.707 14.570 1.00 76.00 338 TYR A N 1
ATOM 2809 C CA . TYR A 1 338 ? -1.516 -16.373 15.071 1.00 76.00 338 TYR A CA 1
ATOM 2810 C C . TYR A 1 338 ? -2.152 -15.529 13.966 1.00 76.00 338 TYR A C 1
ATOM 2812 O O . TYR A 1 338 ? -1.601 -15.378 12.881 1.00 76.00 338 TYR A O 1
ATOM 2820 N N . LYS A 1 339 ? -3.338 -14.987 14.248 1.00 78.25 339 LYS A N 1
ATOM 2821 C CA . LYS A 1 339 ? -4.187 -14.300 13.267 1.00 78.25 339 LYS A CA 1
ATOM 2822 C C . LYS A 1 339 ? -4.531 -12.909 13.783 1.00 78.25 339 LYS A C 1
ATOM 2824 O O . LYS A 1 339 ? -5.609 -12.694 14.334 1.00 78.25 339 LYS A O 1
ATOM 2829 N N . SER A 1 340 ? -3.575 -11.992 13.689 1.00 86.50 340 SER A N 1
ATOM 2830 C CA . SER A 1 340 ? -3.735 -10.621 14.172 1.00 86.50 340 SER A CA 1
ATOM 2831 C C . SER A 1 340 ? -3.167 -9.608 13.186 1.00 86.50 340 SER A C 1
ATOM 2833 O O . SER A 1 340 ? -2.209 -9.885 12.464 1.00 86.50 340 SER A O 1
ATOM 2835 N N . SER A 1 341 ? -3.759 -8.418 13.200 1.00 90.31 341 SER A N 1
ATOM 2836 C CA . SER A 1 341 ? -3.264 -7.223 12.515 1.00 90.31 341 SER A CA 1
ATOM 2837 C C . SER A 1 341 ? -1.834 -6.893 12.931 1.00 90.31 341 SER A C 1
ATOM 2839 O O . SER A 1 341 ? -0.987 -6.662 12.078 1.00 90.31 341 SER A O 1
ATOM 2841 N N . LYS A 1 342 ? -1.530 -6.991 14.233 1.00 86.00 342 LYS A N 1
ATOM 2842 C CA . LYS A 1 342 ? -0.177 -6.797 14.772 1.00 86.00 342 LYS A CA 1
ATOM 2843 C C . LYS A 1 342 ? 0.853 -7.747 14.155 1.00 86.00 342 LYS A C 1
ATOM 2845 O O . LYS A 1 342 ? 1.961 -7.326 13.840 1.00 86.00 342 LYS A O 1
ATOM 2850 N N . LEU A 1 343 ? 0.499 -9.018 13.947 1.00 85.12 343 LEU A N 1
ATOM 2851 C CA . LEU A 1 343 ? 1.409 -9.969 13.309 1.00 85.12 343 LEU A CA 1
ATOM 2852 C C . LEU A 1 343 ? 1.620 -9.648 11.826 1.00 85.12 343 LEU A C 1
ATOM 2854 O O . LEU A 1 343 ? 2.745 -9.741 11.346 1.00 85.12 343 LEU A O 1
ATOM 2858 N N . LEU A 1 344 ? 0.557 -9.257 11.115 1.00 90.81 344 LEU A N 1
ATOM 2859 C CA . LEU A 1 344 ? 0.662 -8.826 9.721 1.00 90.81 344 LEU A CA 1
ATOM 2860 C C . LEU A 1 344 ? 1.549 -7.581 9.592 1.00 90.81 344 LEU A C 1
ATOM 2862 O O . LEU A 1 344 ? 2.459 -7.572 8.771 1.00 90.81 344 LEU A O 1
ATOM 2866 N N . PHE A 1 345 ? 1.334 -6.569 10.435 1.00 90.31 345 PHE A N 1
ATOM 2867 C CA . PHE A 1 345 ? 2.193 -5.387 10.503 1.00 90.31 345 PHE A CA 1
ATOM 2868 C C . PHE A 1 345 ? 3.651 -5.768 10.796 1.00 90.31 345 PHE A C 1
ATOM 2870 O O . PHE A 1 345 ? 4.551 -5.327 10.088 1.00 90.31 345 PHE A O 1
ATOM 2877 N N . GLY A 1 346 ? 3.888 -6.648 11.775 1.00 84.94 346 GLY A N 1
ATOM 2878 C CA . GLY A 1 346 ? 5.232 -7.124 12.098 1.00 84.94 346 GLY A CA 1
ATOM 2879 C C . GLY A 1 346 ? 5.925 -7.820 10.922 1.00 84.94 346 GLY A C 1
ATOM 2880 O O . GLY A 1 346 ? 7.109 -7.585 10.695 1.00 84.94 346 GLY A O 1
ATOM 2881 N N . PHE A 1 347 ? 5.192 -8.620 10.141 1.00 88.06 347 PHE A N 1
ATOM 2882 C CA . PHE A 1 347 ? 5.707 -9.203 8.900 1.00 88.06 347 PHE A CA 1
ATOM 2883 C C . PHE A 1 347 ? 6.096 -8.130 7.882 1.00 88.06 347 PHE A C 1
ATOM 2885 O O . PHE A 1 347 ? 7.202 -8.180 7.354 1.00 88.06 347 PHE A O 1
ATOM 2892 N N . LEU A 1 348 ? 5.209 -7.167 7.614 1.00 89.12 348 LEU A N 1
ATOM 2893 C CA . LEU A 1 348 ? 5.434 -6.124 6.609 1.00 89.12 348 LEU A CA 1
ATOM 2894 C C . LEU A 1 348 ? 6.616 -5.227 6.975 1.00 89.12 348 LEU A C 1
ATOM 2896 O O . LEU A 1 348 ? 7.436 -4.929 6.114 1.00 89.12 348 LEU A O 1
ATOM 2900 N N . LEU A 1 349 ? 6.752 -4.866 8.252 1.00 84.75 349 LEU A N 1
ATOM 2901 C CA . LEU A 1 349 ? 7.903 -4.121 8.749 1.00 84.75 349 LEU A CA 1
ATOM 2902 C C . LEU A 1 349 ? 9.214 -4.885 8.518 1.00 84.75 349 LEU A C 1
ATOM 2904 O O . LEU A 1 349 ? 10.168 -4.328 7.977 1.00 84.75 349 LEU A O 1
ATOM 2908 N N . GLU A 1 350 ? 9.272 -6.153 8.934 1.00 81.19 350 GLU A N 1
ATOM 2909 C CA . GLU A 1 350 ? 10.479 -6.968 8.772 1.00 81.19 350 GLU A CA 1
ATOM 2910 C C . GLU A 1 350 ? 10.791 -7.222 7.296 1.00 81.19 350 GLU A C 1
ATOM 2912 O O . GLU A 1 350 ? 11.950 -7.140 6.893 1.00 81.19 350 GLU A O 1
ATOM 2917 N N . TYR A 1 351 ? 9.765 -7.472 6.477 1.00 83.31 351 TYR A N 1
ATOM 2918 C CA . TYR A 1 351 ? 9.915 -7.616 5.034 1.00 83.31 351 TYR A CA 1
ATOM 2919 C C . TYR A 1 351 ? 10.457 -6.328 4.419 1.00 83.31 351 TYR A C 1
ATOM 2921 O O . TYR A 1 351 ? 11.404 -6.386 3.642 1.00 83.31 351 TYR A O 1
ATOM 2929 N N . ASN A 1 352 ? 9.923 -5.164 4.805 1.00 82.00 352 ASN A N 1
ATOM 2930 C CA . ASN A 1 352 ? 10.367 -3.864 4.317 1.00 82.00 352 ASN A CA 1
ATOM 2931 C C . ASN A 1 352 ? 11.860 -3.610 4.600 1.00 82.00 352 ASN A C 1
ATOM 2933 O O . ASN A 1 352 ? 12.549 -3.022 3.763 1.00 82.00 352 ASN A O 1
ATOM 2937 N N . LYS A 1 353 ? 12.353 -4.088 5.748 1.00 74.38 353 LYS A N 1
ATOM 2938 C CA . LYS A 1 353 ? 13.727 -3.897 6.241 1.00 74.38 353 LYS A CA 1
ATOM 2939 C C . LYS A 1 353 ? 14.693 -5.023 5.864 1.00 74.38 353 LYS A C 1
ATOM 2941 O O . LYS A 1 353 ? 15.886 -4.886 6.121 1.00 74.38 353 LYS A O 1
ATOM 2946 N N . ALA A 1 354 ? 14.212 -6.115 5.275 1.00 73.44 354 ALA A N 1
ATOM 2947 C CA . ALA A 1 354 ? 15.062 -7.234 4.894 1.00 73.44 354 ALA A CA 1
ATOM 2948 C C . ALA A 1 354 ? 16.062 -6.826 3.796 1.00 73.44 354 ALA A C 1
ATOM 2950 O O . ALA A 1 354 ? 15.672 -6.290 2.758 1.00 73.44 354 ALA A O 1
ATOM 2951 N N . ASP A 1 355 ? 17.347 -7.128 4.016 1.00 64.44 355 ASP A N 1
ATOM 2952 C CA . ASP A 1 355 ? 18.425 -6.853 3.052 1.00 64.44 355 ASP A CA 1
ATOM 2953 C C . ASP A 1 355 ? 18.230 -7.616 1.730 1.00 64.44 355 ASP A C 1
ATOM 2955 O O . ASP A 1 355 ? 18.505 -7.096 0.649 1.00 64.44 355 ASP A O 1
ATOM 2959 N N . GLU A 1 356 ? 17.707 -8.844 1.805 1.00 68.38 356 GLU A N 1
ATOM 2960 C CA . GLU A 1 356 ? 17.407 -9.692 0.652 1.00 68.38 356 GLU A CA 1
ATOM 2961 C C . GLU A 1 356 ? 15.928 -10.092 0.649 1.00 68.38 356 GLU A C 1
ATOM 2963 O O . GLU A 1 356 ? 15.532 -11.093 1.247 1.00 68.38 356 GLU A O 1
ATOM 2968 N N . LYS A 1 357 ? 15.095 -9.300 -0.034 1.00 68.25 357 LYS A N 1
ATOM 2969 C CA . LYS A 1 357 ? 13.665 -9.595 -0.189 1.00 68.25 357 LYS A CA 1
ATOM 2970 C C . LYS A 1 357 ? 13.440 -10.637 -1.296 1.00 68.25 357 LYS A C 1
ATOM 2972 O O . LYS A 1 357 ? 13.972 -10.458 -2.399 1.00 68.25 357 LYS A O 1
ATOM 2977 N N . PRO A 1 358 ? 12.647 -11.701 -1.067 1.00 67.06 358 PRO A N 1
ATOM 2978 C CA . PRO A 1 358 ? 12.168 -12.543 -2.156 1.00 67.06 358 PRO A CA 1
ATOM 2979 C C . PRO A 1 358 ? 11.298 -11.705 -3.098 1.00 67.06 358 PRO A C 1
ATOM 2981 O O . PRO A 1 358 ? 10.237 -11.218 -2.723 1.00 67.06 358 PRO A O 1
ATOM 2984 N N . LEU A 1 359 ? 11.773 -11.525 -4.330 1.00 62.28 359 LEU A N 1
ATOM 2985 C CA . LEU A 1 359 ? 11.117 -10.693 -5.334 1.00 62.28 359 LEU A CA 1
ATOM 2986 C C . LEU A 1 359 ? 9.947 -11.461 -5.947 1.00 62.28 359 LEU A C 1
ATOM 2988 O O . LEU A 1 359 ? 10.126 -12.208 -6.910 1.00 62.28 359 LEU A O 1
ATOM 2992 N N . ASN A 1 360 ? 8.753 -11.273 -5.390 1.00 71.50 360 ASN A N 1
ATOM 2993 C CA . ASN A 1 360 ? 7.516 -11.700 -6.024 1.00 71.50 360 ASN A CA 1
ATOM 2994 C C . ASN A 1 360 ? 6.509 -10.537 -6.083 1.00 71.50 360 ASN A C 1
ATOM 2996 O O . ASN A 1 360 ? 6.509 -9.629 -5.251 1.00 71.50 360 ASN A O 1
ATOM 3000 N N . ASN A 1 361 ? 5.654 -10.574 -7.104 1.00 68.62 361 ASN A N 1
ATOM 3001 C CA . ASN A 1 361 ? 4.710 -9.503 -7.416 1.00 68.62 361 ASN A CA 1
ATOM 3002 C C . ASN A 1 361 ? 3.763 -9.185 -6.250 1.00 68.62 361 ASN A C 1
ATOM 3004 O O . ASN A 1 361 ? 3.508 -8.022 -5.948 1.00 68.62 361 ASN A O 1
ATOM 3008 N N . MET A 1 362 ? 3.285 -10.225 -5.569 1.00 83.62 362 MET A N 1
ATOM 3009 C CA . MET A 1 362 ? 2.385 -10.088 -4.431 1.00 83.62 362 MET A CA 1
ATOM 3010 C C . MET A 1 362 ? 3.064 -9.351 -3.269 1.00 83.62 362 MET A C 1
ATOM 3012 O O . MET A 1 362 ? 2.526 -8.361 -2.797 1.00 83.62 362 MET A O 1
ATOM 3016 N N . LEU A 1 363 ? 4.258 -9.762 -2.848 1.00 83.88 363 LEU A N 1
ATOM 3017 C CA . LEU A 1 363 ? 4.976 -9.178 -1.716 1.00 83.88 363 LEU A CA 1
ATOM 3018 C C . LEU A 1 363 ? 5.418 -7.741 -1.991 1.00 83.88 363 LEU A C 1
ATOM 3020 O O . LEU A 1 363 ? 5.365 -6.917 -1.084 1.00 83.88 363 LEU A O 1
ATOM 3024 N N . ASN A 1 364 ? 5.799 -7.423 -3.231 1.00 80.81 364 ASN A N 1
ATOM 3025 C CA . ASN A 1 364 ? 6.074 -6.041 -3.625 1.00 80.81 364 ASN A CA 1
ATOM 3026 C C . ASN A 1 364 ? 4.816 -5.177 -3.494 1.00 80.81 364 ASN A C 1
ATOM 3028 O O . ASN A 1 364 ? 4.885 -4.098 -2.918 1.00 80.81 364 ASN A O 1
ATOM 3032 N N . PHE A 1 365 ? 3.660 -5.680 -3.938 1.00 82.50 365 PHE A N 1
ATOM 3033 C CA . PHE A 1 365 ? 2.389 -4.984 -3.746 1.00 82.50 365 PHE A CA 1
ATOM 3034 C C . PHE A 1 365 ? 2.063 -4.767 -2.261 1.00 82.50 365 PHE A C 1
ATOM 3036 O O . PHE A 1 365 ? 1.631 -3.683 -1.874 1.00 82.50 365 PHE A O 1
ATOM 3043 N N . LEU A 1 366 ? 2.312 -5.767 -1.406 1.00 90.94 366 LEU A N 1
ATOM 3044 C CA . LEU A 1 366 ? 2.113 -5.622 0.038 1.00 90.94 366 LEU A CA 1
ATOM 3045 C C . LEU A 1 366 ? 3.064 -4.587 0.661 1.00 90.94 366 LEU A C 1
ATOM 3047 O O . LEU A 1 366 ? 2.640 -3.845 1.544 1.00 90.94 366 LEU A O 1
ATOM 3051 N N . ASP A 1 367 ? 4.319 -4.519 0.205 1.00 87.12 367 ASP A N 1
ATOM 3052 C CA . ASP A 1 367 ? 5.297 -3.507 0.637 1.00 87.12 367 ASP A CA 1
ATOM 3053 C C . ASP A 1 367 ? 4.860 -2.102 0.202 1.00 87.12 367 ASP A C 1
ATOM 3055 O O . ASP A 1 367 ? 4.907 -1.167 0.997 1.00 87.12 367 ASP A O 1
ATOM 3059 N N . THR A 1 368 ? 4.328 -1.955 -1.017 1.00 84.44 368 THR A N 1
ATOM 3060 C CA . THR A 1 368 ? 3.721 -0.699 -1.481 1.00 84.44 368 THR A CA 1
ATOM 3061 C C . THR A 1 368 ? 2.540 -0.291 -0.597 1.00 84.44 368 THR A C 1
ATOM 3063 O O . THR A 1 368 ? 2.498 0.846 -0.131 1.00 84.44 368 THR A O 1
ATOM 3066 N N . LEU A 1 369 ? 1.605 -1.204 -0.303 1.00 93.25 369 LEU A N 1
ATOM 3067 C CA . LEU A 1 369 ? 0.473 -0.917 0.590 1.00 93.25 369 LEU A CA 1
ATOM 3068 C C . LEU A 1 369 ? 0.928 -0.546 2.005 1.00 93.25 369 LEU A C 1
ATOM 3070 O O . LEU A 1 369 ? 0.348 0.344 2.628 1.00 93.25 369 LEU A O 1
ATOM 3074 N N . TYR A 1 370 ? 1.973 -1.202 2.507 1.00 93.31 370 TYR A N 1
ATOM 3075 C CA . TYR A 1 370 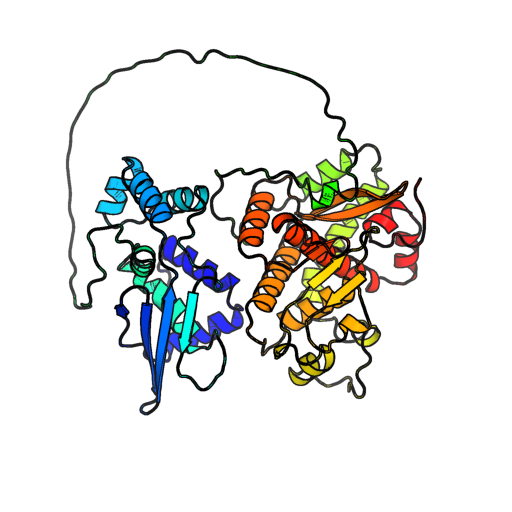? 2.587 -0.877 3.787 1.00 93.31 370 TYR A CA 1
ATOM 3076 C C . TYR A 1 370 ? 3.160 0.545 3.799 1.00 93.31 370 TYR A C 1
ATOM 3078 O O . TYR A 1 370 ? 2.801 1.333 4.673 1.00 93.31 370 TYR A O 1
ATOM 3086 N N . LEU A 1 371 ? 3.986 0.902 2.811 1.00 86.00 371 LEU A N 1
ATOM 3087 C CA . LEU A 1 371 ? 4.590 2.233 2.702 1.00 86.00 371 LEU A CA 1
ATOM 3088 C C . LEU A 1 371 ? 3.536 3.335 2.549 1.00 86.00 371 LEU A C 1
ATOM 3090 O O . LEU A 1 371 ? 3.627 4.358 3.222 1.00 86.00 371 LEU A O 1
ATOM 3094 N N . ILE A 1 372 ? 2.501 3.098 1.739 1.00 88.00 372 ILE A N 1
ATOM 3095 C CA . ILE A 1 372 ? 1.364 4.018 1.600 1.00 88.00 372 ILE A CA 1
ATOM 3096 C C . ILE A 1 372 ? 0.632 4.186 2.923 1.00 88.00 372 ILE A C 1
ATOM 3098 O O . ILE A 1 372 ? 0.273 5.300 3.281 1.00 88.00 372 ILE A O 1
ATOM 3102 N N . THR A 1 373 ? 0.433 3.102 3.673 1.00 96.06 373 THR A N 1
ATOM 3103 C CA . THR A 1 373 ? -0.214 3.189 4.986 1.00 96.06 373 THR A CA 1
ATOM 3104 C C . THR A 1 373 ? 0.587 4.074 5.941 1.00 96.06 373 THR A C 1
ATOM 3106 O O . THR A 1 373 ? -0.005 4.901 6.627 1.00 96.06 373 THR A O 1
ATOM 3109 N N . LEU A 1 374 ? 1.919 3.943 5.967 1.00 86.56 374 LEU A N 1
ATOM 3110 C CA . LEU A 1 374 ? 2.766 4.816 6.783 1.00 86.56 374 LEU A CA 1
ATOM 3111 C C . LEU A 1 374 ? 2.641 6.282 6.361 1.00 86.56 374 LEU A C 1
ATOM 3113 O O . LEU A 1 374 ? 2.522 7.145 7.225 1.00 86.56 374 LEU A O 1
ATOM 3117 N N . GLU A 1 375 ? 2.653 6.559 5.057 1.00 86.44 375 GLU A N 1
ATOM 3118 C CA . GLU A 1 375 ? 2.553 7.933 4.562 1.00 86.44 375 GLU A CA 1
ATOM 3119 C C . GLU A 1 375 ? 1.176 8.542 4.848 1.00 86.44 375 GLU A C 1
ATOM 3121 O O . GLU A 1 375 ? 1.096 9.676 5.306 1.00 86.44 375 GLU A O 1
ATOM 3126 N N . LEU A 1 376 ? 0.092 7.777 4.688 1.00 92.69 376 LEU A N 1
ATOM 3127 C CA . LEU A 1 376 ? -1.256 8.222 5.053 1.00 92.69 376 LEU A CA 1
ATOM 3128 C C . LEU A 1 376 ? -1.349 8.616 6.531 1.00 92.69 376 LEU A C 1
ATOM 3130 O O . LEU A 1 376 ? -1.998 9.609 6.845 1.00 92.69 376 LEU A O 1
ATOM 3134 N N . ILE A 1 377 ? -0.707 7.863 7.430 1.00 91.69 377 ILE A N 1
ATOM 3135 C CA . ILE A 1 377 ? -0.688 8.190 8.862 1.00 91.69 377 ILE A CA 1
ATOM 3136 C C . ILE A 1 377 ? 0.105 9.481 9.105 1.00 91.69 377 ILE A C 1
ATOM 3138 O O . ILE A 1 377 ? -0.415 10.383 9.755 1.00 91.69 377 ILE A O 1
ATOM 3142 N N . LYS A 1 378 ? 1.315 9.603 8.538 1.00 85.56 378 LYS A N 1
ATOM 3143 C CA . LYS A 1 378 ? 2.160 10.810 8.662 1.00 85.56 378 LYS A CA 1
ATOM 3144 C C . LYS A 1 378 ? 1.499 12.076 8.125 1.00 85.56 378 LYS A C 1
ATOM 3146 O O . LYS A 1 378 ? 1.765 13.168 8.605 1.00 85.56 378 LYS A O 1
ATOM 3151 N N . LYS A 1 379 ? 0.671 11.926 7.092 1.00 86.81 379 LYS A N 1
ATOM 3152 C CA . LYS A 1 379 ? -0.093 13.003 6.455 1.00 86.81 379 LYS 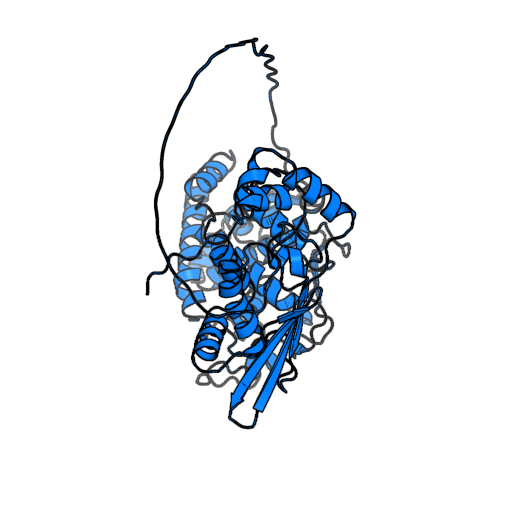A CA 1
ATOM 3153 C C . LYS A 1 379 ? -1.475 13.197 7.076 1.00 86.81 379 LYS A C 1
ATOM 3155 O O . LYS A 1 379 ? -2.338 13.798 6.440 1.00 86.81 379 LYS A O 1
ATOM 3160 N N . HIS A 1 380 ? -1.739 12.593 8.237 1.00 91.06 380 HIS A N 1
ATOM 3161 C CA . HIS A 1 380 ? -3.026 12.662 8.940 1.00 91.06 380 HIS A CA 1
ATOM 3162 C C . HIS A 1 380 ? -4.238 12.377 8.030 1.00 91.06 380 HIS A C 1
ATOM 3164 O O . HIS A 1 380 ? -5.353 12.853 8.242 1.00 91.06 380 HIS A O 1
ATOM 3170 N N . SER A 1 381 ? -4.008 11.569 6.993 1.00 92.31 381 SER A N 1
ATOM 3171 C CA . SER A 1 381 ? -4.927 11.252 5.900 1.00 92.31 381 SER A CA 1
ATOM 3172 C C . SER A 1 381 ? -5.670 9.945 6.173 1.00 92.31 381 SER A C 1
ATOM 3174 O O . SER A 1 381 ? -5.929 9.141 5.272 1.00 92.31 381 SER A O 1
ATOM 3176 N N . ILE A 1 382 ? -6.011 9.722 7.441 1.00 93.44 382 ILE A N 1
ATOM 3177 C CA . ILE A 1 382 ? -6.788 8.585 7.929 1.00 93.44 382 ILE A CA 1
ATOM 3178 C C . ILE A 1 382 ? -7.956 9.097 8.764 1.00 93.44 382 ILE A C 1
ATOM 3180 O O . ILE A 1 382 ? -7.842 10.119 9.432 1.00 93.44 382 ILE A O 1
ATOM 3184 N N . ILE A 1 383 ? -9.065 8.364 8.771 1.00 90.62 383 ILE A N 1
ATOM 3185 C CA . ILE A 1 383 ? -10.237 8.701 9.583 1.00 90.62 383 ILE A CA 1
ATOM 3186 C C . ILE A 1 383 ? -10.835 7.465 10.253 1.00 90.62 383 ILE A C 1
ATOM 3188 O O . ILE A 1 383 ? -10.736 6.361 9.702 1.00 90.62 383 ILE A O 1
ATOM 3192 N N . PRO A 1 384 ? -11.493 7.628 11.413 1.00 89.62 384 PRO A N 1
ATOM 3193 C CA . PRO A 1 384 ? -12.310 6.574 11.984 1.00 89.62 384 PRO A CA 1
ATOM 3194 C C . PRO A 1 384 ? -13.628 6.452 11.199 1.00 89.62 384 PRO A C 1
ATOM 3196 O O . PRO A 1 384 ? -14.374 7.415 11.041 1.00 89.62 384 PRO A O 1
ATOM 3199 N N . GLU A 1 385 ? -13.945 5.251 10.723 1.00 88.12 385 GLU A N 1
ATOM 3200 C CA . GLU A 1 385 ? -15.245 4.894 10.154 1.00 88.12 385 GLU A CA 1
ATOM 3201 C C . GLU A 1 385 ? -16.022 4.043 11.165 1.00 88.12 385 GLU A C 1
ATOM 3203 O O . GLU A 1 385 ? -15.579 2.959 11.566 1.00 88.12 385 GLU A O 1
ATOM 3208 N N . ILE A 1 386 ? -17.193 4.541 11.570 1.00 86.81 386 ILE A N 1
ATOM 3209 C CA . ILE A 1 386 ? -18.139 3.821 12.425 1.00 86.81 386 ILE A CA 1
ATOM 3210 C C . ILE A 1 386 ? -19.069 2.997 11.542 1.00 86.81 386 ILE A C 1
ATOM 3212 O O . ILE A 1 386 ? -19.633 3.500 10.570 1.00 86.81 386 ILE A O 1
ATOM 3216 N N . PHE A 1 387 ? -19.279 1.741 11.915 1.00 85.38 387 PHE A N 1
ATOM 3217 C CA . PHE A 1 387 ? -20.234 0.864 11.251 1.00 85.38 387 PHE A CA 1
ATOM 3218 C C . PHE A 1 387 ? -20.962 -0.026 12.253 1.00 85.38 387 PHE A C 1
ATOM 3220 O O . PHE A 1 387 ? -20.480 -0.300 13.360 1.00 85.38 387 PHE A O 1
ATOM 3227 N N . LYS A 1 388 ? -22.143 -0.490 11.853 1.00 84.81 388 LYS A N 1
ATOM 3228 C CA . LYS A 1 388 ? -22.996 -1.358 12.659 1.00 84.81 388 LYS A CA 1
ATOM 3229 C C . LYS A 1 388 ? -22.791 -2.825 12.279 1.00 84.81 388 LYS A C 1
ATOM 3231 O O . LYS A 1 388 ? -22.819 -3.203 11.110 1.00 84.81 388 LYS A O 1
ATOM 3236 N N . PHE A 1 389 ? -22.628 -3.675 13.288 1.00 82.12 389 PHE A N 1
ATOM 3237 C CA . PHE A 1 389 ? -22.683 -5.126 13.152 1.00 82.12 389 PHE A CA 1
ATOM 3238 C C . PHE A 1 389 ? -23.653 -5.704 14.183 1.00 82.12 389 PHE A C 1
ATOM 3240 O O . PHE A 1 389 ? -23.391 -5.650 15.388 1.00 82.12 389 PHE A O 1
ATOM 3247 N N . ASN A 1 390 ? -24.756 -6.291 13.707 1.00 81.38 390 ASN A N 1
ATOM 3248 C CA . ASN A 1 390 ? -25.919 -6.624 14.537 1.00 81.38 390 ASN A CA 1
ATOM 3249 C C . ASN A 1 390 ? -26.339 -5.385 15.347 1.00 81.38 390 ASN A C 1
ATOM 3251 O O . ASN A 1 390 ? -26.402 -4.302 14.786 1.00 81.38 390 ASN A O 1
ATOM 3255 N N . ASP A 1 391 ? -26.552 -5.502 16.656 1.00 81.06 391 ASP A N 1
ATOM 3256 C CA . ASP A 1 391 ? -26.919 -4.380 17.531 1.00 81.06 391 ASP A CA 1
ATOM 3257 C C . ASP A 1 391 ? -25.709 -3.702 18.192 1.00 81.06 391 ASP A C 1
ATOM 3259 O O . ASP A 1 391 ? -25.810 -3.196 19.305 1.00 81.06 391 ASP A O 1
ATOM 3263 N N . LYS A 1 392 ? -24.529 -3.748 17.557 1.00 82.06 392 LYS A N 1
ATOM 3264 C CA . LYS A 1 392 ? -23.297 -3.165 18.108 1.00 82.06 392 LYS A CA 1
ATOM 3265 C C . LYS A 1 392 ? -22.600 -2.268 17.101 1.00 82.06 392 LYS A C 1
ATOM 3267 O O . LYS A 1 392 ? -22.532 -2.595 15.916 1.00 82.06 392 LYS A O 1
ATOM 3272 N N . TYR A 1 393 ? -21.996 -1.200 17.604 1.00 83.44 393 TYR A N 1
ATOM 3273 C CA . TYR A 1 393 ? -21.112 -0.339 16.828 1.00 83.44 393 TYR A CA 1
ATOM 3274 C C . TYR A 1 393 ? -19.671 -0.839 16.874 1.00 83.44 393 TYR A C 1
ATOM 3276 O O . TYR A 1 393 ? -19.216 -1.438 17.854 1.00 83.44 393 TYR A O 1
ATOM 3284 N N . ARG A 1 394 ? -18.947 -0.596 15.787 1.00 84.75 394 ARG A N 1
ATOM 3285 C CA . ARG A 1 394 ? -17.513 -0.836 15.658 1.00 84.75 394 ARG A CA 1
ATOM 3286 C C . ARG A 1 394 ? -16.870 0.349 14.963 1.00 84.75 394 ARG A C 1
ATOM 3288 O O . ARG A 1 394 ? -17.520 1.029 14.177 1.00 84.75 394 ARG A O 1
ATOM 3295 N N . ILE A 1 395 ? -15.593 0.550 15.257 1.00 87.56 395 ILE A N 1
ATOM 3296 C CA . ILE A 1 395 ? -14.754 1.540 14.595 1.00 87.56 395 ILE A CA 1
ATOM 3297 C C . ILE A 1 395 ? -13.632 0.807 13.872 1.00 87.56 395 ILE A C 1
ATOM 3299 O O . ILE A 1 395 ? -13.071 -0.164 14.389 1.00 87.56 395 ILE A O 1
ATOM 3303 N N . ARG A 1 396 ? -13.319 1.283 12.671 1.00 91.69 396 ARG A N 1
ATOM 3304 C CA . ARG A 1 396 ? -12.086 0.966 11.955 1.00 91.69 396 ARG A CA 1
ATOM 3305 C C . ARG A 1 396 ? -11.441 2.260 11.478 1.00 91.69 396 ARG A C 1
ATOM 3307 O O . ARG A 1 396 ? -12.152 3.188 11.124 1.00 91.69 396 ARG A O 1
ATOM 3314 N N . TRP A 1 397 ? -10.119 2.311 11.415 1.00 93.94 397 TRP A N 1
ATOM 3315 C CA . TRP A 1 397 ? -9.432 3.410 10.740 1.00 93.94 397 TRP A CA 1
ATOM 3316 C C . TRP A 1 397 ? -9.283 3.080 9.258 1.00 93.94 397 TRP A C 1
ATOM 3318 O O . TRP A 1 397 ? -8.933 1.948 8.921 1.00 93.94 397 TRP A O 1
ATOM 3328 N N . ILE A 1 398 ? -9.579 4.033 8.380 1.00 95.12 398 ILE A N 1
ATOM 3329 C CA . ILE A 1 398 ? -9.475 3.896 6.921 1.00 95.12 398 ILE A CA 1
ATOM 3330 C C . ILE A 1 398 ? -8.730 5.099 6.332 1.00 95.12 398 ILE A C 1
ATOM 3332 O O . ILE A 1 398 ? -8.650 6.133 6.996 1.00 95.12 398 ILE A O 1
ATOM 3336 N N . PRO A 1 399 ? -8.215 5.012 5.091 1.00 95.50 399 PRO A N 1
ATOM 3337 C CA . PRO A 1 399 ? -7.779 6.199 4.362 1.00 95.50 399 PRO A CA 1
ATOM 3338 C C . PRO A 1 399 ? -8.902 7.242 4.296 1.00 95.50 399 PRO A C 1
ATOM 3340 O O . PRO A 1 399 ? -10.077 6.881 4.194 1.00 95.50 399 PRO A O 1
ATOM 3343 N N . ALA A 1 400 ? -8.543 8.523 4.299 1.00 92.75 400 ALA A N 1
ATOM 3344 C CA . ALA A 1 400 ? -9.441 9.667 4.155 1.00 92.75 400 ALA A CA 1
ATOM 3345 C C . ALA A 1 400 ? -10.058 9.758 2.740 1.00 92.75 400 ALA A C 1
ATOM 3347 O O . ALA A 1 400 ? -9.869 10.732 2.020 1.00 92.75 400 ALA A O 1
ATOM 3348 N N . ILE A 1 401 ? -10.809 8.734 2.318 1.00 90.19 401 ILE A N 1
ATOM 3349 C CA . ILE A 1 401 ? -11.368 8.580 0.961 1.00 90.19 401 ILE A CA 1
ATOM 3350 C C . ILE A 1 401 ? -12.421 9.634 0.583 1.00 90.19 401 ILE A C 1
ATOM 3352 O O . ILE A 1 401 ? -12.835 9.679 -0.572 1.00 90.19 401 ILE A O 1
ATOM 3356 N N . TYR A 1 402 ? -12.847 10.481 1.527 1.00 85.00 402 TYR A N 1
ATOM 3357 C CA . TYR A 1 402 ? -13.622 11.689 1.224 1.00 85.00 402 TYR A CA 1
ATOM 3358 C C . TYR A 1 402 ? -12.781 12.717 0.455 1.00 85.00 402 TYR A C 1
ATOM 3360 O O . TYR A 1 402 ? -13.319 13.492 -0.333 1.00 85.00 402 TYR A O 1
ATOM 3368 N N . ASN A 1 403 ? -11.460 12.722 0.666 1.00 87.12 403 ASN A N 1
ATOM 3369 C CA . ASN A 1 403 ? -10.543 13.552 -0.088 1.00 87.12 403 ASN A CA 1
ATOM 3370 C C . ASN A 1 403 ? -10.349 12.939 -1.489 1.00 87.12 403 ASN A C 1
ATOM 3372 O O . ASN A 1 403 ? -9.967 11.767 -1.601 1.00 87.12 403 ASN A O 1
ATOM 3376 N N . PRO A 1 404 ? -10.557 13.706 -2.574 1.00 81.44 404 PRO A N 1
ATOM 3377 C CA . PRO A 1 404 ? -10.464 13.163 -3.924 1.00 81.44 404 PRO A CA 1
ATOM 3378 C C . PRO A 1 404 ? -9.082 12.605 -4.287 1.00 81.44 404 PRO A C 1
ATOM 3380 O O . PRO A 1 404 ? -9.017 11.595 -4.981 1.00 81.44 404 PRO A O 1
ATOM 3383 N N . LEU A 1 405 ? -7.981 13.211 -3.814 1.00 80.06 405 LEU A N 1
ATOM 3384 C CA . LEU A 1 405 ? -6.626 12.717 -4.105 1.00 80.06 405 LEU A CA 1
ATOM 3385 C C . LEU A 1 405 ? -6.398 11.346 -3.463 1.00 80.06 405 LEU A C 1
ATOM 3387 O O . LEU A 1 405 ? -5.905 10.429 -4.118 1.00 80.06 405 LEU A O 1
ATOM 3391 N N . ILE A 1 406 ? -6.834 11.179 -2.212 1.00 89.75 406 ILE A N 1
ATOM 3392 C CA . ILE A 1 406 ? -6.781 9.888 -1.517 1.00 89.75 406 ILE A CA 1
ATOM 3393 C C . ILE A 1 406 ? -7.668 8.867 -2.233 1.00 89.75 406 ILE A C 1
ATOM 3395 O O . ILE A 1 406 ? -7.242 7.744 -2.485 1.00 89.75 406 ILE A O 1
ATOM 3399 N N . SER A 1 407 ? -8.887 9.251 -2.620 1.00 85.94 407 SER A N 1
ATOM 3400 C CA . SER A 1 407 ? -9.806 8.369 -3.345 1.00 85.94 407 SER A CA 1
ATOM 3401 C C . SER A 1 407 ? -9.222 7.865 -4.672 1.00 85.94 407 SER A C 1
ATOM 3403 O O . SER A 1 407 ? -9.340 6.671 -4.972 1.00 85.94 407 SER A O 1
ATOM 3405 N N . VAL A 1 408 ? -8.566 8.745 -5.437 1.00 78.94 408 VAL A N 1
ATOM 3406 C CA . VAL A 1 408 ? -7.878 8.407 -6.692 1.00 78.94 408 VAL A CA 1
ATOM 3407 C C . VAL A 1 408 ? -6.699 7.477 -6.425 1.00 78.94 408 VAL A C 1
ATOM 3409 O O . VAL A 1 408 ? -6.606 6.444 -7.083 1.00 78.94 408 VAL A O 1
ATOM 3412 N N . LEU A 1 409 ? -5.870 7.753 -5.411 1.00 82.75 409 LEU A N 1
ATOM 3413 C CA . LEU A 1 409 ? -4.785 6.850 -5.011 1.00 82.75 409 LEU A CA 1
ATOM 3414 C C . LEU A 1 409 ? -5.306 5.438 -4.695 1.00 82.75 409 LEU A C 1
ATOM 3416 O O . LEU A 1 409 ? -4.751 4.444 -5.164 1.00 82.75 409 LEU A O 1
ATOM 3420 N N . ILE A 1 410 ? -6.409 5.324 -3.950 1.00 89.06 410 ILE A N 1
ATOM 3421 C CA . ILE A 1 410 ? -7.022 4.020 -3.655 1.00 89.06 410 ILE A CA 1
ATOM 3422 C C . ILE A 1 410 ? -7.516 3.326 -4.935 1.00 89.06 410 ILE A C 1
ATOM 3424 O O . ILE A 1 410 ? -7.332 2.116 -5.070 1.00 89.06 410 ILE A O 1
ATOM 3428 N N . ASN A 1 411 ? -8.089 4.060 -5.896 1.00 79.19 411 ASN A N 1
ATOM 3429 C CA . ASN A 1 411 ? -8.474 3.495 -7.197 1.00 79.19 411 ASN A CA 1
ATOM 3430 C C . ASN A 1 411 ? -7.260 2.966 -7.973 1.00 79.19 411 ASN A C 1
ATOM 3432 O O . ASN A 1 411 ? -7.315 1.861 -8.510 1.00 79.19 411 ASN A O 1
ATOM 3436 N N . GLN A 1 412 ? -6.150 3.704 -7.991 1.00 77.88 412 GLN A N 1
ATOM 3437 C CA . GLN A 1 412 ? -4.918 3.274 -8.659 1.00 77.88 412 GLN A CA 1
ATOM 3438 C C . GLN A 1 412 ? -4.357 1.983 -8.056 1.00 77.88 412 GLN A C 1
ATOM 3440 O O . GLN A 1 412 ? -3.981 1.061 -8.782 1.00 77.88 412 GLN A O 1
ATOM 3445 N N . LEU A 1 413 ? -4.351 1.880 -6.725 1.00 82.06 413 LEU A N 1
ATOM 3446 C CA . LEU A 1 413 ? -3.942 0.658 -6.032 1.00 82.06 413 LEU A CA 1
ATOM 3447 C C . LEU A 1 413 ? -4.885 -0.506 -6.333 1.00 82.06 413 LEU A C 1
ATOM 3449 O O . LEU A 1 413 ? -4.424 -1.634 -6.516 1.00 82.06 413 LEU A O 1
ATOM 3453 N N . ALA A 1 414 ? -6.189 -0.237 -6.433 1.00 82.88 414 ALA A N 1
ATOM 3454 C CA . ALA A 1 414 ? -7.189 -1.243 -6.766 1.00 82.88 414 ALA A CA 1
ATOM 3455 C C . ALA A 1 414 ? -6.959 -1.850 -8.160 1.00 82.88 414 ALA A C 1
ATOM 3457 O O . ALA A 1 414 ? -7.110 -3.058 -8.320 1.00 82.88 414 ALA A O 1
ATOM 3458 N N . MET A 1 415 ? -6.497 -1.060 -9.140 1.00 76.06 415 MET A N 1
ATOM 3459 C CA . MET A 1 415 ? -6.156 -1.557 -10.486 1.00 76.06 415 MET A CA 1
ATOM 3460 C C . MET A 1 415 ? -5.029 -2.601 -10.484 1.00 76.06 415 MET A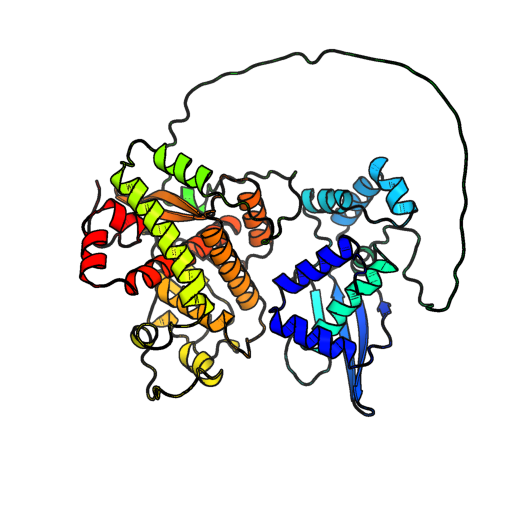 C 1
ATOM 3462 O O . MET A 1 415 ? -4.940 -3.408 -11.407 1.00 76.06 415 MET A O 1
ATOM 3466 N N . SER A 1 416 ? -4.166 -2.583 -9.464 1.00 74.75 416 SER A N 1
ATOM 3467 C CA . SER A 1 416 ? -3.061 -3.537 -9.290 1.00 74.75 416 SER A CA 1
ATOM 3468 C C . SER A 1 416 ? -3.329 -4.568 -8.183 1.00 74.75 416 SER A C 1
ATOM 3470 O O . SER A 1 416 ? -2.430 -5.329 -7.823 1.00 74.75 416 SER A O 1
ATOM 3472 N N . CYS A 1 417 ? -4.545 -4.601 -7.627 1.00 79.12 417 CYS A N 1
ATOM 3473 C CA . CYS A 1 417 ? -4.895 -5.482 -6.520 1.00 79.12 417 CYS A CA 1
ATOM 3474 C C . CYS A 1 417 ? -4.878 -6.960 -6.955 1.00 79.12 417 CYS A C 1
ATOM 3476 O O . CYS A 1 417 ? -5.523 -7.322 -7.943 1.00 79.12 417 CYS A O 1
ATOM 3478 N N . PRO A 1 418 ? -4.203 -7.858 -6.215 1.00 79.25 418 PRO A N 1
ATOM 3479 C CA . PRO A 1 418 ? -4.360 -9.291 -6.410 1.00 79.25 418 PRO A CA 1
ATOM 3480 C C . PRO A 1 418 ? -5.817 -9.708 -6.184 1.00 79.25 418 PRO A C 1
ATOM 3482 O O . PRO A 1 418 ? -6.402 -9.378 -5.157 1.00 79.25 418 PRO A O 1
ATOM 3485 N N . HIS A 1 419 ? -6.370 -10.516 -7.092 1.00 69.69 419 HIS A N 1
ATOM 3486 C CA . HIS A 1 419 ? -7.792 -10.895 -7.095 1.00 69.69 419 HIS A CA 1
ATOM 3487 C C . HIS A 1 419 ? -8.319 -11.457 -5.754 1.00 69.69 419 HIS A C 1
ATOM 3489 O O . HIS A 1 419 ? -9.507 -11.354 -5.474 1.00 69.69 419 HIS A O 1
ATOM 3495 N N . GLN A 1 420 ? -7.465 -12.057 -4.914 1.00 87.00 420 GLN A N 1
ATOM 3496 C CA . GLN A 1 420 ? -7.871 -12.717 -3.664 1.00 87.00 420 GLN A CA 1
ATOM 3497 C C . GLN A 1 420 ? -7.117 -12.209 -2.419 1.00 87.00 420 GLN A C 1
ATOM 3499 O O . GLN A 1 420 ? -6.779 -12.998 -1.529 1.00 87.00 420 GLN A O 1
ATOM 3504 N N . LEU A 1 421 ? -6.846 -10.905 -2.334 1.00 93.12 421 LEU A N 1
ATOM 3505 C CA . LEU A 1 421 ? -6.161 -10.323 -1.177 1.00 93.12 421 LEU A CA 1
ATOM 3506 C C . LEU A 1 421 ? -7.039 -10.346 0.085 1.00 93.12 421 LEU A C 1
ATOM 3508 O O . LEU A 1 421 ? -6.605 -10.840 1.128 1.00 93.12 421 LEU A O 1
ATOM 3512 N N . ILE A 1 422 ? -8.279 -9.856 -0.013 1.00 96.44 422 ILE A N 1
ATOM 3513 C CA . ILE A 1 422 ? -9.245 -9.815 1.094 1.00 96.44 422 ILE A CA 1
ATOM 3514 C C . ILE A 1 422 ? -10.538 -10.541 0.711 1.00 96.44 422 ILE A C 1
ATOM 3516 O O . ILE A 1 422 ? -11.119 -10.320 -0.351 1.00 96.44 422 ILE A O 1
ATOM 3520 N N . ALA A 1 423 ? -11.034 -11.363 1.633 1.00 94.25 423 ALA A N 1
ATOM 3521 C CA . ALA A 1 423 ? -12.369 -11.937 1.583 1.00 94.25 423 ALA A CA 1
ATOM 3522 C C . ALA A 1 423 ? -13.171 -11.557 2.834 1.00 94.25 423 ALA A C 1
ATOM 3524 O O . ALA A 1 423 ? -12.636 -11.524 3.941 1.00 94.25 423 ALA A O 1
ATOM 3525 N N . PHE A 1 424 ? -14.470 -11.327 2.668 1.00 93.44 424 PHE A N 1
ATOM 3526 C CA . PHE A 1 424 ? -15.433 -11.180 3.752 1.00 93.44 424 PHE A CA 1
ATOM 3527 C C . PHE A 1 424 ? -16.361 -12.393 3.774 1.00 93.44 424 PHE A C 1
ATOM 3529 O O . PHE A 1 424 ? -16.976 -12.745 2.768 1.00 93.44 424 PHE A O 1
ATOM 3536 N N . ASN A 1 425 ? -16.440 -13.086 4.912 1.00 91.62 425 ASN A N 1
ATOM 3537 C CA . ASN A 1 425 ? -17.190 -14.340 5.053 1.00 91.62 425 ASN A CA 1
ATOM 3538 C C . ASN A 1 425 ? -16.887 -15.349 3.926 1.00 91.62 425 ASN A C 1
ATOM 3540 O O . ASN A 1 425 ? -17.778 -16.029 3.418 1.00 91.62 425 ASN A O 1
ATOM 3544 N N . ARG A 1 426 ? -15.601 -15.460 3.565 1.00 89.81 426 ARG A N 1
ATOM 3545 C CA . ARG A 1 426 ? -15.046 -16.321 2.506 1.00 89.81 426 ARG A CA 1
ATOM 3546 C C . ARG A 1 426 ? -15.474 -15.951 1.085 1.00 89.81 426 ARG A C 1
ATOM 3548 O O . ARG A 1 426 ? -15.228 -16.726 0.166 1.00 89.81 426 ARG A O 1
ATOM 3555 N N . LYS A 1 427 ? -16.085 -14.783 0.890 1.00 90.69 427 LYS A N 1
ATOM 3556 C CA . LYS A 1 427 ? -16.376 -14.218 -0.427 1.00 90.69 427 LYS A CA 1
ATOM 3557 C C . LYS A 1 427 ? -15.410 -13.081 -0.710 1.00 90.69 427 LYS A C 1
ATOM 3559 O O . LYS A 1 427 ? -15.219 -12.213 0.136 1.00 90.69 427 LYS A O 1
ATOM 3564 N N . ILE A 1 428 ? -14.801 -13.102 -1.888 1.00 90.19 428 ILE A N 1
ATOM 3565 C CA . ILE A 1 428 ? -13.953 -12.006 -2.361 1.00 90.19 428 ILE A CA 1
ATOM 3566 C C . ILE A 1 428 ? -14.809 -10.735 -2.428 1.00 90.19 428 ILE A C 1
ATOM 3568 O O . ILE A 1 428 ? -15.969 -10.792 -2.844 1.00 90.19 428 ILE A O 1
ATOM 3572 N N . ILE A 1 429 ? -14.253 -9.622 -1.958 1.00 91.19 429 ILE A N 1
ATOM 3573 C CA . ILE A 1 429 ? -14.886 -8.297 -2.011 1.00 91.19 429 ILE A CA 1
ATOM 3574 C C . ILE A 1 429 ? -14.291 -7.483 -3.178 1.00 91.19 429 ILE A C 1
ATOM 3576 O O . ILE A 1 429 ? -13.218 -7.849 -3.666 1.00 91.19 429 ILE A O 1
ATOM 3580 N N . PRO A 1 430 ? -14.949 -6.406 -3.642 1.00 88.06 430 PRO A N 1
ATOM 3581 C CA . PRO A 1 430 ? -14.430 -5.552 -4.714 1.00 88.06 430 PRO A CA 1
ATOM 3582 C C . PRO A 1 430 ? -13.008 -5.058 -4.429 1.00 88.06 430 PRO A C 1
ATOM 3584 O O . PRO A 1 430 ? -12.672 -4.778 -3.279 1.00 88.06 430 PRO A O 1
ATOM 3587 N N . GLU A 1 431 ? -12.176 -4.926 -5.461 1.00 85.69 431 GLU A N 1
ATOM 3588 C CA . GLU A 1 431 ? -10.742 -4.619 -5.359 1.00 85.69 431 GLU A CA 1
ATOM 3589 C C . GLU A 1 431 ? -10.484 -3.350 -4.541 1.00 85.69 431 GLU A C 1
ATOM 3591 O O . GLU A 1 431 ? -9.645 -3.352 -3.643 1.00 85.69 431 GLU A O 1
ATOM 3596 N N . ARG A 1 432 ? -11.267 -2.289 -4.774 1.00 89.56 432 ARG A N 1
ATOM 3597 C CA . ARG A 1 432 ? -11.203 -1.039 -3.999 1.00 89.56 432 ARG A CA 1
ATOM 3598 C C . ARG A 1 432 ? -11.420 -1.289 -2.505 1.00 89.56 432 ARG A C 1
ATOM 3600 O O . ARG A 1 432 ? -10.615 -0.863 -1.674 1.00 89.56 432 ARG A O 1
ATOM 3607 N N . SER A 1 433 ? -12.444 -2.065 -2.167 1.00 93.50 433 SER A N 1
ATOM 3608 C CA . SER A 1 433 ? -12.746 -2.449 -0.791 1.00 93.50 433 SER A CA 1
ATOM 3609 C C . SER A 1 433 ? -11.689 -3.397 -0.204 1.00 93.50 433 SER A C 1
ATOM 3611 O O . SER A 1 433 ? -11.429 -3.333 1.001 1.00 93.50 433 SER A O 1
ATOM 3613 N N . GLN A 1 434 ? -11.023 -4.228 -1.022 1.00 95.50 434 GLN A N 1
ATOM 3614 C CA . GLN A 1 434 ? -9.857 -5.014 -0.593 1.00 95.50 434 GLN A CA 1
ATOM 3615 C C . GLN A 1 434 ? -8.708 -4.092 -0.162 1.00 95.50 434 GLN A C 1
ATOM 3617 O O . GLN A 1 434 ? -8.146 -4.306 0.911 1.00 95.50 434 GLN A O 1
ATOM 3622 N N . ILE A 1 435 ? -8.400 -3.042 -0.935 1.00 96.44 435 ILE A N 1
ATOM 3623 C CA . ILE A 1 435 ? -7.345 -2.070 -0.593 1.00 96.44 435 ILE A CA 1
ATOM 3624 C C . ILE A 1 435 ? -7.673 -1.323 0.698 1.00 96.44 435 ILE A C 1
ATOM 3626 O O . ILE A 1 435 ? -6.855 -1.314 1.619 1.00 96.44 435 ILE A O 1
ATOM 3630 N N . ILE A 1 436 ? -8.878 -0.752 0.800 1.00 96.62 436 ILE A N 1
ATOM 3631 C CA . ILE A 1 436 ? -9.322 -0.018 1.997 1.00 96.62 436 ILE A CA 1
ATOM 3632 C C . ILE A 1 436 ? -9.231 -0.917 3.233 1.00 96.62 436 ILE A C 1
ATOM 3634 O O . ILE A 1 436 ? -8.702 -0.513 4.268 1.00 96.62 436 ILE A O 1
ATOM 3638 N N . THR A 1 437 ? -9.705 -2.160 3.119 1.00 96.94 437 THR A N 1
ATOM 3639 C CA . THR A 1 437 ? -9.698 -3.115 4.232 1.00 96.94 437 THR A CA 1
ATOM 3640 C C . THR A 1 437 ? -8.280 -3.539 4.607 1.00 96.94 437 THR A C 1
ATOM 3642 O O . THR A 1 437 ? -7.972 -3.634 5.792 1.00 96.94 437 THR A O 1
ATOM 3645 N N . PHE A 1 438 ? -7.395 -3.764 3.634 1.00 97.75 438 PHE A N 1
ATOM 3646 C CA . PHE A 1 438 ? -6.005 -4.123 3.911 1.00 97.75 438 PHE A CA 1
ATOM 3647 C C . PHE A 1 438 ? -5.259 -2.990 4.629 1.00 97.75 438 PHE A C 1
ATOM 3649 O O . PHE A 1 438 ? -4.641 -3.238 5.665 1.00 97.75 438 PHE A O 1
ATOM 3656 N N . ILE A 1 439 ? -5.388 -1.747 4.146 1.00 97.94 439 ILE A N 1
ATOM 3657 C CA . ILE A 1 439 ? -4.816 -0.564 4.811 1.00 97.94 439 ILE A CA 1
ATOM 3658 C C . ILE A 1 439 ? -5.390 -0.424 6.227 1.00 97.94 439 ILE A C 1
ATOM 3660 O O . ILE A 1 439 ? -4.637 -0.264 7.184 1.00 97.94 439 ILE A O 1
ATOM 3664 N N . SER A 1 440 ? -6.705 -0.589 6.387 1.00 97.06 440 SER A N 1
ATOM 3665 C CA . SER A 1 440 ? -7.374 -0.546 7.692 1.00 97.06 440 SER A CA 1
ATOM 3666 C C . SER A 1 440 ? -6.799 -1.551 8.700 1.00 97.06 440 SER A C 1
ATOM 3668 O O . SER A 1 440 ? -6.575 -1.217 9.864 1.00 97.06 440 SER A O 1
ATOM 3670 N N . ILE A 1 441 ? -6.499 -2.775 8.254 1.00 96.56 441 ILE A N 1
ATOM 3671 C CA . ILE A 1 441 ? -5.878 -3.811 9.092 1.00 96.56 441 ILE A CA 1
ATOM 3672 C C . ILE A 1 441 ? -4.448 -3.428 9.489 1.00 96.56 441 ILE A C 1
ATOM 3674 O O . ILE A 1 441 ? -4.047 -3.692 10.624 1.00 96.56 441 ILE A O 1
ATOM 3678 N N . ILE A 1 442 ? -3.671 -2.832 8.579 1.00 96.12 442 ILE A N 1
ATOM 3679 C CA . ILE A 1 442 ? -2.312 -2.374 8.893 1.00 96.12 442 ILE A CA 1
ATOM 3680 C C . ILE A 1 442 ? -2.364 -1.249 9.926 1.00 96.12 442 ILE A C 1
ATOM 3682 O O . ILE A 1 442 ? -1.630 -1.326 10.909 1.00 96.12 442 ILE A O 1
ATOM 3686 N N . ILE A 1 443 ? -3.251 -0.262 9.752 1.00 96.19 443 ILE A N 1
ATOM 3687 C CA . ILE A 1 443 ? -3.426 0.835 10.716 1.00 96.19 443 ILE A CA 1
ATOM 3688 C C . ILE A 1 443 ? -3.755 0.271 12.106 1.00 96.19 443 ILE A C 1
ATOM 3690 O O . ILE A 1 443 ? -3.096 0.628 13.078 1.00 96.19 443 ILE A O 1
ATOM 3694 N N . ASP A 1 444 ? -4.694 -0.679 12.208 1.00 94.31 444 ASP A N 1
ATOM 3695 C CA . ASP A 1 444 ? -5.011 -1.356 13.478 1.00 94.31 444 ASP A CA 1
ATOM 3696 C C . ASP A 1 444 ? -3.786 -2.069 14.087 1.00 94.31 444 ASP A C 1
ATOM 3698 O O . ASP A 1 444 ? -3.578 -2.039 15.301 1.00 94.31 444 ASP A O 1
ATOM 3702 N N . GLY A 1 445 ? -2.939 -2.683 13.255 1.00 91.69 445 GLY A N 1
ATOM 3703 C CA . GLY A 1 445 ? -1.692 -3.317 13.688 1.00 91.69 445 GLY A CA 1
ATOM 3704 C C . GLY A 1 445 ? -0.654 -2.324 14.219 1.00 91.69 445 GLY A C 1
ATOM 3705 O O . GLY A 1 445 ? 0.014 -2.624 15.213 1.00 91.69 445 GLY A O 1
ATOM 3706 N N . ILE A 1 446 ? -0.544 -1.150 13.591 1.00 91.44 446 ILE A N 1
ATOM 3707 C CA . ILE A 1 446 ? 0.342 -0.056 14.012 1.00 91.44 446 ILE A CA 1
ATOM 3708 C C . ILE A 1 446 ? -0.156 0.543 15.327 1.00 91.44 446 ILE A C 1
ATOM 3710 O O . ILE A 1 446 ? 0.621 0.605 16.275 1.00 91.44 446 ILE A O 1
ATOM 3714 N N . ILE A 1 447 ? -1.446 0.889 15.427 1.00 92.06 447 ILE A N 1
ATOM 3715 C CA . ILE A 1 447 ? -2.056 1.431 16.654 1.00 92.06 447 ILE A CA 1
ATOM 3716 C C . ILE A 1 447 ? -1.809 0.485 17.831 1.00 92.06 447 ILE A C 1
ATOM 3718 O O . ILE A 1 447 ? -1.296 0.904 18.866 1.00 92.06 447 ILE A O 1
ATOM 3722 N N . LYS A 1 448 ? -2.085 -0.814 17.664 1.00 87.94 448 LYS A N 1
ATOM 3723 C CA . LYS A 1 448 ? -1.837 -1.811 18.717 1.00 87.94 448 LYS A CA 1
ATOM 3724 C C . LYS A 1 448 ? -0.366 -1.905 19.103 1.00 87.94 448 LYS A C 1
ATOM 3726 O O . LYS A 1 448 ? -0.054 -2.020 20.282 1.00 87.94 448 LYS A O 1
ATOM 3731 N N . SER A 1 449 ? 0.539 -1.827 18.130 1.00 84.88 449 SER A N 1
ATOM 3732 C CA . SER A 1 449 ? 1.980 -1.868 18.402 1.00 84.88 449 SER A CA 1
ATOM 3733 C C . SER A 1 449 ? 2.478 -0.609 19.114 1.00 84.88 449 SER A C 1
ATOM 3735 O O . SER A 1 449 ? 3.333 -0.724 19.987 1.00 84.88 449 SER A O 1
ATOM 3737 N N . CYS A 1 450 ? 1.912 0.557 18.792 1.00 85.56 450 CYS A N 1
ATOM 3738 C CA . CYS A 1 450 ? 2.167 1.816 19.485 1.00 85.56 450 CYS A CA 1
ATOM 3739 C C . CYS A 1 450 ? 1.687 1.756 20.945 1.00 85.56 450 CYS A C 1
ATOM 3741 O O . CYS A 1 450 ? 2.431 2.119 21.852 1.00 85.56 450 CYS A O 1
ATOM 3743 N N . LEU A 1 451 ? 0.480 1.229 21.194 1.00 84.12 451 LEU A N 1
ATOM 3744 C CA . LEU A 1 451 ? -0.063 1.066 22.551 1.00 84.12 451 LEU A CA 1
ATOM 3745 C C . LEU A 1 451 ? 0.796 0.165 23.430 1.00 84.12 451 LEU A C 1
ATOM 3747 O O . LEU A 1 451 ? 0.948 0.428 24.620 1.00 84.12 451 LEU A O 1
ATOM 3751 N N . ASP A 1 452 ? 1.351 -0.897 22.853 1.00 79.31 452 ASP A N 1
ATOM 3752 C CA . ASP A 1 452 ? 2.195 -1.826 23.592 1.00 79.31 452 ASP A CA 1
ATOM 3753 C C . ASP A 1 452 ? 3.485 -1.169 24.104 1.00 79.31 452 ASP A C 1
ATOM 3755 O O . ASP A 1 452 ? 4.023 -1.626 25.113 1.00 79.31 452 ASP A O 1
ATOM 3759 N N . GLY A 1 453 ? 3.950 -0.092 23.458 1.00 75.06 453 GLY A N 1
ATOM 3760 C CA . GLY A 1 453 ? 5.082 0.716 23.917 1.00 75.06 453 GLY A CA 1
ATOM 3761 C C . GLY A 1 453 ? 4.783 1.589 25.143 1.00 75.06 453 GLY A C 1
ATOM 3762 O O . GLY A 1 453 ? 5.717 1.997 25.830 1.00 75.06 453 GLY A O 1
ATOM 3763 N N . LEU A 1 454 ? 3.506 1.833 25.454 1.00 79.25 454 LEU A N 1
ATOM 3764 C CA . LEU A 1 454 ? 3.088 2.583 26.642 1.00 79.25 454 LEU A CA 1
ATOM 3765 C C . LEU A 1 454 ? 3.207 1.732 27.909 1.00 79.25 454 LEU A C 1
ATOM 3767 O O . LEU A 1 454 ? 3.148 0.498 27.862 1.00 79.25 454 LEU A O 1
ATOM 3771 N N . ASP A 1 455 ? 3.303 2.376 29.072 1.00 82.81 455 ASP A N 1
ATOM 3772 C CA . ASP A 1 455 ? 3.297 1.639 30.333 1.00 82.81 455 ASP A CA 1
ATOM 3773 C C . ASP A 1 455 ? 1.904 1.046 30.654 1.00 82.81 455 ASP A C 1
ATOM 3775 O O . ASP A 1 455 ? 0.861 1.481 30.158 1.00 82.81 455 ASP A O 1
ATOM 3779 N N . LYS A 1 456 ? 1.848 0.029 31.527 1.00 82.12 456 LYS A N 1
ATOM 3780 C CA . LYS A 1 456 ? 0.577 -0.644 31.867 1.00 82.12 456 LYS A CA 1
ATOM 3781 C C . LYS A 1 456 ? -0.466 0.290 32.488 1.00 82.12 456 LYS A C 1
ATOM 3783 O O . LYS A 1 456 ? -1.660 0.008 32.398 1.00 82.12 456 LYS A O 1
ATOM 3788 N N . LYS A 1 457 ? -0.049 1.341 33.193 1.00 86.06 457 LYS A N 1
ATOM 3789 C CA . LYS A 1 457 ? -0.958 2.283 33.852 1.00 86.06 457 LYS A CA 1
ATOM 3790 C C . LYS A 1 457 ? -1.602 3.197 32.811 1.00 86.06 457 LYS A C 1
ATOM 3792 O O . LYS A 1 457 ? -2.814 3.393 32.868 1.00 86.06 457 LYS A O 1
ATOM 3797 N N . GLU A 1 458 ? -0.822 3.685 31.855 1.00 83.81 458 GLU A N 1
ATOM 3798 C CA . GLU A 1 458 ? -1.282 4.463 30.705 1.00 83.81 458 GLU A CA 1
ATOM 3799 C C . GLU A 1 458 ? -2.210 3.639 29.815 1.00 83.81 458 GLU A C 1
ATOM 3801 O O . GLU A 1 458 ? -3.335 4.066 29.558 1.00 83.81 458 GLU A O 1
ATOM 3806 N N . GLN A 1 459 ? -1.816 2.410 29.459 1.00 83.50 459 GLN A N 1
ATOM 3807 C CA . GLN A 1 459 ? -2.675 1.493 28.700 1.00 83.50 459 GLN A CA 1
ATOM 3808 C C . GLN A 1 459 ? -4.024 1.275 29.400 1.00 83.50 459 GLN A C 1
ATOM 3810 O O . GLN A 1 459 ? -5.081 1.392 28.784 1.00 83.50 459 GLN A O 1
ATOM 3815 N N . ASN A 1 460 ? -4.014 0.996 30.708 1.00 84.81 460 ASN A N 1
ATOM 3816 C CA . ASN A 1 460 ? -5.249 0.796 31.469 1.00 84.81 460 ASN A CA 1
ATOM 3817 C C . ASN A 1 460 ? -6.111 2.063 31.540 1.00 84.81 460 ASN A C 1
ATOM 3819 O O . ASN A 1 460 ? -7.335 1.946 31.575 1.00 84.81 460 ASN A O 1
ATOM 3823 N N . LYS A 1 461 ? -5.497 3.254 31.559 1.00 86.12 461 LYS A N 1
ATOM 3824 C CA . LYS A 1 461 ? -6.214 4.533 31.530 1.00 86.12 461 LYS A CA 1
ATOM 3825 C C . LYS A 1 461 ? -6.937 4.714 30.194 1.00 86.12 461 LYS A C 1
ATOM 3827 O O . LYS A 1 461 ? -8.145 4.926 30.213 1.00 86.12 461 LYS A O 1
ATOM 3832 N N . LEU A 1 462 ? -6.239 4.551 29.069 1.00 84.62 462 LEU A N 1
ATOM 3833 C CA . LEU A 1 462 ? -6.823 4.694 27.727 1.00 84.62 462 LEU A CA 1
ATOM 3834 C C . LEU A 1 462 ? -7.924 3.656 27.462 1.00 84.62 462 LEU A C 1
ATOM 3836 O O . LEU A 1 462 ? -8.975 3.967 26.919 1.00 84.62 462 LEU A O 1
ATOM 3840 N N . LEU A 1 463 ? -7.729 2.414 27.915 1.00 84.38 463 LEU A N 1
ATOM 3841 C CA . LEU A 1 463 ? -8.706 1.333 27.733 1.00 84.38 463 LEU A CA 1
ATOM 3842 C C . LEU A 1 463 ? -9.872 1.369 28.737 1.00 84.38 463 LEU A C 1
ATOM 3844 O O . LEU A 1 463 ? -10.763 0.514 28.681 1.00 84.38 463 LEU A O 1
ATOM 3848 N N . SER A 1 464 ? -9.859 2.299 29.697 1.00 85.00 464 SER A N 1
ATOM 3849 C CA . SER A 1 464 ? -10.944 2.433 30.671 1.00 85.00 464 SER A CA 1
ATOM 3850 C C . SER A 1 464 ? -12.187 3.080 30.058 1.00 85.00 464 SER A C 1
ATOM 3852 O O . SER A 1 464 ? -13.305 2.651 30.389 1.00 85.00 464 SER A O 1
ATOM 3854 N N . ASP A 1 465 ? -11.983 4.023 29.135 1.00 85.88 465 ASP A N 1
ATOM 3855 C CA . ASP A 1 465 ? -13.022 4.677 28.351 1.00 85.88 465 ASP A CA 1
ATOM 3856 C C . ASP A 1 465 ? -13.460 3.776 27.175 1.00 85.88 465 ASP A C 1
ATOM 3858 O O . ASP A 1 465 ? -12.615 3.309 26.404 1.00 85.88 465 ASP A O 1
ATOM 3862 N N . PRO A 1 466 ? -14.764 3.465 27.031 1.00 82.19 466 PRO A N 1
ATOM 3863 C CA . PRO A 1 466 ? -15.242 2.574 25.975 1.00 82.19 466 PRO A CA 1
ATOM 3864 C C . PRO A 1 466 ? -14.979 3.082 24.552 1.00 82.19 466 PRO A C 1
ATOM 3866 O O . PRO A 1 466 ? -14.665 2.271 23.681 1.00 82.19 466 PRO A O 1
ATOM 3869 N N . LEU A 1 467 ? -15.098 4.390 24.310 1.00 81.88 467 LEU A N 1
ATOM 3870 C CA . LEU A 1 467 ? -14.951 4.976 22.980 1.00 81.88 467 LEU A CA 1
ATOM 3871 C C . LEU A 1 467 ? -13.472 5.065 22.591 1.00 81.88 467 LEU A C 1
ATOM 3873 O O . LEU A 1 467 ? -13.116 4.665 21.481 1.00 81.88 467 LEU A O 1
ATOM 3877 N N . GLN A 1 468 ? -12.597 5.454 23.526 1.00 87.19 468 GLN A N 1
ATOM 3878 C CA . GLN A 1 468 ? -11.143 5.367 23.335 1.00 87.19 468 GLN A CA 1
ATOM 3879 C C . GLN A 1 468 ? -10.720 3.918 23.060 1.00 87.19 468 GLN A C 1
ATOM 3881 O O . GLN A 1 468 ? -10.016 3.651 22.089 1.00 87.19 468 GLN A O 1
ATOM 3886 N N . ALA A 1 469 ? -11.223 2.943 23.828 1.00 84.88 469 ALA A N 1
ATOM 3887 C CA . ALA A 1 469 ? -10.938 1.528 23.583 1.00 84.88 469 ALA A CA 1
ATOM 3888 C C . ALA A 1 469 ? -11.407 1.050 22.193 1.00 84.88 469 ALA A C 1
ATOM 3890 O O . ALA A 1 469 ? -10.729 0.235 21.562 1.00 84.88 469 ALA A O 1
ATOM 3891 N N . MET A 1 470 ? -12.539 1.553 21.686 1.00 83.62 470 MET A N 1
ATOM 3892 C CA . MET A 1 470 ? -13.004 1.252 20.328 1.00 83.62 470 MET A CA 1
ATOM 3893 C C . MET A 1 470 ? -12.117 1.886 19.251 1.00 83.62 470 MET A C 1
ATOM 3895 O O . MET A 1 470 ? -11.774 1.196 18.290 1.00 83.62 470 MET A O 1
ATOM 3899 N N . LEU A 1 471 ? -11.708 3.148 19.423 1.00 86.25 471 LEU A N 1
ATOM 3900 C CA . LEU A 1 471 ? -10.762 3.840 18.534 1.00 86.25 471 LEU A CA 1
ATOM 3901 C C . LEU A 1 471 ? -9.395 3.139 18.492 1.00 86.25 471 LEU A C 1
ATOM 3903 O O . LEU A 1 471 ? -8.729 3.144 17.461 1.00 86.25 471 LEU A O 1
ATOM 3907 N N . LEU A 1 472 ? -9.010 2.471 19.580 1.00 86.50 472 LEU A N 1
ATOM 3908 C CA . LEU A 1 472 ? -7.789 1.670 19.695 1.00 86.50 472 LEU A CA 1
ATOM 3909 C C . LEU A 1 472 ? -7.930 0.221 19.183 1.00 86.50 472 LEU A C 1
ATOM 3911 O O . LEU A 1 472 ? -6.996 -0.574 19.295 1.00 86.50 472 LEU A O 1
ATOM 3915 N N . GLY A 1 473 ? -9.092 -0.160 18.640 1.00 76.75 473 GLY A N 1
ATOM 3916 C CA . GLY A 1 473 ? -9.322 -1.505 18.102 1.00 76.75 473 GLY A CA 1
ATOM 3917 C C . GLY A 1 473 ? -9.497 -2.601 19.168 1.00 76.75 473 GLY A C 1
ATOM 3918 O O . GLY A 1 473 ? -9.479 -3.795 18.839 1.00 76.75 473 GLY A O 1
ATOM 3919 N N . GLU A 1 474 ? -9.714 -2.224 20.433 1.00 72.12 474 GLU A N 1
ATOM 3920 C CA . GLU A 1 474 ? -9.904 -3.093 21.606 1.00 72.12 474 GLU A CA 1
ATOM 3921 C C . GLU A 1 474 ? -11.398 -3.245 21.966 1.00 72.12 474 GLU A C 1
ATOM 3923 O O . GLU A 1 474 ? -11.839 -3.107 23.107 1.00 72.12 474 GLU A O 1
ATOM 3928 N N . SER A 1 475 ? -12.216 -3.619 20.977 1.00 52.03 475 SER A N 1
ATOM 3929 C CA . SER A 1 475 ? -13.671 -3.841 21.139 1.00 52.03 475 SER A CA 1
ATOM 3930 C C . SER A 1 475 ? -14.055 -5.033 22.038 1.00 52.03 475 SER A C 1
ATOM 3932 O O . SER A 1 475 ? -15.237 -5.292 22.269 1.00 52.03 475 SER A O 1
ATOM 3934 N N . LYS A 1 476 ? -13.082 -5.801 22.549 1.00 46.56 476 LYS A N 1
ATOM 3935 C CA . LYS A 1 476 ? -13.339 -7.025 23.327 1.00 46.56 476 LYS A CA 1
ATOM 3936 C C . LYS A 1 476 ? -13.819 -6.770 24.756 1.00 46.56 476 LYS A C 1
ATOM 3938 O O . LYS A 1 476 ? -14.311 -7.713 25.373 1.00 46.56 476 LYS A O 1
ATOM 3943 N N . LYS A 1 477 ? -13.670 -5.557 25.302 1.00 42.22 477 LYS A N 1
ATOM 3944 C CA . LYS A 1 477 ? -13.875 -5.326 26.743 1.00 42.22 477 LYS A CA 1
ATOM 3945 C C . LYS A 1 477 ? -15.176 -4.630 27.137 1.00 42.22 477 LYS A C 1
ATOM 3947 O O . LYS A 1 477 ? -15.614 -4.872 28.259 1.00 42.22 477 LYS A O 1
ATOM 3952 N N . LYS A 1 478 ? -15.831 -3.831 26.286 1.00 43.75 478 LYS A N 1
ATOM 3953 C CA . LYS A 1 478 ? -17.088 -3.151 26.658 1.00 43.75 478 LYS A CA 1
ATOM 3954 C C . LYS A 1 478 ? -18.015 -2.970 25.455 1.00 43.75 478 LYS A C 1
ATOM 3956 O O . LYS A 1 478 ? -17.591 -2.511 24.404 1.00 43.75 478 LYS A O 1
ATOM 3961 N N . ASN A 1 479 ? -19.278 -3.365 25.621 1.00 38.81 479 ASN A N 1
ATOM 3962 C CA . ASN A 1 479 ? -20.341 -3.087 24.656 1.00 38.81 479 ASN A CA 1
ATOM 3963 C C . ASN A 1 479 ? -20.789 -1.630 24.856 1.00 38.81 479 ASN A C 1
ATOM 3965 O O . ASN A 1 479 ? -21.193 -1.294 25.967 1.00 38.81 479 ASN A O 1
ATOM 3969 N N . MET A 1 480 ? -20.742 -0.797 23.817 1.00 44.78 480 MET A N 1
ATOM 3970 C CA . MET A 1 480 ? -21.550 0.426 23.762 1.00 44.78 480 MET A CA 1
ATOM 3971 C C . MET A 1 480 ? -22.872 0.078 23.072 1.00 44.78 480 MET A C 1
ATOM 3973 O O . MET A 1 480 ? -22.852 -0.552 22.010 1.00 44.78 480 MET A O 1
ATOM 3977 N N . ILE A 1 481 ? -23.984 0.388 23.744 1.00 40.84 481 ILE A N 1
ATOM 3978 C CA . ILE A 1 481 ? -25.357 0.266 23.229 1.00 40.84 481 ILE A CA 1
ATOM 3979 C C . ILE A 1 481 ? -25.683 1.534 22.452 1.00 40.84 481 ILE A C 1
ATOM 3981 O O . ILE A 1 481 ? -25.363 2.613 22.998 1.00 40.84 481 ILE A O 1
#

Sequence (481 aa):
MKETLLWHQRYWIDCLKYIIPTKRLHEAIDYTNTHEITDMKVKDNHFTAKIMHDENTVFNCVIAFKKFTNKEKSIINTIKSQNKYRKDIEDNIFPETFLDELNMRNITLFPSIFNIDLNCDCNKNKLLCDHIISLMYKMTFEFEDNPFLLFELKGYQLSSSSYNQNNEKKISLEDTPKEDSNDNADMEINVDTQKQDSDANMQTIKDINDIFYNDGSIIDTDKGHVFIDNLPDLYEETLNMINSQGFIDENITSFIESLLINLDDYINNDIKNHILNMNYYNDFIYTPNQNKDHKHTPIYFNYKWGQVDKWKYLSININGNYSISTIDVGAKSNFIKYKSSKLLFGFLLEYNKADEKPLNNMLNFLDTLYLITLELIKKHSIIPEIFKFNDKYRIRWIPAIYNPLISVLINQLAMSCPHQLIAFNRKIIPERSQIITFISIIIDGIIKSCLDGLDKKEQNKLLSDPLQAMLLGESKKKNMI

Foldseek 3Di:
DDDPQDPVLVVLVLLLCLQAPPVLLVVLVVVLVVWDKAPFDDDQLKTWIWIDPDPVDIKIKIKGAAADDPVLLVQLVVLCPDPVNVVCVQVLHDDPVSQLSCVLVVNDLRDRPVGIAIDMPDPPPFSDDSVHSNSSNVVSVVCVVHVCVSNRSNVHDSHPDDPDPDPDDDDDDDDDDDDDDDDDDDDDDDDDDDDDDDDDDPPDFAAPVCLFAVVDPPSPSNDGDFRLVPDAQCQPVQLVVQVPPVVQDPVNSVLVVVLLVLLLCCVVPCLVVVVVLDPDPCVLDPDPDDDSPDDDAPVNLCVQFPNLLPFPAWFFEQELVRATPFTDRPHDGSSVVDGALLVLLVNLSCLLVHPDHNDDLRNSLSVSLSVSLSSQSNSVQKHWRWHDRPPAIATWIWGNCVDVSSVSVLVVSLVSADQRHYHYNNHGTRSSSSSRSSSRSNVLSSLQVSLVPDDPVVNCVQCVDQVSCRVNVNNPPDTDD